Protein AF-0000000085050019 (afdb_homodimer)

Radius of gyration: 26.76 Å; Cα contacts (8 Å, |Δi|>4): 795; chains: 2; bounding box: 48×80×59 Å

pLDDT: mean 95.21, std 5.86, range [66.06, 98.94]

InterPro domains:
  IPR016898 Polyphosphate phosphotransferase [PIRSF028756] (2-228)
  IPR022486 Polyphosphate kinase 2, PA0141 [TIGR03707] (1-221)
  IPR022488 Polyphosphate kinase-2-related [PF03976] (3-220)
  IPR027417 P-loop containing nucleoside 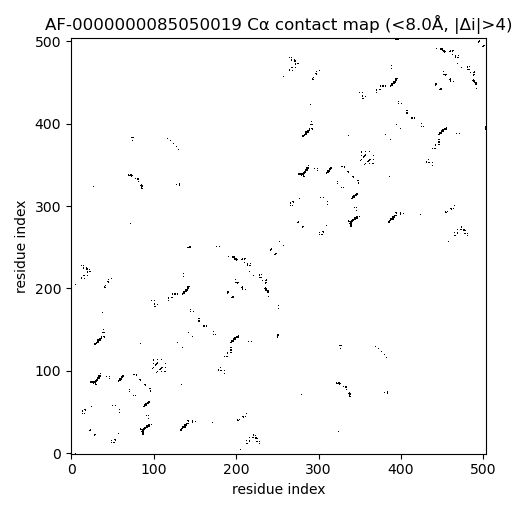triphosphate hydrolase [G3DSA:3.40.50.300] (1-246)
  IPR027417 P-loop containing nucleoside triphosphate hydrolase [SSF52540] (33-219)

Foldseek 3Di:
DDPVVLVVLLVLLQLLLQVLLVLQQVVQAFEEEEEAEAQPLQLVVLVCSSCVPPDPVQEEEDEDDDDDPVCVVDDLCVVVVVQGHTGSHYYYYPHHSCCLLAVCQLVVVDDPVSSVVCLVVLQVVLVVCVVVRYLYEYEYRFEALVLLVVSLVVLVVDPVNVVSDDPVSVCRSVSVVVRVVSVVVSQVSRADDSYWYKYFYPSPPSLRSSLVSLVSSVSSPDPCRVDDRDHHDCLGIHTCVCVVVVNDHGHD/DDPVVLVVLLVLLQLLLQVLLVLQQVVQAFEEEEEAEAQPLQLVVLVCSSCVPPDPVQEEEDEDDDDDPVCVVDDLCVVVVVQGHTGSHYYYYPHHSCCLLAVCQLVVVDDPVSSVVCLVVLQVVLVVCVVVRYLYEYEYRFEALVLLVVSLVVLVVDPVNVVSDDPVSVCCSVSVVVRVVSVVVSQVSRADDSYWYKYFYPSPPSLRSSLVSLVSSVSSPDPDRVDDRDHHDCLGIHTCVCVVVVNDHGHD

Organism: Asticcacaulis excentricus (strain ATCC 15261 / DSM 4724 / KCTC 12464 / NCIMB 9791 / VKM B-1370 / CB 48) (NCBI:txid573065)

Nearest PDB structures (foldseek):
  5llb-assembly1_A  TM=9.766E-01  e=8.938E-28  Francisella tularensis subsp. tularensis SCHU S4
  5llf-assembly2_C  TM=9.834E-01  e=5.094E-27  Francisella tularensis subsp. tularensis SCHU S4
  3czq-assembly1_A  TM=9.536E-01  e=9.100E-27  Sinorhizobium meliloti 1021
  4yeg-assembly1_A  TM=9.385E-01  e=4.619E-26  Francisella tularensis
  5lc9-assembly1_A  TM=9.153E-01  e=3.355E-18  Meiothermus ruber H328

Solvent-accessible surface area (backbone atoms only — not comparable to full-atom values): 27206 Å² total; per-residue (Å²): 131,52,71,67,56,49,52,51,52,46,50,55,51,46,51,34,48,41,40,43,49,53,48,25,44,76,70,43,37,18,32,37,38,37,40,41,57,55,82,83,25,48,60,68,63,37,51,47,63,65,47,68,78,45,56,69,90,39,41,45,79,41,64,77,70,82,72,51,78,60,53,66,45,26,48,81,59,35,81,53,48,65,60,58,40,30,51,26,21,37,24,35,26,60,44,55,86,54,41,51,45,37,62,23,55,64,72,58,76,52,52,72,66,57,36,51,51,46,56,64,42,49,51,58,54,39,38,49,41,36,74,52,57,38,49,54,45,37,36,38,29,43,46,41,66,69,54,36,51,52,53,54,54,46,34,75,70,34,80,90,32,52,84,71,63,51,82,60,61,73,42,47,70,76,40,41,65,51,48,47,53,28,45,52,51,42,51,65,63,50,48,42,91,54,39,42,42,30,36,29,45,25,75,51,57,69,62,29,40,53,32,50,52,27,44,53,54,67,70,66,62,61,85,68,46,85,52,89,72,65,78,48,50,68,89,39,42,41,49,48,67,38,38,76,70,65,77,43,82,76,72,123,132,52,71,67,56,48,52,51,53,47,52,54,51,46,52,35,48,41,39,42,47,54,49,25,42,76,69,44,37,19,32,36,38,37,41,40,58,56,83,83,23,47,61,68,63,38,52,48,63,67,47,68,78,46,55,70,88,39,41,46,77,42,66,78,70,81,72,50,77,62,54,66,45,27,48,80,59,36,82,54,46,66,61,59,37,30,52,26,21,38,24,35,26,58,44,54,87,56,42,50,44,37,61,23,54,64,72,58,74,53,52,72,66,58,38,51,50,46,57,64,42,49,52,59,53,38,37,49,40,37,75,53,57,38,48,53,46,37,36,38,28,43,46,39,64,68,52,36,52,52,53,54,55,46,34,74,70,34,80,90,33,54,85,71,62,50,82,61,61,73,43,47,70,76,40,41,64,52,49,49,53,28,45,52,51,42,51,66,63,49,49,42,92,53,39,42,44,31,36,30,45,25,75,51,56,70,63,29,40,53,32,49,51,28,44,53,56,67,69,68,63,62,88,66,47,88,51,89,72,63,78,49,51,69,89,39,42,42,49,46,67,39,40,76,71,65,77,41,80,76,73,123

Sequence (504 aa):
MTEDEYEAELAHLQVALVDAQIWALAEGKKICLVFEGRDSAGKDGAIKRITEHLSVRQTRVLALPKPSDREKSQWWFQRYAEHLPAAGEWVIFNRSWYNRAGVEKVMGFSTPQEQEIFLRDVTPFETMLDDAGIILIKLWLDISKKEQKERLDDRRSDPLKRLKVSPLDAVAQEKWDAYSAARDEMLRRSHHTAGPWTCVKTDRKKDARLNIIRHVLHNLGCPAYSHDVPTPDADIVFGYDKVIAGEKALFQMTEDEYEAELAHLQVALVDAQIWALAEGKKICLVFEGRDSAGKDGAIKRITEHLSVRQTRVLALPKPSDREKSQWWFQRYAEHLPAAGEWVIFNRSWYNRAGVEKVMGFSTPQEQEIFLRDVTPFETMLDDAGIILIKLWLDISKKEQKERLDDRRSDPLKRLKVSPLDAVAQEKWDAYSAARDEMLRRSHHTAGPWTCVKTDRKKDARLNIIRHVLHNLGCPAYSHDVPTPDADIVFGYDKVIAGEKALFQ

Structure (mmCIF, N/CA/C/O backbone):
data_AF-0000000085050019-model_v1
#
loop_
_entity.id
_entity.type
_entity.pdbx_description
1 polymer 'ADP/GDP-polyphosphate phosphotransferase'
#
loop_
_atom_site.group_PDB
_atom_site.id
_atom_site.type_symbol
_atom_site.label_atom_id
_atom_site.label_alt_id
_atom_site.label_comp_id
_atom_site.label_asym_id
_atom_site.label_entity_id
_atom_site.label_seq_id
_atom_site.pdbx_PDB_ins_code
_atom_site.Cartn_x
_atom_site.Cartn_y
_atom_site.Cartn_z
_atom_site.occupancy
_atom_site.B_iso_or_equiv
_atom_site.auth_seq_id
_atom_site.auth_comp_id
_atom_site.auth_asym_id
_atom_site.auth_atom_id
_atom_site.pdbx_PDB_model_num
ATOM 1 N N . MET A 1 1 ? -2.012 38.688 19.125 1 84.81 1 MET A N 1
ATOM 2 C CA . MET A 1 1 ? -2.988 37.969 19.938 1 84.81 1 MET A CA 1
ATOM 3 C C . MET A 1 1 ? -2.453 37.719 21.344 1 84.81 1 MET A C 1
ATOM 5 O O . MET A 1 1 ? -1.293 37.344 21.516 1 84.81 1 MET A O 1
ATOM 9 N N . THR A 1 2 ? -3.236 38 22.312 1 91.38 2 THR A N 1
ATOM 10 C CA . THR A 1 2 ? -2.836 37.75 23.688 1 91.38 2 THR A CA 1
ATOM 11 C C . THR A 1 2 ? -2.916 36.25 24.016 1 91.38 2 THR A C 1
ATOM 13 O O . THR A 1 2 ? -3.52 35.5 23.266 1 91.38 2 THR A O 1
ATOM 16 N N . GLU A 1 3 ? -2.254 35.875 25.078 1 93.69 3 GLU A N 1
ATOM 17 C CA . GLU A 1 3 ? -2.299 34.469 25.516 1 93.69 3 GLU A CA 1
ATOM 18 C C . GLU A 1 3 ? -3.73 34.031 25.797 1 93.69 3 GLU A C 1
ATOM 20 O O . GLU A 1 3 ? -4.129 32.938 25.422 1 93.69 3 GLU A O 1
ATOM 25 N N . ASP A 1 4 ? -4.426 34.906 26.438 1 94.31 4 ASP A N 1
ATOM 26 C CA . ASP A 1 4 ? -5.809 34.594 26.781 1 94.31 4 ASP A CA 1
ATOM 27 C C . ASP A 1 4 ? -6.66 34.406 25.516 1 94.31 4 ASP A C 1
ATOM 29 O O . ASP A 1 4 ? -7.492 33.5 25.438 1 94.31 4 ASP A O 1
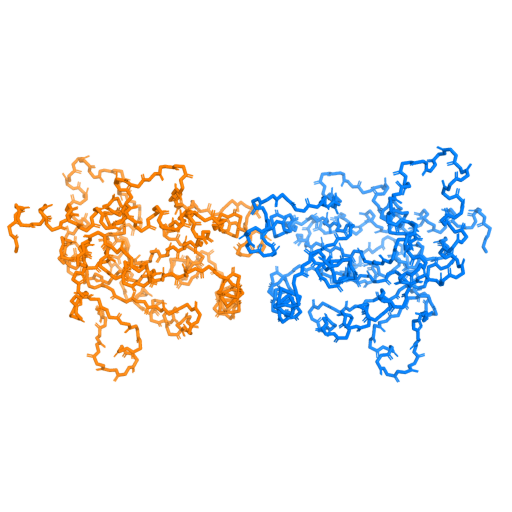ATOM 33 N N . GLU A 1 5 ? -6.469 35.281 24.578 1 94.94 5 GLU A N 1
ATOM 34 C CA . GLU A 1 5 ? -7.188 35.188 23.312 1 94.94 5 GLU A CA 1
ATOM 35 C C . GLU A 1 5 ? -6.844 33.906 22.578 1 94.94 5 GLU A C 1
ATOM 37 O O . GLU A 1 5 ? -7.727 33.219 22.047 1 94.94 5 GLU A O 1
ATOM 42 N N . TYR A 1 6 ? -5.578 33.562 22.562 1 97.06 6 TYR A N 1
ATOM 43 C CA . TYR A 1 6 ? -5.121 32.312 21.922 1 97.06 6 TYR A CA 1
ATOM 44 C C . TYR A 1 6 ? -5.777 31.109 22.562 1 97.06 6 TYR A C 1
ATOM 46 O O . TYR A 1 6 ? -6.336 30.266 21.875 1 97.06 6 TYR A O 1
ATOM 54 N N . GLU A 1 7 ? -5.734 31.094 23.891 1 97.25 7 GLU A N 1
ATOM 55 C CA . GLU A 1 7 ? -6.266 29.953 24.609 1 97.25 7 GLU A CA 1
ATOM 56 C C . GLU A 1 7 ? -7.77 29.812 24.391 1 97.25 7 GLU A C 1
ATOM 58 O O . GLU A 1 7 ? -8.281 28.688 24.281 1 97.25 7 GLU A O 1
ATOM 63 N N . ALA A 1 8 ? -8.383 30.875 24.359 1 96 8 ALA A N 1
ATOM 64 C CA . ALA A 1 8 ? -9.828 30.844 24.125 1 96 8 ALA A CA 1
ATOM 65 C C . ALA A 1 8 ? -10.156 30.328 22.734 1 96 8 ALA A C 1
ATOM 67 O O . ALA A 1 8 ? -11.039 29.469 22.578 1 96 8 ALA A O 1
ATOM 68 N N . GLU A 1 9 ? -9.461 30.844 21.734 1 96 9 GLU A N 1
ATOM 69 C CA . GLU A 1 9 ? -9.672 30.375 20.375 1 96 9 GLU A CA 1
ATOM 70 C C . GLU A 1 9 ? -9.305 28.906 20.219 1 96 9 GLU A C 1
ATOM 72 O O . GLU A 1 9 ? -10.008 28.141 19.547 1 96 9 GLU A O 1
ATOM 77 N N . LEU A 1 10 ? -8.234 28.531 20.844 1 97.5 10 LEU A N 1
ATOM 78 C CA . LEU A 1 10 ? -7.789 27.141 20.781 1 97.5 10 LEU A CA 1
ATOM 79 C C . LEU A 1 10 ? -8.836 26.219 21.391 1 97.5 10 LEU A C 1
ATOM 81 O O . LEU A 1 10 ? -9.172 25.188 20.797 1 97.5 10 LEU A O 1
ATOM 85 N N . ALA A 1 11 ? -9.328 26.641 22.5 1 96.25 11 ALA A N 1
ATOM 86 C CA . ALA A 1 11 ? -10.344 25.828 23.156 1 96.25 11 ALA A CA 1
ATOM 87 C C . ALA A 1 11 ? -11.578 25.656 22.281 1 96.25 11 ALA A C 1
ATOM 89 O O . ALA A 1 11 ? -12.141 24.562 22.188 1 96.25 11 ALA A O 1
ATOM 90 N N . HIS A 1 12 ? -11.914 26.734 21.719 1 95.38 12 HIS A N 1
ATOM 91 C CA . HIS A 1 12 ? -13.055 26.719 20.797 1 95.38 12 HIS A CA 1
ATOM 92 C C . HIS A 1 12 ? -12.828 25.734 19.656 1 95.38 12 HIS A C 1
ATOM 94 O O . HIS A 1 12 ? -13.703 24.938 19.328 1 95.38 12 HIS A O 1
ATOM 100 N N . LEU A 1 13 ? -11.727 25.766 19.031 1 96.44 13 LEU A N 1
ATOM 101 C CA . LEU A 1 13 ? -11.383 24.906 17.906 1 96.44 13 LEU A CA 1
ATOM 102 C C . LEU A 1 13 ? -11.242 23.453 18.359 1 96.44 13 LEU A C 1
ATOM 104 O O . LEU A 1 13 ? -11.594 22.531 17.625 1 96.44 13 LEU A O 1
ATOM 108 N N . GLN A 1 14 ? -10.773 23.219 19.531 1 96.44 14 GLN A N 1
ATOM 109 C CA . GLN A 1 14 ? -10.586 21.859 20.031 1 96.44 14 GLN A CA 1
ATOM 110 C C . GLN A 1 14 ? -11.93 21.188 20.328 1 96.44 14 GLN A C 1
ATOM 112 O O . GLN A 1 14 ? -12.07 19.984 20.156 1 96.44 14 GLN A O 1
ATOM 117 N N . VAL A 1 15 ? -12.914 21.984 20.688 1 95.12 15 VAL A N 1
ATOM 118 C CA . VAL A 1 15 ? -14.273 21.453 20.812 1 95.12 15 VAL A CA 1
ATOM 119 C C . VAL A 1 15 ? -14.758 20.969 19.438 1 95.12 15 VAL A C 1
ATOM 121 O O . VAL A 1 15 ? -15.312 19.875 19.328 1 95.12 15 VAL A O 1
ATOM 124 N N . ALA A 1 16 ? -14.492 21.797 18.469 1 95.25 16 ALA A N 1
ATOM 125 C CA . ALA A 1 16 ? -14.875 21.422 17.109 1 95.25 16 ALA A CA 1
ATOM 126 C C . ALA A 1 16 ? -14.148 20.172 16.656 1 95.25 16 ALA A C 1
ATOM 128 O O . ALA A 1 16 ? -14.711 19.344 15.93 1 95.25 16 ALA A O 1
ATOM 129 N N . LEU A 1 17 ? -12.906 20.016 17.031 1 96.69 17 LEU A N 1
ATOM 130 C CA . LEU A 1 17 ? -12.148 18.812 16.719 1 96.69 17 LEU A CA 1
ATOM 131 C C . LEU A 1 17 ? -12.797 17.578 17.344 1 96.69 17 LEU A C 1
ATOM 133 O O . LEU A 1 17 ? -12.883 16.516 16.719 1 96.69 17 LEU A O 1
ATOM 137 N N . VAL A 1 18 ? -13.219 17.703 18.547 1 95.38 18 VAL A N 1
ATOM 138 C CA . VAL A 1 18 ? -13.891 16.609 19.25 1 95.38 18 VAL A CA 1
ATOM 139 C C . VAL A 1 18 ? -15.18 16.234 18.531 1 95.38 18 VAL A C 1
ATOM 141 O O . VAL A 1 18 ? -15.445 15.062 18.266 1 95.38 18 VAL A O 1
ATOM 144 N N . ASP A 1 19 ? -15.922 17.281 18.188 1 95 19 ASP A N 1
ATOM 145 C CA . ASP A 1 19 ? -17.141 17.062 17.406 1 95 19 ASP A CA 1
ATOM 146 C C . ASP A 1 19 ? -16.828 16.312 16.109 1 95 19 ASP A C 1
ATOM 148 O O . ASP A 1 19 ? -17.562 15.391 15.734 1 95 19 ASP A O 1
ATOM 152 N N . ALA A 1 20 ? -15.852 16.734 15.469 1 95.94 20 ALA A N 1
ATOM 153 C CA . ALA A 1 20 ? -15.453 16.141 14.203 1 95.94 20 ALA A CA 1
ATOM 154 C C . ALA A 1 20 ? -15.094 14.664 14.375 1 95.94 20 ALA A C 1
ATOM 156 O O . ALA A 1 20 ? -15.414 13.836 13.523 1 95.94 20 ALA A O 1
ATOM 157 N N . GLN A 1 21 ? -14.391 14.336 15.43 1 96.38 21 GLN A N 1
ATOM 158 C CA . GLN A 1 21 ? -14.008 12.938 15.656 1 96.38 21 GLN A CA 1
ATOM 159 C C . GLN A 1 21 ? -15.234 12.078 15.953 1 96.38 21 GLN A C 1
ATOM 161 O O . GLN A 1 21 ? -15.32 10.938 15.492 1 96.38 21 GLN A O 1
ATOM 166 N N . ILE A 1 22 ? -16.156 12.617 16.734 1 95.5 22 ILE A N 1
ATOM 167 C CA . ILE A 1 22 ? -17.406 11.898 17.016 1 95.5 22 ILE A CA 1
ATOM 168 C C . ILE A 1 22 ? -18.125 11.625 15.695 1 95.5 22 ILE A C 1
ATOM 170 O O . ILE A 1 22 ? -18.578 10.5 15.453 1 95.5 22 ILE A O 1
ATOM 174 N N . TRP A 1 23 ? -18.219 12.625 14.891 1 95.44 23 TRP A N 1
ATOM 175 C CA . TRP A 1 23 ? -18.844 12.5 13.586 1 95.44 23 TRP A CA 1
ATOM 176 C C . TRP A 1 23 ? -18.125 11.461 12.734 1 95.44 23 TRP A C 1
ATOM 178 O O . TRP A 1 23 ? -18.766 10.602 12.117 1 95.44 23 TRP A O 1
ATOM 188 N N . ALA A 1 24 ? -16.828 11.539 12.688 1 96.56 24 ALA A N 1
ATOM 189 C CA . ALA A 1 24 ? -16.016 10.617 11.891 1 96.56 24 ALA A CA 1
ATOM 190 C C . ALA A 1 24 ? -16.234 9.172 12.344 1 96.56 24 ALA A C 1
ATOM 192 O O . ALA A 1 24 ? -16.297 8.258 11.516 1 96.56 24 ALA A O 1
ATOM 193 N N . LEU A 1 25 ? -16.281 9.016 13.609 1 96.38 25 LEU A N 1
ATOM 194 C CA . LEU A 1 25 ? -16.531 7.691 14.164 1 96.38 25 LEU A CA 1
ATOM 195 C C . LEU A 1 25 ? -17.906 7.176 13.74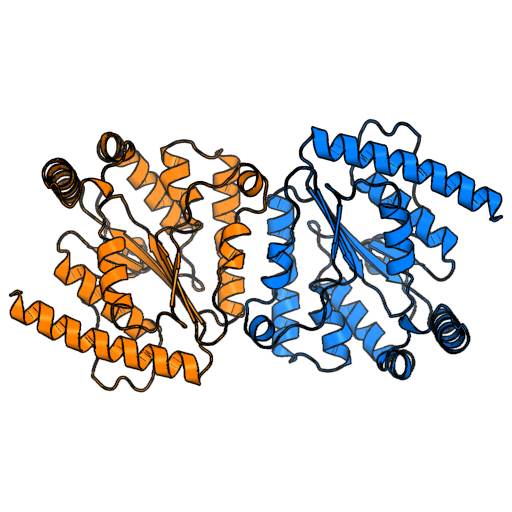2 1 96.38 25 LEU A C 1
ATOM 197 O O . LEU A 1 25 ? -18.031 6.043 13.281 1 96.38 25 LEU A O 1
ATOM 201 N N . ALA A 1 26 ? -18.906 8 13.836 1 95.94 26 ALA A N 1
ATOM 202 C CA . ALA A 1 26 ? -20.281 7.629 13.531 1 95.94 26 ALA A CA 1
ATOM 203 C C . ALA A 1 26 ? -20.438 7.328 12.039 1 95.94 26 ALA A C 1
ATOM 205 O O . ALA A 1 26 ? -21.156 6.391 11.664 1 95.94 26 ALA A O 1
ATOM 206 N N . GLU A 1 27 ? -19.75 8.07 11.219 1 96.56 27 GLU A N 1
ATOM 207 C CA . GLU A 1 27 ? -19.953 7.988 9.773 1 96.56 27 GLU A CA 1
ATOM 208 C C . GLU A 1 27 ? -18.906 7.098 9.117 1 96.56 27 GLU A C 1
ATOM 210 O O . GLU A 1 27 ? -18.938 6.879 7.906 1 96.56 27 GLU A O 1
ATOM 215 N N . GLY A 1 28 ? -17.953 6.633 9.867 1 97.81 28 GLY A N 1
ATOM 216 C CA . GLY A 1 28 ? -16.922 5.758 9.359 1 97.81 28 GLY A CA 1
ATOM 217 C C . GLY A 1 28 ? -15.922 6.469 8.461 1 97.81 28 GLY A C 1
ATOM 218 O O . GLY A 1 28 ? -15.484 5.918 7.445 1 97.81 28 GLY A O 1
ATOM 219 N N . LYS A 1 29 ? -15.68 7.781 8.812 1 97.81 29 LYS A N 1
ATOM 220 C CA . LYS A 1 29 ? -14.703 8.531 8.023 1 97.81 29 LYS A CA 1
ATOM 221 C C . LYS A 1 29 ? -13.273 8.094 8.352 1 97.81 29 LYS A C 1
ATOM 223 O O . LYS A 1 29 ? -12.969 7.75 9.492 1 97.81 29 LYS A O 1
ATOM 228 N N . LYS A 1 30 ? -12.453 8.031 7.34 1 98.62 30 LYS A N 1
ATOM 229 C CA . LYS A 1 30 ? -11.031 7.734 7.488 1 98.62 30 LYS A CA 1
ATOM 230 C C . LYS A 1 30 ? -10.18 8.984 7.266 1 98.62 30 LYS A C 1
ATOM 232 O O . LYS A 1 30 ? -10.109 9.492 6.145 1 98.62 30 LYS A O 1
ATOM 237 N N . ILE A 1 31 ? -9.508 9.422 8.266 1 98.69 31 ILE A N 1
ATOM 238 C CA . ILE A 1 31 ? -8.805 10.695 8.18 1 98.69 31 ILE A CA 1
ATOM 239 C C . ILE A 1 31 ? -7.297 10.461 8.273 1 98.69 31 ILE A C 1
ATOM 241 O O . ILE A 1 31 ? -6.828 9.75 9.172 1 98.69 31 ILE A O 1
ATOM 245 N N . CYS A 1 32 ? -6.57 10.938 7.336 1 98.88 32 CYS A N 1
ATOM 246 C CA . CYS A 1 32 ? -5.113 10.844 7.301 1 98.88 32 CYS A CA 1
ATOM 247 C C . CYS A 1 32 ? -4.484 12.227 7.129 1 98.88 32 CYS A C 1
ATOM 249 O O . CYS A 1 32 ? -4.672 12.867 6.098 1 98.88 32 CYS A O 1
ATOM 251 N N . LEU A 1 33 ? -3.773 12.719 8.133 1 98.88 33 LEU A N 1
ATOM 252 C CA . LEU A 1 33 ? -3.047 13.984 8.07 1 98.88 33 LEU A CA 1
ATOM 253 C C . LEU A 1 33 ? -1.552 13.742 7.891 1 98.88 33 LEU A C 1
ATOM 255 O O . LEU A 1 33 ? -0.959 12.93 8.602 1 98.88 33 LEU A O 1
ATOM 259 N N . VAL A 1 34 ? -0.958 14.422 6.973 1 98.88 34 VAL A N 1
ATOM 260 C CA . VAL A 1 34 ? 0.476 14.367 6.711 1 98.88 34 VAL A CA 1
ATOM 261 C C . VAL A 1 34 ? 1.112 15.727 6.992 1 98.88 34 VAL A C 1
ATOM 263 O O . VAL A 1 34 ? 0.769 16.719 6.352 1 98.88 34 VAL A O 1
ATOM 266 N N . PHE A 1 35 ? 1.973 15.758 7.973 1 98.88 35 PHE A N 1
ATOM 267 C CA . PHE A 1 35 ? 2.707 16.969 8.305 1 98.88 35 PHE A CA 1
ATOM 268 C C . PHE A 1 35 ? 4.137 16.906 7.777 1 98.88 35 PHE A C 1
ATOM 270 O O . PHE A 1 35 ? 4.898 16 8.148 1 98.88 35 PHE A O 1
ATOM 277 N N . GLU A 1 36 ? 4.449 17.797 6.938 1 98.56 36 GLU A N 1
ATOM 278 C CA . GLU A 1 36 ? 5.809 17.969 6.438 1 98.56 36 GLU A CA 1
ATOM 279 C C . GLU A 1 36 ? 6.316 19.391 6.695 1 98.56 36 GLU A C 1
ATOM 281 O O . GLU A 1 36 ? 5.523 20.328 6.836 1 98.56 36 GLU A O 1
ATOM 286 N N . GLY A 1 37 ? 7.578 19.531 6.711 1 97.25 37 GLY A N 1
ATOM 287 C CA . GLY A 1 37 ? 8.242 20.812 6.965 1 97.25 37 GLY A CA 1
ATOM 288 C C . GLY A 1 37 ? 9.672 20.641 7.445 1 97.25 37 GLY A C 1
ATOM 289 O O . GLY A 1 37 ? 10.078 19.562 7.844 1 97.25 37 GLY A O 1
ATOM 290 N N . ARG A 1 38 ? 10.352 21.75 7.398 1 92.88 38 ARG A N 1
ATOM 291 C CA . ARG A 1 38 ? 11.727 21.75 7.898 1 92.88 38 ARG A CA 1
ATOM 292 C C . ARG A 1 38 ? 11.758 21.531 9.406 1 92.88 38 ARG A C 1
ATOM 294 O O . ARG A 1 38 ? 10.727 21.625 10.078 1 92.88 38 ARG A O 1
ATOM 301 N N . ASP A 1 39 ? 12.984 21.219 9.797 1 90.88 39 ASP A N 1
ATOM 302 C CA . ASP A 1 39 ? 13.172 21.156 11.242 1 90.88 39 ASP A CA 1
ATOM 303 C C . ASP A 1 39 ? 12.773 22.469 11.906 1 90.88 39 ASP A C 1
ATOM 305 O O . ASP A 1 39 ? 13.07 23.547 11.391 1 90.88 39 ASP A O 1
ATOM 309 N N . SER A 1 40 ? 12.039 22.297 13.031 1 93.56 40 SER A N 1
ATOM 310 C CA . SER A 1 40 ? 11.617 23.422 13.852 1 93.56 40 SER A CA 1
ATOM 311 C C . SER A 1 40 ? 10.461 24.172 13.203 1 93.56 40 SER A C 1
ATOM 313 O O . SER A 1 40 ? 10.109 25.281 13.641 1 93.56 40 SER A O 1
ATOM 315 N N . ALA A 1 41 ? 9.852 23.5 12.203 1 96.56 41 ALA A N 1
ATOM 316 C CA . ALA A 1 41 ? 8.781 24.203 11.492 1 96.56 41 ALA A CA 1
ATOM 317 C C . ALA A 1 41 ? 7.492 24.219 12.32 1 96.56 41 ALA A C 1
ATOM 319 O O . ALA A 1 41 ? 6.559 24.953 12.008 1 96.56 41 ALA A O 1
ATOM 320 N N . GLY A 1 42 ? 7.445 23.438 13.375 1 96.75 42 GLY A N 1
ATOM 321 C CA . GLY A 1 42 ? 6.301 23.531 14.273 1 96.75 42 GLY A CA 1
ATOM 322 C C . GLY A 1 42 ? 5.352 22.359 14.141 1 96.75 42 GLY A C 1
ATOM 323 O O . GLY A 1 42 ? 4.211 22.422 14.602 1 96.75 42 GLY A O 1
ATOM 324 N N . LYS A 1 43 ? 5.766 21.234 13.555 1 97.69 43 LYS A N 1
ATOM 325 C CA . LYS A 1 43 ? 4.922 20.062 13.336 1 97.69 43 LYS A CA 1
ATOM 326 C C . LYS A 1 43 ? 4.453 19.469 14.656 1 97.69 43 LYS A C 1
ATOM 328 O O . LYS A 1 43 ? 3.252 19.312 14.883 1 97.69 43 LYS A O 1
ATOM 333 N N . ASP A 1 44 ? 5.352 19.219 15.547 1 95.81 44 ASP A N 1
ATOM 334 C CA . ASP A 1 44 ? 5.039 18.594 16.828 1 95.81 44 ASP A CA 1
ATOM 335 C C . ASP A 1 44 ? 4.043 19.422 17.625 1 95.81 44 ASP A C 1
ATOM 337 O O . ASP A 1 44 ? 3.078 18.906 18.172 1 95.81 44 ASP A O 1
ATOM 341 N N . GLY A 1 45 ? 4.324 20.734 17.656 1 96.56 45 GLY A N 1
ATOM 342 C CA . GLY A 1 45 ? 3.441 21.641 18.375 1 96.56 45 GLY A CA 1
ATOM 343 C C . GLY A 1 45 ? 2.029 21.656 17.828 1 96.56 45 GLY A C 1
ATOM 344 O O . GLY A 1 45 ? 1.058 21.641 18.578 1 96.56 45 GLY A O 1
ATOM 345 N N . ALA A 1 46 ? 1.939 21.688 16.516 1 98.5 46 ALA A N 1
ATOM 346 C CA . ALA A 1 46 ? 0.629 21.672 15.875 1 98.5 46 ALA A CA 1
ATOM 347 C C . ALA A 1 46 ? -0.119 20.375 16.156 1 98.5 46 ALA A C 1
ATOM 349 O O . ALA A 1 46 ? -1.298 20.391 16.516 1 98.5 46 ALA A O 1
ATOM 350 N N . ILE A 1 47 ? 0.55 19.234 16.016 1 98.69 47 ILE A N 1
ATOM 351 C CA . ILE A 1 47 ? -0.051 17.906 16.203 1 98.69 47 ILE A CA 1
ATOM 352 C C . ILE A 1 47 ? -0.531 17.766 17.656 1 98.69 47 ILE A C 1
ATOM 354 O O . ILE A 1 47 ? -1.627 17.25 17.906 1 98.69 47 ILE A O 1
ATOM 358 N N . LYS A 1 48 ? 0.218 18.25 18.578 1 98.06 48 LYS A N 1
ATOM 359 C CA . LYS A 1 48 ? -0.15 18.188 20 1 98.06 48 LYS A CA 1
ATOM 360 C C . LYS A 1 48 ? -1.455 18.938 20.25 1 98.06 48 LYS A C 1
ATOM 362 O O . LYS A 1 48 ? -2.309 18.469 21 1 98.06 48 LYS A O 1
ATOM 367 N N . ARG A 1 49 ? -1.582 20.125 19.688 1 98.5 49 ARG A N 1
ATOM 368 C CA . ARG A 1 49 ? -2.795 20.906 19.891 1 98.5 49 ARG A CA 1
ATOM 369 C C . ARG A 1 49 ? -4 20.234 19.25 1 98.5 49 ARG A C 1
ATOM 371 O O . ARG A 1 49 ? -5.117 20.328 19.766 1 98.5 49 ARG A O 1
ATOM 378 N N . ILE A 1 50 ? -3.797 19.578 18.125 1 98.5 50 ILE A N 1
ATOM 379 C CA . ILE A 1 50 ? -4.875 18.891 17.422 1 98.5 50 ILE A CA 1
ATOM 380 C C . ILE A 1 50 ? -5.352 17.703 18.266 1 98.5 50 ILE A C 1
ATOM 382 O O . ILE A 1 50 ? -6.555 17.484 18.422 1 98.5 50 ILE A O 1
ATOM 386 N N . THR A 1 51 ? -4.438 16.953 18.875 1 98.62 51 THR A N 1
ATOM 387 C CA . THR A 1 51 ? -4.773 15.656 19.453 1 98.62 51 THR A CA 1
ATOM 388 C C . THR A 1 51 ? -5.086 15.789 20.953 1 98.62 51 THR A C 1
ATOM 390 O O . THR A 1 51 ? -5.602 14.859 21.562 1 98.62 51 THR A O 1
ATOM 393 N N . GLU A 1 52 ? -4.855 16.938 21.484 1 98 52 GLU A N 1
ATOM 394 C CA . GLU A 1 52 ? -4.875 17.172 22.922 1 98 52 GLU A CA 1
ATOM 395 C C . GLU A 1 52 ? -6.145 16.625 23.562 1 98 52 GLU A C 1
ATOM 397 O O . GLU A 1 52 ? -6.102 16.078 24.672 1 98 52 GLU A O 1
ATOM 402 N N . HIS A 1 53 ? -7.27 16.703 22.938 1 96.94 53 HIS A N 1
ATOM 403 C CA . HIS A 1 53 ? -8.531 16.281 23.531 1 96.94 53 HIS A CA 1
ATOM 404 C C . HIS A 1 53 ? -9.188 15.172 22.719 1 96.94 53 HIS A C 1
ATOM 406 O O . HIS A 1 53 ? -10.352 14.836 22.953 1 96.94 53 HIS A O 1
ATOM 412 N N . LEU A 1 54 ? -8.5 14.688 21.734 1 97.88 54 LEU A N 1
ATOM 413 C CA . LEU A 1 54 ? -9.039 13.609 20.906 1 97.88 54 LEU A CA 1
ATOM 414 C C . LEU A 1 54 ? -8.836 12.258 21.578 1 97.88 54 LEU A C 1
ATOM 416 O O . LEU A 1 54 ? -7.941 12.109 22.422 1 97.88 54 LEU A O 1
ATOM 420 N N . SER A 1 55 ? -9.68 11.352 21.234 1 97.38 55 SER A N 1
ATOM 421 C CA . SER A 1 55 ? -9.617 10.008 21.797 1 97.38 55 SER A CA 1
ATOM 422 C C . SER A 1 55 ? -8.359 9.273 21.344 1 97.38 55 SER A C 1
ATOM 424 O O . SER A 1 55 ? -8.062 9.227 20.141 1 97.38 55 SER A O 1
ATOM 426 N N . VAL A 1 56 ? -7.703 8.656 22.297 1 94.81 56 VAL A N 1
ATOM 427 C CA . VAL A 1 56 ? -6.492 7.898 21.984 1 94.81 56 VAL A CA 1
ATOM 428 C C . VAL A 1 56 ? -6.852 6.625 21.234 1 94.81 56 VAL A C 1
ATOM 430 O O . VAL A 1 56 ? -6.035 6.098 20.469 1 94.81 56 VAL A O 1
ATOM 433 N N . ARG A 1 57 ? -8.086 6.195 21.406 1 94.88 57 ARG A N 1
ATOM 434 C CA . ARG A 1 57 ? -8.539 4.977 20.75 1 94.88 57 ARG A CA 1
ATOM 435 C C . ARG A 1 57 ? -8.695 5.191 19.25 1 94.88 57 ARG A C 1
ATOM 437 O O . ARG A 1 57 ? -8.422 4.289 18.453 1 94.88 57 ARG A O 1
ATOM 444 N N . GLN A 1 58 ? -9.086 6.41 18.875 1 97.62 58 GLN A N 1
ATOM 445 C CA . GLN A 1 58 ? -9.406 6.672 17.469 1 97.62 58 GLN A CA 1
ATOM 446 C C . GLN A 1 58 ? -8.305 7.496 16.797 1 97.62 58 GLN A C 1
ATOM 448 O O . GLN A 1 58 ? -8.43 7.867 15.633 1 97.62 58 GLN A O 1
ATOM 453 N N . THR A 1 59 ? -7.273 7.797 17.594 1 98.62 59 THR A N 1
ATOM 454 C CA . THR A 1 59 ? -6.242 8.672 17.047 1 98.62 59 THR A CA 1
ATOM 455 C C . THR A 1 59 ? -4.863 8.031 17.188 1 98.62 59 THR A C 1
ATOM 457 O O . THR A 1 59 ? -4.484 7.578 18.266 1 98.62 59 THR A O 1
ATOM 460 N N . ARG A 1 60 ? -4.141 7.945 16.094 1 98.44 60 ARG A N 1
ATOM 461 C CA . ARG A 1 60 ? -2.75 7.508 16.125 1 98.44 60 ARG A CA 1
ATOM 462 C C . ARG A 1 60 ? -1.835 8.555 15.492 1 98.44 60 ARG A C 1
ATOM 464 O O . ARG A 1 60 ? -2.113 9.062 14.406 1 98.44 60 ARG A O 1
ATOM 471 N N . VAL A 1 61 ? -0.847 8.914 16.188 1 98.62 61 VAL A N 1
ATOM 472 C CA . VAL A 1 61 ? 0.216 9.766 15.664 1 98.62 61 VAL A CA 1
ATOM 473 C C . VAL A 1 61 ? 1.459 8.93 15.375 1 98.62 61 VAL A C 1
ATOM 475 O O . VAL A 1 61 ? 1.983 8.25 16.266 1 98.62 61 VAL A O 1
ATOM 478 N N . LEU A 1 62 ? 1.893 9.023 14.148 1 98.06 62 LEU A N 1
ATOM 479 C CA . LEU A 1 62 ? 3.037 8.227 13.727 1 98.06 62 LEU A CA 1
ATOM 480 C C . LEU A 1 62 ? 4.234 9.117 13.414 1 98.06 62 LEU A C 1
ATOM 482 O O . LEU A 1 62 ? 4.133 10.039 12.602 1 98.06 62 LEU A O 1
ATOM 486 N N . ALA A 1 63 ? 5.281 8.883 14.023 1 96.25 63 ALA A N 1
ATOM 487 C CA . ALA A 1 63 ? 6.613 9.406 13.734 1 96.25 63 ALA A CA 1
ATOM 488 C C . ALA A 1 63 ? 7.621 8.273 13.539 1 96.25 63 ALA A C 1
ATOM 490 O O . ALA A 1 63 ? 8.391 7.961 14.453 1 96.25 63 ALA A O 1
ATOM 491 N N . LEU A 1 64 ? 7.672 7.746 12.328 1 95.56 64 LEU A N 1
ATOM 492 C CA . LEU A 1 64 ? 8.461 6.543 12.102 1 95.56 64 LEU A CA 1
ATOM 493 C C . LEU A 1 64 ? 9.953 6.871 12.078 1 95.56 64 LEU A C 1
ATOM 495 O O . LEU A 1 64 ? 10.367 7.871 11.492 1 95.56 64 LEU A O 1
ATOM 499 N N . PRO A 1 65 ? 10.719 6.129 12.758 1 93.81 65 PRO A N 1
ATOM 500 C CA . PRO A 1 65 ? 12.172 6.328 12.711 1 93.81 65 PRO A CA 1
ATOM 501 C C . PRO A 1 65 ? 12.766 5.973 11.344 1 93.81 65 PRO A C 1
ATOM 503 O O . PRO A 1 65 ? 12.039 5.566 10.438 1 93.81 65 PRO A O 1
ATOM 506 N N . LYS A 1 66 ? 14.055 6.156 11.266 1 92.25 66 LYS A N 1
ATOM 507 C CA . LYS A 1 66 ? 14.742 5.68 10.07 1 92.25 66 LYS A CA 1
ATOM 508 C C . LYS A 1 66 ? 14.391 4.223 9.773 1 92.25 66 LYS A C 1
ATOM 510 O O . LYS A 1 66 ? 14.273 3.41 10.688 1 92.25 66 LYS A O 1
ATOM 515 N N . PRO A 1 67 ? 14.234 3.9 8.555 1 95.62 67 PRO A N 1
ATOM 516 C CA . PRO A 1 67 ? 13.875 2.52 8.227 1 95.62 67 PRO A CA 1
ATOM 517 C C . PRO A 1 67 ? 14.93 1.514 8.68 1 95.62 67 PRO A C 1
ATOM 519 O O . PRO A 1 67 ? 16.125 1.812 8.648 1 95.62 67 PRO A O 1
ATOM 522 N N . SER A 1 68 ? 14.477 0.362 9.109 1 96.56 68 SER A N 1
ATOM 523 C CA . SER A 1 68 ? 15.367 -0.766 9.359 1 96.56 68 SER A CA 1
ATOM 524 C C . SER A 1 68 ? 15.961 -1.303 8.062 1 96.56 68 SER A C 1
ATOM 526 O O . SER A 1 68 ? 15.531 -0.916 6.969 1 96.56 68 SER A O 1
ATOM 528 N N . ASP A 1 69 ? 16.922 -2.182 8.203 1 95.44 69 ASP A N 1
ATOM 529 C CA . ASP A 1 69 ? 17.516 -2.803 7.02 1 95.44 69 ASP A CA 1
ATOM 530 C C . ASP A 1 69 ? 16.469 -3.576 6.227 1 95.44 69 ASP A C 1
ATOM 532 O O . ASP A 1 69 ? 16.453 -3.541 4.996 1 95.44 69 ASP A O 1
ATOM 536 N N . ARG A 1 70 ? 15.609 -4.223 6.91 1 96.69 70 ARG A N 1
ATOM 537 C CA . ARG A 1 70 ? 14.523 -4.938 6.246 1 96.69 70 ARG A CA 1
ATOM 538 C C . ARG A 1 70 ? 13.609 -3.969 5.504 1 96.69 70 ARG A C 1
ATOM 540 O O . ARG A 1 70 ? 13.305 -4.168 4.324 1 96.69 70 ARG A O 1
ATOM 547 N N . GLU A 1 71 ? 13.203 -2.918 6.156 1 96.88 71 GLU A N 1
ATOM 548 C CA . GLU A 1 71 ? 12.281 -1.941 5.578 1 96.88 71 GLU A CA 1
ATOM 549 C C . GLU A 1 71 ? 12.898 -1.26 4.359 1 96.88 71 GLU A C 1
ATOM 551 O O . GLU A 1 71 ? 12.195 -0.931 3.402 1 96.88 71 GLU A O 1
ATOM 556 N N . LYS A 1 72 ? 14.195 -1.079 4.371 1 96.69 72 LYS A N 1
ATOM 557 C CA . LYS A 1 72 ? 14.891 -0.447 3.256 1 96.69 72 LYS A CA 1
ATOM 558 C C . LYS A 1 72 ? 14.781 -1.291 1.988 1 96.69 72 LYS A C 1
ATOM 560 O O . LYS A 1 72 ? 14.883 -0.768 0.877 1 96.69 72 LYS A O 1
ATOM 565 N N . SER A 1 73 ? 14.609 -2.568 2.201 1 97.44 73 SER A N 1
ATOM 566 C CA . SER A 1 73 ? 14.586 -3.461 1.048 1 97.44 73 SER A CA 1
ATOM 567 C C . SER A 1 73 ? 13.156 -3.678 0.552 1 97.44 73 SER A C 1
ATOM 569 O O . SER A 1 73 ? 12.945 -4.316 -0.482 1 97.44 73 SER A O 1
ATOM 571 N N . GLN A 1 74 ? 12.156 -3.16 1.26 1 98.25 74 GLN A N 1
ATOM 572 C CA . GLN A 1 74 ? 10.742 -3.363 0.958 1 98.25 74 GLN A CA 1
ATOM 573 C C . GLN A 1 74 ? 10.219 -2.291 0.006 1 98.25 74 GLN A C 1
ATOM 575 O O . GLN A 1 74 ? 10.938 -1.344 -0.323 1 98.25 74 GLN A O 1
ATOM 580 N N . TRP A 1 75 ? 8.945 -2.58 -0.503 1 98.62 75 TRP A N 1
ATOM 581 C CA . TRP A 1 75 ? 8.203 -1.51 -1.161 1 98.62 75 TRP A CA 1
ATOM 582 C C . TRP A 1 75 ? 8.109 -0.279 -0.265 1 98.62 75 TRP A C 1
ATOM 584 O O . TRP A 1 75 ? 7.773 -0.385 0.916 1 98.62 75 TRP A O 1
ATOM 594 N N . TRP A 1 76 ? 8.484 0.891 -0.792 1 98.38 76 TRP A N 1
ATOM 595 C CA . TRP A 1 76 ? 8.703 2.098 -0.001 1 98.38 76 TRP A CA 1
ATOM 596 C C . TRP A 1 76 ? 7.48 2.408 0.863 1 98.38 76 TRP A C 1
ATOM 598 O O . TRP A 1 76 ? 7.621 2.748 2.041 1 98.38 76 TRP A O 1
ATOM 608 N N . PHE A 1 77 ? 6.273 2.271 0.287 1 98.69 77 PHE A N 1
ATOM 609 C CA . PHE A 1 77 ? 5.055 2.682 0.974 1 98.69 77 PHE A CA 1
ATOM 610 C C . PHE A 1 77 ? 4.621 1.627 1.984 1 98.69 77 PHE A C 1
ATOM 612 O O . PHE A 1 77 ? 3.693 1.851 2.764 1 98.69 77 PHE A O 1
ATOM 619 N N . GLN A 1 78 ? 5.281 0.456 1.982 1 98.56 78 GLN A N 1
ATOM 620 C CA . GLN A 1 78 ? 4.832 -0.704 2.744 1 98.56 78 GLN A CA 1
ATOM 621 C C . GLN A 1 78 ? 4.789 -0.397 4.238 1 98.56 78 GLN A C 1
ATOM 623 O O . GLN A 1 78 ? 3.787 -0.669 4.906 1 98.56 78 GLN A O 1
ATOM 628 N N . ARG A 1 79 ? 5.816 0.257 4.812 1 97.81 79 ARG A N 1
ATOM 629 C CA . ARG A 1 79 ? 5.879 0.527 6.246 1 97.81 79 ARG A CA 1
ATOM 630 C C . ARG A 1 79 ? 4.891 1.62 6.641 1 97.81 79 ARG A C 1
ATOM 632 O O . ARG A 1 79 ? 4.566 1.774 7.82 1 97.81 79 ARG A O 1
ATOM 639 N N . TYR A 1 80 ? 4.461 2.402 5.715 1 98.38 80 TYR A N 1
ATOM 640 C CA . TYR A 1 80 ? 3.473 3.439 5.984 1 98.38 80 TYR A CA 1
ATOM 641 C C . TYR A 1 80 ? 2.057 2.896 5.828 1 98.38 80 TYR A C 1
ATOM 643 O O . TYR A 1 80 ? 1.177 3.199 6.641 1 98.38 80 TYR A O 1
ATOM 651 N N . ALA A 1 81 ? 1.863 2.057 4.797 1 98.38 81 ALA A N 1
ATOM 652 C CA . ALA A 1 81 ? 0.544 1.528 4.453 1 98.38 81 ALA A CA 1
ATOM 653 C C . ALA A 1 81 ? -0.062 0.767 5.629 1 98.38 81 ALA A C 1
ATOM 655 O O . ALA A 1 81 ? -1.277 0.801 5.84 1 98.38 81 ALA A O 1
ATOM 656 N N . GLU A 1 82 ? 0.768 0.149 6.367 1 96.69 82 GLU A N 1
ATOM 657 C CA . GLU A 1 82 ? 0.285 -0.651 7.488 1 96.69 82 GLU A CA 1
ATOM 658 C C . GLU A 1 82 ? -0.403 0.222 8.531 1 96.69 82 GLU A C 1
ATOM 660 O O . GLU A 1 82 ? -1.203 -0.27 9.328 1 96.69 82 GLU A O 1
ATOM 665 N N . HIS A 1 83 ? -0.194 1.502 8.477 1 98.19 83 HIS A N 1
ATOM 666 C CA . HIS A 1 83 ? -0.678 2.387 9.531 1 98.19 83 HIS A CA 1
ATOM 667 C C . HIS A 1 83 ? -1.854 3.229 9.047 1 98.19 83 HIS A C 1
ATOM 669 O O . HIS A 1 83 ? -2.404 4.031 9.805 1 98.19 83 HIS A O 1
ATOM 675 N N . LEU A 1 84 ? -2.268 3.023 7.816 1 98.81 84 LEU A N 1
ATOM 676 C CA . LEU A 1 84 ? -3.361 3.822 7.273 1 98.81 84 LEU A CA 1
ATOM 677 C C . LEU A 1 84 ? -4.641 3.609 8.078 1 98.81 84 LEU A C 1
ATOM 679 O O . LEU A 1 84 ? -4.816 2.561 8.703 1 98.81 84 LEU A O 1
ATOM 683 N N . PRO A 1 85 ? -5.535 4.602 8.086 1 98.75 85 PRO A N 1
ATOM 684 C CA . PRO A 1 85 ? -6.703 4.555 8.969 1 98.75 85 PRO A CA 1
ATOM 685 C C . PRO A 1 85 ? -7.773 3.582 8.477 1 98.75 85 PRO A C 1
ATOM 687 O O . PRO A 1 85 ? -7.961 3.426 7.266 1 98.75 85 PRO A O 1
ATOM 690 N N . ALA A 1 86 ? -8.43 2.941 9.375 1 98.56 86 ALA A N 1
ATOM 691 C CA . ALA A 1 86 ? -9.719 2.287 9.172 1 98.56 86 ALA A CA 1
ATOM 692 C C . ALA A 1 86 ? -10.875 3.24 9.477 1 98.56 86 ALA A C 1
ATOM 694 O O . ALA A 1 86 ? -10.656 4.383 9.883 1 98.56 86 ALA A O 1
ATOM 695 N N . ALA A 1 87 ? -12.086 2.803 9.305 1 98.44 87 ALA A N 1
ATOM 696 C CA . ALA A 1 87 ? -13.273 3.623 9.539 1 98.44 87 ALA A CA 1
ATOM 697 C C . ALA A 1 87 ? -13.273 4.195 10.953 1 98.44 87 ALA A C 1
ATOM 699 O O . ALA A 1 87 ? -13.062 3.467 11.93 1 98.44 87 ALA A O 1
ATOM 700 N N . GLY A 1 88 ? -13.406 5.539 11.023 1 98.12 88 GLY A N 1
ATOM 701 C CA . GLY A 1 88 ? -13.547 6.215 12.305 1 98.12 88 GLY A CA 1
ATOM 702 C C . GLY A 1 88 ? -12.219 6.621 12.906 1 98.12 88 GLY A C 1
ATOM 703 O O . GLY A 1 88 ? -12.172 7.246 13.969 1 98.12 88 GLY A O 1
ATOM 704 N N . GLU A 1 89 ? -11.133 6.332 12.172 1 98.56 89 GLU A N 1
ATOM 705 C CA . GLU A 1 89 ? -9.812 6.574 12.75 1 98.56 89 GLU A CA 1
ATOM 706 C C . GLU A 1 89 ? -9.172 7.832 12.164 1 98.56 89 GLU A C 1
ATOM 708 O O . GLU A 1 89 ? -9.461 8.203 11.023 1 98.56 89 GLU A O 1
ATOM 713 N N . TRP A 1 90 ? -8.391 8.477 13.016 1 98.69 90 TRP A N 1
ATOM 714 C CA . TRP A 1 90 ? -7.496 9.562 12.641 1 98.69 90 TRP A CA 1
ATOM 715 C C . TRP A 1 90 ? -6.039 9.125 12.727 1 98.69 90 TRP A C 1
ATOM 717 O O . TRP A 1 90 ? -5.562 8.734 13.789 1 98.69 90 TRP A O 1
ATOM 727 N N . VAL A 1 91 ? -5.41 9.148 11.594 1 98.88 91 VAL A N 1
ATOM 728 C CA . VAL A 1 91 ? -3.979 8.859 11.578 1 98.88 91 VAL A CA 1
ATOM 729 C C . VAL A 1 91 ? -3.205 10.109 11.156 1 98.88 91 VAL A C 1
ATOM 731 O O . VAL A 1 91 ? -3.539 10.742 10.156 1 98.88 91 VAL A O 1
ATOM 734 N N . ILE A 1 92 ? -2.232 10.492 11.961 1 98.88 92 ILE A N 1
ATOM 735 C CA . ILE A 1 92 ? -1.418 11.672 11.711 1 98.88 92 ILE A CA 1
ATOM 736 C C . ILE A 1 92 ? 0.045 11.266 11.547 1 98.88 92 ILE A C 1
ATOM 738 O O . ILE A 1 92 ? 0.638 10.68 12.453 1 98.88 92 ILE A O 1
ATOM 742 N N . PHE A 1 93 ? 0.577 11.578 10.391 1 98.81 93 PHE A N 1
ATOM 743 C CA . PHE A 1 93 ? 1.989 11.312 10.141 1 98.81 93 PHE A CA 1
ATOM 744 C C . PHE A 1 93 ? 2.828 12.555 10.414 1 98.81 93 PHE A C 1
ATOM 746 O O . PHE A 1 93 ? 2.67 13.578 9.742 1 98.81 93 PHE A O 1
ATOM 753 N N . ASN A 1 94 ? 3.627 12.508 11.5 1 98.25 94 ASN A N 1
ATOM 754 C CA . ASN A 1 94 ? 4.699 13.477 11.695 1 98.25 94 ASN A CA 1
ATOM 755 C C . ASN A 1 94 ? 5.926 13.125 10.859 1 98.25 94 ASN A C 1
ATOM 757 O O . ASN A 1 94 ? 6.848 12.469 11.344 1 98.25 94 ASN A O 1
ATOM 761 N N . ARG A 1 95 ? 6.008 13.609 9.734 1 96.38 95 ARG A N 1
ATOM 762 C CA . ARG A 1 95 ? 6.789 13.109 8.609 1 96.38 95 ARG A CA 1
ATOM 763 C C . ARG A 1 95 ? 6.188 11.828 8.055 1 96.38 95 ARG A C 1
ATOM 765 O O . ARG A 1 95 ? 5.508 11.094 8.773 1 96.38 95 ARG A O 1
ATOM 772 N N . SER A 1 96 ? 6.336 11.656 6.844 1 98 96 SER A N 1
ATOM 773 C CA . SER A 1 96 ? 5.621 10.594 6.145 1 98 96 SER A CA 1
ATOM 774 C C . SER A 1 96 ? 6.48 9.977 5.047 1 98 96 SER A C 1
ATOM 776 O O . SER A 1 96 ? 7.711 9.977 5.145 1 98 96 SER A O 1
ATOM 778 N N . TRP A 1 97 ? 5.746 9.352 4.086 1 98.56 97 TRP A N 1
ATOM 779 C CA . TRP A 1 97 ? 6.43 8.766 2.938 1 98.56 97 TRP A CA 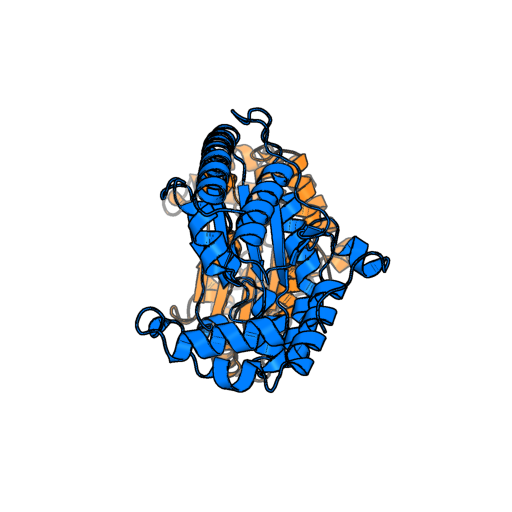1
ATOM 780 C C . TRP A 1 97 ? 7.145 9.836 2.121 1 98.56 97 TRP A C 1
ATOM 782 O O . TRP A 1 97 ? 7.977 9.523 1.266 1 98.56 97 TRP A O 1
ATOM 792 N N . TYR A 1 98 ? 7.039 11.062 2.496 1 98.56 98 TYR A N 1
ATOM 793 C CA . TYR A 1 98 ? 7.68 12.148 1.76 1 98.56 98 TYR A CA 1
ATOM 794 C C . TYR A 1 98 ? 9.109 12.359 2.236 1 98.56 98 TYR A C 1
ATOM 796 O O . TYR A 1 98 ? 9.852 13.156 1.657 1 98.56 98 TYR A O 1
ATOM 804 N N . ASN A 1 99 ? 9.523 11.594 3.262 1 97.19 99 ASN A N 1
ATOM 805 C CA . ASN A 1 99 ? 10.938 11.609 3.641 1 97.19 99 ASN A CA 1
ATOM 806 C C . ASN A 1 99 ? 11.844 11.375 2.436 1 97.19 99 ASN A C 1
ATOM 808 O O . ASN A 1 99 ? 12.914 11.984 2.332 1 97.19 99 ASN A O 1
ATOM 812 N N . ARG A 1 100 ? 11.383 10.609 1.544 1 97.19 100 ARG A N 1
ATOM 813 C CA . ARG A 1 100 ? 12.148 10.234 0.362 1 97.19 100 ARG A CA 1
ATOM 814 C C . ARG A 1 100 ? 12.398 11.438 -0.537 1 97.19 100 ARG A C 1
ATOM 816 O O . ARG A 1 100 ? 13.43 11.508 -1.212 1 97.19 100 ARG A O 1
ATOM 823 N N . ALA A 1 101 ? 11.547 12.414 -0.482 1 97.75 101 ALA A N 1
ATOM 824 C CA . ALA A 1 101 ? 11.656 13.578 -1.356 1 97.75 101 ALA A CA 1
ATOM 825 C C . ALA A 1 101 ? 12.273 14.766 -0.617 1 97.75 101 ALA A C 1
ATOM 827 O O . ALA A 1 101 ? 12.586 15.789 -1.227 1 97.75 101 ALA A O 1
ATOM 828 N N . GLY A 1 102 ? 12.438 14.664 0.7 1 95.5 102 GLY A N 1
ATOM 829 C CA . GLY A 1 102 ? 12.961 15.742 1.521 1 95.5 102 GLY A CA 1
ATOM 830 C C . GLY A 1 102 ? 14.336 15.445 2.09 1 95.5 102 GLY A C 1
ATOM 831 O O . GLY A 1 102 ? 15.352 15.602 1.403 1 95.5 102 GLY A O 1
ATOM 832 N N . VAL A 1 103 ? 14.305 14.938 3.264 1 93.69 103 VAL A N 1
ATOM 833 C CA . VAL A 1 103 ? 15.531 14.773 4.035 1 93.69 103 VAL A CA 1
ATOM 834 C C . VAL A 1 103 ? 16.453 13.766 3.344 1 93.69 103 VAL A C 1
ATOM 836 O O . VAL A 1 103 ? 17.672 13.938 3.328 1 93.69 103 VAL A O 1
ATOM 839 N N . GLU A 1 104 ? 15.883 12.734 2.756 1 95.69 104 GLU A N 1
ATOM 840 C CA . GLU A 1 104 ? 16.734 11.719 2.139 1 95.69 104 GLU A CA 1
ATOM 841 C C . GLU A 1 104 ? 17.438 12.266 0.895 1 95.69 104 GLU A C 1
ATOM 843 O O . GLU A 1 104 ? 18.562 11.898 0.6 1 95.69 104 GLU A O 1
ATOM 848 N N . LYS A 1 105 ? 16.719 13.094 0.196 1 96.38 105 LYS A N 1
ATOM 849 C CA . LYS A 1 105 ? 17.328 13.727 -0.969 1 96.38 105 LYS A CA 1
ATOM 850 C C . LYS A 1 105 ? 18.469 14.656 -0.555 1 96.38 105 LYS A C 1
ATOM 852 O O . LYS A 1 105 ? 19.562 14.602 -1.121 1 96.38 105 LYS A O 1
ATOM 857 N N . VAL A 1 106 ? 18.281 15.445 0.433 1 95.62 106 VAL A N 1
ATOM 858 C CA . VAL A 1 106 ? 19.219 16.484 0.844 1 95.62 106 VAL A CA 1
ATOM 859 C C . VAL A 1 106 ? 20.453 15.844 1.497 1 95.62 106 VAL A C 1
ATOM 861 O O . VAL A 1 106 ? 21.578 16.266 1.266 1 95.62 106 VAL A O 1
ATOM 864 N N . MET A 1 107 ? 20.234 14.75 2.268 1 94.06 107 MET A N 1
ATOM 865 C CA . MET A 1 107 ? 21.312 14.148 3.047 1 94.06 107 MET A CA 1
ATOM 866 C C . MET A 1 107 ? 21.953 12.984 2.289 1 94.06 107 MET A C 1
ATOM 868 O O . MET A 1 107 ? 22.969 12.43 2.729 1 94.06 107 MET A O 1
ATOM 872 N N . GLY A 1 108 ? 21.281 12.586 1.205 1 94.88 108 GLY A N 1
ATOM 873 C CA . GLY A 1 108 ? 21.828 11.5 0.408 1 94.88 108 GLY A CA 1
ATOM 874 C C . GLY A 1 108 ? 21.578 10.133 1.006 1 94.88 108 GLY A C 1
ATOM 875 O O . GLY A 1 108 ? 22.422 9.234 0.892 1 94.88 108 GLY A O 1
ATOM 876 N N . PHE A 1 109 ? 20.438 10 1.683 1 94.62 109 PHE A N 1
ATOM 877 C CA . PHE A 1 109 ? 20.109 8.727 2.314 1 94.62 109 PHE A CA 1
ATOM 878 C C . PHE A 1 109 ? 19.438 7.789 1.323 1 94.62 109 PHE A C 1
ATOM 880 O O . PHE A 1 109 ? 19.172 6.625 1.641 1 94.62 109 PHE A O 1
ATOM 887 N N . SER A 1 110 ? 19.094 8.219 0.141 1 96.5 110 SER A N 1
ATOM 888 C CA . SER A 1 110 ? 18.531 7.434 -0.954 1 96.5 110 SER A CA 1
ATOM 889 C C . SER A 1 110 ? 19.172 7.816 -2.289 1 96.5 110 SER A C 1
ATOM 891 O O . SER A 1 110 ? 19.75 8.898 -2.42 1 96.5 110 SER A O 1
ATOM 893 N N . THR A 1 111 ? 19.094 6.945 -3.227 1 97.25 111 THR A N 1
ATOM 894 C CA . THR A 1 111 ? 19.672 7.203 -4.535 1 97.25 111 THR A CA 1
ATOM 895 C C . THR A 1 111 ? 18.766 8.086 -5.379 1 97.25 111 THR A C 1
ATOM 897 O O . THR A 1 111 ? 17.562 8.148 -5.125 1 97.25 111 THR A O 1
ATOM 900 N N . PRO A 1 112 ? 19.344 8.781 -6.367 1 97.5 112 PRO A N 1
ATOM 901 C CA . PRO A 1 112 ? 18.5 9.555 -7.281 1 97.5 112 PRO A CA 1
ATOM 902 C C . PRO A 1 112 ? 17.406 8.719 -7.945 1 97.5 112 PRO A C 1
ATOM 904 O O . PRO A 1 112 ? 16.297 9.203 -8.172 1 97.5 112 PRO A O 1
ATOM 907 N N . GLN A 1 113 ? 17.734 7.477 -8.227 1 97.81 113 GLN A N 1
ATOM 908 C CA . GLN A 1 113 ? 16.75 6.586 -8.836 1 97.81 113 GLN A CA 1
ATOM 909 C C . GLN A 1 113 ? 15.594 6.312 -7.883 1 97.81 113 GLN A C 1
ATOM 911 O O . GLN A 1 113 ? 14.43 6.344 -8.289 1 97.81 113 GLN A O 1
ATOM 916 N N . GLU A 1 114 ? 15.914 6.051 -6.641 1 97.69 114 GLU A N 1
ATOM 917 C CA . GLU A 1 114 ? 14.875 5.84 -5.633 1 97.69 114 GLU A CA 1
ATOM 918 C C . GLU A 1 114 ? 13.984 7.074 -5.492 1 97.69 114 GLU A C 1
ATOM 920 O O . GLU A 1 114 ? 12.766 6.953 -5.348 1 97.69 114 GLU A O 1
ATOM 925 N N . GLN A 1 115 ? 14.578 8.234 -5.52 1 98.12 115 GLN A N 1
ATOM 926 C CA . GLN A 1 115 ? 13.852 9.492 -5.398 1 98.12 115 GLN A CA 1
ATOM 927 C C . GLN A 1 115 ? 12.906 9.703 -6.578 1 98.12 115 GLN A C 1
ATOM 929 O O . GLN A 1 115 ? 11.758 10.102 -6.398 1 98.12 115 GLN A O 1
ATOM 934 N N . GLU A 1 116 ? 13.422 9.391 -7.758 1 98.44 116 GLU A N 1
ATOM 935 C CA . GLU A 1 116 ? 12.602 9.531 -8.961 1 98.44 116 GLU A CA 1
ATOM 936 C C . GLU A 1 116 ? 11.43 8.555 -8.945 1 98.44 116 GLU A C 1
ATOM 938 O O . GLU A 1 116 ? 10.305 8.93 -9.281 1 98.44 116 GLU A O 1
ATOM 943 N N . ILE A 1 117 ? 11.688 7.328 -8.562 1 98.44 117 ILE A N 1
ATOM 944 C CA . ILE A 1 117 ? 10.633 6.324 -8.469 1 98.44 117 ILE A CA 1
ATOM 945 C C . ILE A 1 117 ? 9.562 6.789 -7.488 1 98.44 117 ILE A C 1
ATOM 947 O O . ILE A 1 117 ? 8.367 6.684 -7.77 1 98.44 117 ILE A O 1
ATOM 951 N N . PHE A 1 118 ? 9.969 7.332 -6.324 1 98.69 118 PHE A N 1
ATOM 952 C CA . PHE A 1 118 ? 9.023 7.816 -5.328 1 98.69 118 PHE A CA 1
ATOM 953 C C . PHE A 1 118 ? 8.133 8.906 -5.914 1 98.69 118 PHE A C 1
ATOM 955 O O . PHE A 1 118 ? 6.91 8.852 -5.777 1 98.69 118 PHE A O 1
ATOM 962 N N . LEU A 1 119 ? 8.758 9.883 -6.566 1 98.5 119 LEU A N 1
ATOM 963 C CA . LEU A 1 119 ? 8.008 11.023 -7.07 1 98.5 119 LEU A CA 1
ATOM 964 C C . LEU A 1 119 ? 7.039 10.602 -8.172 1 98.5 119 LEU A C 1
ATOM 966 O O . LEU A 1 119 ? 5.984 11.211 -8.344 1 98.5 119 LEU A O 1
ATOM 970 N N . ARG A 1 120 ? 7.344 9.516 -8.883 1 98 120 ARG A N 1
ATOM 971 C CA . ARG A 1 120 ? 6.438 8.969 -9.891 1 98 120 ARG A CA 1
ATOM 972 C C . ARG A 1 120 ? 5.297 8.195 -9.234 1 98 120 ARG A C 1
ATOM 974 O O . ARG A 1 120 ? 4.148 8.281 -9.68 1 98 120 ARG A O 1
ATOM 981 N N . ASP A 1 121 ? 5.562 7.539 -8.141 1 98.56 121 ASP A N 1
ATOM 982 C CA . ASP A 1 121 ? 4.648 6.559 -7.562 1 98.56 121 ASP A CA 1
ATOM 983 C C . ASP A 1 121 ? 3.719 7.211 -6.539 1 98.56 121 ASP A C 1
ATOM 985 O O . ASP A 1 121 ? 2.658 6.664 -6.227 1 98.56 121 ASP A O 1
ATOM 989 N N . VAL A 1 122 ? 4.066 8.375 -5.988 1 98.75 122 VAL A N 1
ATOM 990 C CA . VAL A 1 122 ? 3.318 8.914 -4.855 1 98.75 122 VAL A CA 1
ATOM 991 C C . VAL A 1 122 ? 1.929 9.352 -5.316 1 98.75 122 VAL A C 1
ATOM 993 O O . VAL A 1 122 ? 0.951 9.211 -4.578 1 98.75 122 VAL A O 1
ATOM 996 N N . THR A 1 123 ? 1.764 9.867 -6.523 1 98.56 123 THR A N 1
ATOM 997 C CA . THR A 1 123 ? 0.466 10.328 -7.004 1 98.56 123 THR A CA 1
ATOM 998 C C . THR A 1 123 ? -0.495 9.156 -7.168 1 98.56 123 THR A C 1
ATOM 1000 O O . THR A 1 123 ? -1.598 9.164 -6.617 1 98.56 123 THR A O 1
ATOM 1003 N N . PRO A 1 124 ? -0.094 8.023 -7.898 1 98.5 124 PRO A N 1
ATOM 1004 C CA . PRO A 1 124 ? -1.01 6.879 -7.957 1 98.5 124 PRO A CA 1
ATOM 1005 C C . PRO A 1 124 ? -1.306 6.293 -6.578 1 98.5 124 PRO A C 1
ATOM 1007 O O . PRO A 1 124 ? -2.43 5.855 -6.316 1 98.5 124 PRO A O 1
ATOM 1010 N N . PHE A 1 125 ? -0.321 6.234 -5.688 1 98.81 125 PHE A N 1
ATOM 1011 C CA . PHE A 1 125 ? -0.538 5.723 -4.34 1 98.81 125 PHE A CA 1
ATOM 1012 C C . PHE A 1 125 ? -1.621 6.52 -3.625 1 98.81 125 PHE A C 1
ATOM 1014 O O . PHE A 1 125 ? -2.598 5.953 -3.131 1 98.81 125 PHE A O 1
ATOM 1021 N N . GLU A 1 126 ? -1.481 7.863 -3.678 1 98.88 126 GLU A N 1
ATOM 1022 C CA . GLU A 1 126 ? -2.422 8.727 -2.969 1 98.88 126 GLU A CA 1
ATOM 1023 C C . GLU A 1 126 ? -3.779 8.75 -3.662 1 98.88 126 GLU A C 1
ATOM 1025 O O . GLU A 1 126 ? -4.812 8.906 -3.01 1 98.88 126 GLU A O 1
ATOM 1030 N N . THR A 1 127 ? -3.826 8.555 -4.945 1 98.75 127 THR A N 1
ATOM 1031 C CA . THR A 1 127 ? -5.094 8.438 -5.664 1 98.75 127 THR A CA 1
ATOM 1032 C C . THR A 1 127 ? -5.863 7.207 -5.199 1 98.75 127 THR A C 1
ATOM 1034 O O . THR A 1 127 ? -7.082 7.262 -5.027 1 98.75 127 THR A O 1
ATOM 1037 N N . MET A 1 128 ? -5.148 6.098 -4.984 1 98.75 128 MET A N 1
ATOM 1038 C CA . MET A 1 128 ? -5.809 4.898 -4.48 1 98.75 128 MET A CA 1
ATOM 1039 C C . MET A 1 128 ? -6.359 5.129 -3.076 1 98.75 128 MET A C 1
ATOM 1041 O O . MET A 1 128 ? -7.402 4.582 -2.713 1 98.75 128 MET A O 1
ATOM 1045 N N . LEU A 1 129 ? -5.641 5.922 -2.262 1 98.75 129 LEU A N 1
ATOM 1046 C CA . LEU A 1 129 ? -6.145 6.25 -0.932 1 98.75 129 LEU A CA 1
ATOM 1047 C C . LEU A 1 129 ? -7.434 7.059 -1.023 1 98.75 129 LEU A C 1
ATOM 1049 O O . LEU A 1 129 ? -8.383 6.812 -0.272 1 98.75 129 LEU A O 1
ATOM 1053 N N . ASP A 1 130 ? -7.43 8.031 -1.923 1 98.5 130 ASP A N 1
ATOM 1054 C CA . ASP A 1 130 ? -8.625 8.828 -2.16 1 98.5 130 ASP A CA 1
ATOM 1055 C C . ASP A 1 130 ? -9.789 7.957 -2.633 1 98.5 130 ASP A C 1
ATOM 1057 O O . ASP A 1 130 ? -10.914 8.109 -2.166 1 98.5 130 ASP A O 1
ATOM 1061 N N . ASP A 1 131 ? -9.523 7.02 -3.518 1 98.06 131 ASP A N 1
ATOM 1062 C CA . ASP A 1 131 ? -10.531 6.094 -4.027 1 98.06 131 ASP A CA 1
ATOM 1063 C C . ASP A 1 131 ? -11.117 5.25 -2.896 1 98.06 131 ASP A C 1
ATOM 1065 O O . ASP A 1 131 ? -12.281 4.848 -2.959 1 98.06 131 ASP A O 1
ATOM 1069 N N . ALA A 1 132 ? -10.32 5.02 -1.897 1 98.06 132 ALA A N 1
ATOM 1070 C CA . ALA A 1 132 ? -10.734 4.203 -0.758 1 98.06 132 ALA A CA 1
ATOM 1071 C C . ALA A 1 132 ? -11.531 5.035 0.247 1 98.06 132 ALA A C 1
ATOM 1073 O O . ALA A 1 132 ? -11.938 4.531 1.295 1 98.06 132 ALA A O 1
ATOM 1074 N N . GLY A 1 133 ? -11.68 6.332 -0.013 1 97.56 133 GLY A N 1
ATOM 1075 C CA . GLY A 1 133 ? -12.469 7.203 0.841 1 97.56 133 GLY A CA 1
ATOM 1076 C C . GLY A 1 133 ? -11.672 7.812 1.977 1 97.56 133 GLY A C 1
ATOM 1077 O O . GLY A 1 133 ? -12.242 8.328 2.939 1 97.56 133 GLY A O 1
ATOM 1078 N N . ILE A 1 134 ? -10.375 7.699 1.928 1 98.56 134 ILE A N 1
ATOM 1079 C CA . ILE A 1 134 ? -9.531 8.328 2.941 1 98.56 134 ILE A CA 1
ATOM 1080 C C . ILE A 1 134 ? -9.43 9.828 2.67 1 98.56 134 ILE A C 1
ATOM 1082 O O . ILE A 1 134 ? -9.094 10.242 1.559 1 98.56 134 ILE A O 1
ATOM 1086 N N . ILE A 1 135 ? -9.75 10.648 3.633 1 98.31 135 ILE A N 1
ATOM 1087 C CA . ILE A 1 135 ? -9.539 12.086 3.562 1 98.31 135 ILE A CA 1
ATOM 1088 C C . ILE A 1 135 ? -8.078 12.406 3.875 1 98.31 135 ILE A C 1
ATOM 1090 O O . ILE A 1 135 ? -7.672 12.414 5.039 1 98.31 135 ILE A O 1
ATOM 1094 N N . LEU A 1 136 ? -7.324 12.602 2.805 1 98.75 136 LEU A N 1
ATOM 1095 C CA . LEU A 1 136 ? -5.898 12.883 2.928 1 98.75 136 LEU A CA 1
ATOM 1096 C C . LEU A 1 136 ? -5.645 14.391 2.938 1 98.75 136 LEU A C 1
ATOM 1098 O O . LEU A 1 136 ? -5.984 15.086 1.98 1 98.75 136 LEU A O 1
ATOM 1102 N N . ILE A 1 137 ? -5.117 14.93 4.039 1 98.75 137 ILE A N 1
ATOM 1103 C CA . ILE A 1 137 ? -4.746 16.328 4.164 1 98.75 137 ILE A CA 1
ATOM 1104 C C . ILE A 1 137 ? -3.232 16.453 4.309 1 98.75 137 ILE A C 1
ATOM 1106 O O . ILE A 1 137 ? -2.656 15.992 5.293 1 98.75 137 ILE A O 1
ATOM 1110 N N . LYS A 1 138 ? -2.592 17.047 3.33 1 98.88 138 LYS A N 1
ATOM 1111 C CA . LYS A 1 138 ? -1.142 17.203 3.322 1 98.88 138 LYS A CA 1
ATOM 1112 C C . LYS A 1 138 ? -0.753 18.656 3.637 1 98.88 138 LYS A C 1
ATOM 1114 O O . LYS A 1 138 ? -1.173 19.578 2.941 1 98.88 138 LYS A O 1
ATOM 1119 N N . LEU A 1 139 ? 0.054 18.797 4.641 1 98.94 139 LEU A N 1
ATOM 1120 C CA . LEU A 1 139 ? 0.461 20.125 5.078 1 98.94 139 LEU A CA 1
ATOM 1121 C C . LEU A 1 139 ? 1.974 20.297 4.977 1 98.94 139 LEU A C 1
ATOM 1123 O O . LEU A 1 139 ? 2.73 19.453 5.473 1 98.94 139 LEU A O 1
ATOM 1127 N N . TRP A 1 140 ? 2.383 21.328 4.316 1 98.81 140 TRP A N 1
ATOM 1128 C CA . TRP A 1 140 ? 3.77 21.781 4.359 1 98.81 140 TRP A CA 1
ATOM 1129 C C . TRP A 1 140 ? 3.916 23 5.277 1 98.81 140 TRP A C 1
ATOM 1131 O O . TRP A 1 140 ? 3.379 24.062 4.992 1 98.81 140 TRP A O 1
ATOM 1141 N N . LEU A 1 141 ? 4.582 22.844 6.344 1 98.81 141 LEU A N 1
ATOM 1142 C CA . LEU A 1 141 ? 4.828 23.938 7.27 1 98.81 141 LEU A CA 1
ATOM 1143 C C . LEU A 1 141 ? 6.059 24.734 6.855 1 98.81 141 LEU A C 1
ATOM 1145 O O . LEU A 1 141 ? 7.184 24.25 6.973 1 98.81 141 LEU A O 1
ATOM 1149 N N . ASP A 1 142 ? 5.832 25.969 6.457 1 98.38 142 ASP A N 1
ATOM 1150 C CA . ASP A 1 142 ? 6.832 26.844 5.844 1 98.38 142 ASP A CA 1
ATOM 1151 C C . ASP A 1 142 ? 7.379 27.844 6.855 1 98.38 142 ASP A C 1
ATOM 1153 O O . ASP A 1 142 ? 6.691 28.797 7.227 1 98.38 142 ASP A O 1
ATOM 1157 N N . ILE A 1 143 ? 8.625 27.672 7.25 1 98.12 143 ILE A N 1
ATOM 1158 C CA . ILE A 1 143 ? 9.281 28.531 8.227 1 98.12 143 ILE A CA 1
ATOM 1159 C C . ILE A 1 143 ? 10.398 29.328 7.555 1 98.12 143 ILE A C 1
ATOM 1161 O O . ILE A 1 143 ? 11.094 28.812 6.68 1 98.12 143 ILE A O 1
ATOM 1165 N N . SER A 1 144 ? 10.57 30.578 7.93 1 97.75 144 SER A N 1
ATOM 1166 C CA . SER A 1 144 ? 11.648 31.375 7.363 1 97.75 144 SER A CA 1
ATOM 1167 C C . SER A 1 144 ? 13.008 30.953 7.914 1 97.75 144 SER A C 1
ATOM 1169 O O . SER A 1 144 ? 13.086 30.391 9.008 1 97.75 144 SER A O 1
ATOM 1171 N N . LYS A 1 145 ? 14.055 31.266 7.125 1 96.5 145 LYS A N 1
ATOM 1172 C CA . LYS A 1 145 ? 15.406 30.922 7.547 1 96.5 145 LYS A CA 1
ATOM 1173 C C . LYS A 1 145 ? 15.75 31.578 8.875 1 96.5 145 LYS A C 1
ATOM 1175 O O . LYS A 1 145 ? 16.328 30.938 9.766 1 96.5 145 LYS A O 1
ATOM 1180 N N . LYS A 1 146 ? 15.422 32.812 9 1 96.5 146 LYS A N 1
ATOM 1181 C CA . LYS A 1 146 ? 15.703 33.594 10.211 1 96.5 146 LYS A CA 1
ATOM 1182 C C . LYS A 1 146 ? 15.008 32.969 11.43 1 96.5 146 LYS A C 1
ATOM 1184 O O . LYS A 1 146 ? 15.633 32.781 12.469 1 96.5 146 LYS A O 1
ATOM 1189 N N . GLU A 1 147 ? 13.75 32.688 11.266 1 96.94 147 GLU A N 1
ATOM 1190 C CA . GLU A 1 147 ? 12.992 32.125 12.375 1 96.94 147 GLU A CA 1
ATOM 1191 C C . GLU A 1 147 ? 13.516 30.734 12.734 1 96.94 147 GLU A C 1
ATOM 1193 O O . GLU A 1 147 ? 13.578 30.375 13.914 1 96.94 147 GLU A O 1
ATOM 1198 N N . GLN A 1 148 ? 13.82 29.938 11.695 1 95.62 148 GLN A N 1
ATOM 1199 C CA . GLN A 1 148 ? 14.383 28.625 11.984 1 95.62 148 GLN A CA 1
ATOM 1200 C C . GLN A 1 148 ? 15.641 28.734 12.828 1 95.62 148 GLN A C 1
ATOM 1202 O O . GLN A 1 148 ? 15.812 28 13.805 1 95.62 148 GLN A O 1
ATOM 1207 N N . LYS A 1 149 ? 16.547 29.625 12.453 1 94.06 149 LYS A N 1
ATOM 1208 C CA . LYS A 1 149 ? 17.781 29.828 13.195 1 94.06 149 LYS A CA 1
ATOM 1209 C C . LYS A 1 149 ? 17.5 30.188 14.656 1 94.06 149 LYS A C 1
ATOM 1211 O O . LYS A 1 149 ? 18.125 29.656 15.57 1 94.06 149 LYS A O 1
ATOM 1216 N N . GLU A 1 150 ? 16.594 31.047 14.82 1 94.75 150 GLU A N 1
ATOM 1217 C CA . GLU A 1 150 ? 16.234 31.484 16.172 1 94.75 150 GLU A CA 1
ATOM 1218 C C . GLU A 1 150 ? 15.727 30.312 17.016 1 94.75 150 GLU A C 1
ATOM 1220 O O . GLU A 1 150 ? 16.109 30.156 18.172 1 94.75 150 GLU A O 1
ATOM 1225 N N . ARG A 1 151 ? 14.875 29.5 16.406 1 93.88 151 ARG A N 1
ATOM 1226 C CA . ARG A 1 151 ? 14.312 28.359 17.125 1 93.88 151 ARG A CA 1
ATOM 1227 C C . ARG A 1 151 ? 15.383 27.312 17.422 1 93.88 151 ARG A C 1
ATOM 1229 O O . ARG A 1 151 ? 15.359 26.672 18.469 1 93.88 151 ARG A O 1
ATOM 1236 N N . LEU A 1 152 ? 16.266 27.125 16.484 1 91.38 152 LEU A N 1
ATOM 1237 C CA . LEU A 1 152 ? 17.359 26.188 16.703 1 91.38 152 LEU A CA 1
ATOM 1238 C C . LEU A 1 152 ? 18.266 26.672 17.828 1 91.38 152 LEU A C 1
ATOM 1240 O O . LEU A 1 152 ? 18.719 25.859 18.656 1 91.38 152 LEU A O 1
ATOM 1244 N N . ASP A 1 153 ? 18.531 27.953 17.859 1 89.88 153 ASP A N 1
ATOM 1245 C CA . ASP A 1 153 ? 19.344 28.531 18.922 1 89.88 153 ASP A CA 1
ATOM 1246 C C . ASP A 1 153 ? 18.672 28.375 20.281 1 89.88 153 ASP A C 1
ATOM 1248 O O . ASP A 1 153 ? 19.344 28.078 21.281 1 89.88 153 ASP A O 1
ATOM 1252 N N . ASP A 1 154 ? 17.438 28.547 20.25 1 89.62 154 ASP A N 1
ATOM 1253 C CA . ASP A 1 154 ? 16.672 28.391 21.484 1 89.62 154 ASP A CA 1
ATOM 1254 C C . ASP A 1 154 ? 16.719 26.953 21.984 1 89.62 154 ASP A C 1
ATOM 1256 O O . ASP A 1 154 ? 16.75 26.703 23.188 1 89.62 154 ASP A O 1
ATOM 1260 N N . ARG A 1 155 ? 16.656 25.984 21 1 84.75 155 ARG A N 1
ATOM 1261 C CA . ARG A 1 155 ? 16.766 24.562 21.344 1 84.75 155 ARG A CA 1
ATOM 1262 C C . ARG A 1 155 ? 18.047 24.266 22.109 1 84.75 155 ARG A C 1
ATOM 1264 O O . ARG A 1 155 ? 18.047 23.469 23.031 1 84.75 155 ARG A O 1
ATOM 1271 N N . ARG A 1 156 ? 19.047 24.891 21.797 1 81.56 156 ARG A N 1
ATOM 1272 C CA . ARG A 1 156 ? 20.359 24.641 22.375 1 81.56 156 ARG A CA 1
ATOM 1273 C C . ARG A 1 156 ? 20.469 25.219 23.781 1 81.56 156 ARG A C 1
ATOM 1275 O O . ARG A 1 156 ? 21.188 24.688 24.625 1 81.56 156 ARG A O 1
ATOM 1282 N N . SER A 1 157 ? 19.688 26.156 24.062 1 84.81 157 SER A N 1
ATOM 1283 C CA . SER A 1 157 ? 19.859 26.875 25.328 1 84.81 157 SER A CA 1
ATOM 1284 C C . SER A 1 157 ? 18.797 26.469 26.328 1 84.81 157 SER A C 1
ATOM 1286 O O . SER A 1 157 ? 18.969 26.672 27.547 1 84.81 157 SER A O 1
ATOM 1288 N N . ASP A 1 158 ? 17.781 25.984 25.844 1 84.75 158 ASP A N 1
ATOM 1289 C CA . ASP A 1 158 ? 16.656 25.641 26.719 1 84.75 158 ASP A CA 1
ATOM 1290 C C . ASP A 1 158 ? 16.766 24.203 27.203 1 84.75 158 ASP A C 1
ATOM 1292 O O . ASP A 1 158 ? 16.656 23.266 26.422 1 84.75 158 ASP A O 1
ATOM 1296 N N . PRO A 1 159 ? 16.828 23.969 28.438 1 81.31 159 PRO A N 1
ATOM 1297 C CA . PRO A 1 159 ? 16.969 22.625 28.969 1 81.31 159 PRO A CA 1
ATOM 1298 C C . PRO A 1 159 ? 15.758 21.734 28.688 1 81.31 159 PRO A C 1
ATOM 1300 O O . PRO A 1 159 ? 15.883 20.516 28.641 1 81.31 159 PRO A O 1
ATOM 1303 N N . LEU A 1 160 ? 14.633 22.266 28.469 1 78.31 160 LEU A N 1
ATOM 1304 C CA . LEU A 1 160 ? 13.414 21.5 28.234 1 78.31 160 LEU A CA 1
ATOM 1305 C C . LEU A 1 160 ? 13.336 21.031 26.781 1 78.31 160 LEU A C 1
ATOM 1307 O O . LEU A 1 160 ? 12.5 20.188 26.453 1 78.31 160 LEU A O 1
ATOM 1311 N N . LYS A 1 161 ? 14.227 21.578 26.031 1 81.19 161 LYS A N 1
ATOM 1312 C CA . LYS A 1 161 ? 14.203 21.25 24.609 1 81.19 161 LYS A CA 1
ATOM 1313 C C . LYS A 1 161 ? 15.383 20.359 24.234 1 81.19 161 LYS A C 1
ATOM 1315 O O . LYS A 1 161 ? 15.641 20.125 23.047 1 81.19 161 LYS A O 1
ATOM 1320 N N . ARG A 1 162 ? 16.094 19.844 25.094 1 79.56 162 ARG A N 1
ATOM 1321 C CA . ARG A 1 162 ? 17.328 19.078 24.875 1 79.56 162 ARG A CA 1
ATOM 1322 C C . ARG A 1 162 ? 17.062 17.844 24.016 1 79.56 162 ARG A C 1
ATOM 1324 O O . ARG A 1 162 ? 17.922 17.422 23.25 1 79.56 162 ARG A O 1
ATOM 1331 N N . LEU A 1 163 ? 15.773 17.312 24.156 1 75 163 LEU A N 1
ATOM 1332 C CA . LEU A 1 163 ? 15.43 16.094 23.422 1 75 163 LEU A CA 1
ATOM 1333 C C . LEU A 1 163 ? 15.25 16.375 21.938 1 75 163 LEU A C 1
ATOM 1335 O O . LEU A 1 163 ? 15.242 15.453 21.125 1 75 163 LEU A O 1
ATOM 1339 N N . LYS A 1 164 ? 15.133 17.578 21.656 1 82.94 164 LYS A N 1
ATOM 1340 C CA . LYS A 1 164 ? 14.844 17.953 20.281 1 82.94 164 LYS A CA 1
ATOM 1341 C C . LYS A 1 164 ? 16.125 18.203 19.5 1 82.94 164 LYS A C 1
ATOM 1343 O O . LYS A 1 164 ? 16.094 18.359 18.266 1 82.94 164 LYS A O 1
ATOM 1348 N N . VAL A 1 165 ? 17.188 18.25 20.188 1 79.94 165 VAL A N 1
ATOM 1349 C CA . VAL A 1 165 ? 18.469 18.547 19.531 1 79.94 165 VAL A CA 1
ATOM 1350 C C . VAL A 1 165 ? 18.938 17.328 18.734 1 79.94 165 VAL A C 1
ATOM 1352 O O . VAL A 1 165 ? 18.859 16.203 19.203 1 79.94 165 VAL A O 1
ATOM 1355 N N . SER A 1 166 ? 19.297 17.578 17.5 1 80.25 166 SER A N 1
ATOM 1356 C CA . SER A 1 166 ? 19.797 16.516 16.641 1 80.25 166 SER A CA 1
ATOM 1357 C C . SER A 1 166 ? 21.016 16.969 15.844 1 80.25 166 SER A C 1
ATOM 1359 O O . SER A 1 166 ? 21.219 18.172 15.656 1 80.25 166 SER A O 1
ATOM 1361 N N . PRO A 1 167 ? 21.812 16.016 15.422 1 79 167 PRO A N 1
ATOM 1362 C CA . PRO A 1 167 ? 22.938 16.375 14.57 1 79 167 PRO A CA 1
ATOM 1363 C C . PRO A 1 167 ? 22.516 17.094 13.289 1 79 167 PRO A C 1
ATOM 1365 O O . PRO A 1 167 ? 23.312 17.828 12.703 1 79 167 PRO A O 1
ATOM 1368 N N . LEU A 1 168 ? 21.344 16.891 12.953 1 77.38 168 LEU A N 1
ATOM 1369 C CA . LEU A 1 168 ? 20.828 17.484 11.719 1 77.38 168 LEU A CA 1
ATOM 1370 C C . LEU A 1 168 ? 20.609 18.984 11.898 1 77.38 168 LEU A C 1
ATOM 1372 O O . LEU A 1 168 ? 20.562 19.734 10.922 1 77.38 168 LEU A O 1
ATOM 1376 N N . ASP A 1 169 ? 20.484 19.422 13.094 1 80.75 169 ASP A N 1
ATOM 1377 C CA . ASP A 1 169 ? 20.25 20.828 13.375 1 80.75 169 ASP A CA 1
ATOM 1378 C C . ASP A 1 169 ? 21.422 21.688 12.906 1 80.75 169 ASP A C 1
ATOM 1380 O O . ASP A 1 169 ? 21.234 22.797 12.422 1 80.75 169 ASP A O 1
ATOM 1384 N N . ALA A 1 170 ? 22.531 21.016 13.039 1 76 170 ALA A N 1
ATOM 1385 C CA . ALA A 1 170 ? 23.75 21.75 12.734 1 76 170 ALA A CA 1
ATOM 1386 C C . ALA A 1 170 ? 23.844 22.047 11.242 1 76 170 ALA A C 1
ATOM 1388 O O . ALA A 1 170 ? 24.469 23.047 10.844 1 76 170 ALA A O 1
ATOM 1389 N N . VAL A 1 171 ? 23.203 21.234 10.516 1 85.12 171 VAL A N 1
ATOM 1390 C CA . VAL A 1 171 ? 23.391 21.391 9.07 1 85.12 171 VAL A CA 1
ATOM 1391 C C . VAL A 1 171 ? 22.125 22 8.461 1 85.12 171 VAL A C 1
ATOM 1393 O O . VAL A 1 171 ? 22.094 22.297 7.262 1 85.12 171 VAL A O 1
ATOM 1396 N N . ALA A 1 172 ? 21.203 22.234 9.266 1 85.38 172 ALA A N 1
ATOM 1397 C CA . ALA A 1 172 ? 19.922 22.703 8.766 1 85.38 172 ALA A CA 1
ATOM 1398 C C . ALA A 1 172 ? 20.078 24.047 8.047 1 85.38 172 ALA A C 1
ATOM 1400 O O . ALA A 1 172 ? 19.547 24.234 6.949 1 85.38 172 ALA A O 1
ATOM 1401 N N . GLN A 1 173 ? 20.859 24.875 8.672 1 89.06 173 GLN A N 1
ATOM 1402 C CA . GLN A 1 173 ? 21.062 26.188 8.094 1 89.06 173 GLN A CA 1
ATOM 1403 C C . GLN A 1 173 ? 22.016 26.125 6.902 1 89.06 173 GLN A C 1
ATOM 1405 O O . GLN A 1 173 ? 21.812 26.812 5.898 1 89.06 173 GLN A O 1
ATOM 1410 N N . GLU A 1 174 ? 22.938 25.266 7.043 1 91.75 174 GLU A N 1
ATOM 1411 C CA . GLU A 1 174 ? 23.938 25.109 5.984 1 91.75 174 GLU A CA 1
ATOM 1412 C C . GLU A 1 174 ? 23.297 24.547 4.711 1 91.75 174 GLU A C 1
ATOM 1414 O O . GLU A 1 174 ? 23.656 24.953 3.604 1 91.75 174 GLU A O 1
ATOM 1419 N N . LYS A 1 175 ? 22.359 23.75 4.859 1 94.5 175 LYS A N 1
ATOM 1420 C CA . LYS A 1 175 ? 21.75 23.078 3.717 1 94.5 175 LYS A CA 1
ATOM 1421 C C . LYS A 1 175 ? 20.406 23.719 3.357 1 94.5 175 LYS A C 1
ATOM 1423 O O . LYS A 1 175 ? 19.531 23.062 2.773 1 94.5 175 LYS A O 1
ATOM 1428 N N . TRP A 1 176 ? 20.234 24.938 3.736 1 95.31 176 TRP A N 1
ATOM 1429 C CA . TRP A 1 176 ? 18.969 25.641 3.543 1 95.31 176 TRP A CA 1
ATOM 1430 C C . TRP A 1 176 ? 18.547 25.594 2.082 1 95.31 176 TRP A C 1
ATOM 1432 O O . TRP A 1 176 ? 17.406 25.234 1.775 1 95.31 176 TRP A O 1
ATOM 1442 N N . ASP A 1 177 ? 19.484 25.891 1.204 1 96.25 177 ASP A N 1
ATOM 1443 C CA . ASP A 1 177 ? 19.156 25.953 -0.218 1 96.25 177 ASP A CA 1
ATOM 1444 C C . ASP A 1 177 ? 18.828 24.562 -0.764 1 96.25 177 ASP A C 1
ATOM 1446 O O . ASP A 1 177 ? 17.922 24.422 -1.591 1 96.25 177 ASP A O 1
ATOM 1450 N N . ALA A 1 178 ? 19.562 23.609 -0.316 1 96.25 178 ALA A N 1
ATOM 1451 C CA . ALA A 1 178 ? 19.312 22.25 -0.753 1 96.25 178 ALA A CA 1
ATOM 1452 C C . ALA A 1 178 ? 17.922 21.781 -0.322 1 96.25 178 ALA A C 1
ATOM 1454 O O . ALA A 1 178 ? 17.203 21.156 -1.104 1 96.25 178 ALA A O 1
ATOM 1455 N N . TYR A 1 179 ? 17.562 22.109 0.854 1 95.81 179 TYR A N 1
ATOM 1456 C CA . TYR A 1 179 ? 16.25 21.75 1.355 1 95.81 179 TYR A CA 1
ATOM 1457 C C . TYR A 1 179 ? 15.156 22.5 0.605 1 95.81 179 TYR A C 1
ATOM 1459 O O . TYR A 1 179 ? 14.078 21.953 0.345 1 95.81 179 TYR A O 1
ATOM 1467 N N . SER A 1 180 ? 15.422 23.734 0.315 1 97.12 180 SER A N 1
ATOM 1468 C CA . SER A 1 180 ? 14.445 24.531 -0.439 1 97.12 180 SER A CA 1
ATOM 1469 C C . SER A 1 180 ? 14.211 23.938 -1.824 1 97.12 180 SER A C 1
ATOM 1471 O O . SER A 1 180 ? 13.07 23.844 -2.279 1 97.12 180 SER A O 1
ATOM 1473 N N . ALA A 1 181 ? 15.297 23.547 -2.459 1 97.5 181 ALA A N 1
ATOM 1474 C CA . ALA A 1 181 ? 15.18 22.953 -3.783 1 97.5 181 ALA A CA 1
ATOM 1475 C C . ALA A 1 181 ? 14.414 21.625 -3.721 1 97.5 181 ALA A C 1
ATOM 1477 O O . ALA A 1 181 ? 13.562 21.359 -4.574 1 97.5 181 ALA A O 1
ATOM 1478 N N . ALA A 1 182 ? 14.711 20.812 -2.715 1 97.75 182 ALA A N 1
ATOM 1479 C CA . ALA A 1 182 ? 14.016 19.547 -2.531 1 97.75 182 ALA A CA 1
ATOM 1480 C C . ALA A 1 182 ? 12.523 19.766 -2.293 1 97.75 182 ALA A C 1
ATOM 1482 O O . ALA A 1 182 ? 11.688 19.078 -2.887 1 97.75 182 ALA A O 1
ATOM 1483 N N . ARG A 1 183 ? 12.211 20.719 -1.493 1 97.69 183 ARG A N 1
ATOM 1484 C CA . ARG A 1 183 ? 10.828 21.078 -1.212 1 97.69 183 ARG A CA 1
ATOM 1485 C C . ARG A 1 183 ? 10.094 21.484 -2.486 1 97.69 183 ARG A C 1
ATOM 1487 O O . ARG A 1 183 ? 8.992 21.016 -2.754 1 97.69 183 ARG A O 1
ATOM 1494 N N . ASP A 1 184 ? 10.719 22.344 -3.193 1 98 184 ASP A N 1
ATOM 1495 C CA . ASP A 1 184 ? 10.078 22.859 -4.402 1 98 184 ASP A CA 1
ATOM 1496 C C . ASP A 1 184 ? 9.758 21.734 -5.375 1 98 184 ASP A C 1
ATOM 1498 O O . ASP A 1 184 ? 8.664 21.688 -5.938 1 98 184 ASP A O 1
ATOM 1502 N N . GLU A 1 185 ? 10.695 20.875 -5.559 1 98.19 185 GLU A N 1
ATOM 1503 C CA . GLU A 1 185 ? 10.469 19.734 -6.445 1 98.19 185 GLU A CA 1
ATOM 1504 C C . GLU A 1 185 ? 9.375 18.812 -5.895 1 98.19 185 GLU A C 1
ATOM 1506 O O . GLU A 1 185 ? 8.484 18.391 -6.633 1 98.19 185 GLU A O 1
ATOM 1511 N N . MET A 1 186 ? 9.445 18.516 -4.609 1 98.56 186 MET A N 1
ATOM 1512 C CA . MET A 1 186 ? 8.484 17.656 -3.932 1 98.56 186 MET A CA 1
ATOM 1513 C C . MET A 1 186 ? 7.062 18.188 -4.117 1 98.56 186 MET A C 1
ATOM 1515 O O . MET A 1 186 ? 6.184 17.453 -4.59 1 98.56 186 MET A O 1
ATOM 1519 N N . LEU A 1 187 ? 6.867 19.453 -3.787 1 98.69 187 LEU A N 1
ATOM 1520 C CA . LEU A 1 187 ? 5.539 20.047 -3.869 1 98.69 187 LEU A CA 1
ATOM 1521 C C . LEU A 1 187 ? 5.047 20.078 -5.312 1 98.69 187 LEU A C 1
ATOM 1523 O O . LEU A 1 187 ? 3.906 19.719 -5.594 1 98.69 187 LEU A O 1
ATOM 1527 N N . ARG A 1 188 ? 5.914 20.484 -6.176 1 98.31 188 ARG A N 1
ATOM 1528 C CA . ARG A 1 188 ? 5.539 20.609 -7.578 1 98.31 188 ARG A CA 1
ATOM 1529 C C . ARG A 1 188 ? 5.102 19.266 -8.156 1 98.31 188 ARG A C 1
ATOM 1531 O O . ARG A 1 188 ? 4.109 19.188 -8.883 1 98.31 188 ARG A O 1
ATOM 1538 N N . ARG A 1 189 ? 5.766 18.234 -7.836 1 98.5 189 ARG A N 1
ATOM 1539 C CA . ARG A 1 189 ? 5.57 16.953 -8.508 1 98.5 189 ARG A CA 1
ATOM 1540 C C . ARG A 1 189 ? 4.531 16.109 -7.785 1 98.5 189 ARG A C 1
ATOM 1542 O O . ARG A 1 189 ? 4.043 15.117 -8.328 1 98.5 189 ARG A O 1
ATOM 1549 N N . SER A 1 190 ? 4.156 16.484 -6.582 1 98.75 190 SER A N 1
ATOM 1550 C CA . SER A 1 190 ? 3.264 15.609 -5.832 1 98.75 190 SER A CA 1
ATOM 1551 C C . SER A 1 190 ? 1.979 16.328 -5.441 1 98.75 190 SER A C 1
ATOM 1553 O O . SER A 1 190 ? 1.158 15.789 -4.699 1 98.75 190 SER A O 1
ATOM 1555 N N . HIS A 1 191 ? 1.85 17.625 -5.883 1 98.69 191 HIS A N 1
ATOM 1556 C CA . HIS A 1 191 ? 0.571 18.312 -5.766 1 98.69 191 HIS A CA 1
ATOM 1557 C C . HIS A 1 191 ? -0.411 17.844 -6.832 1 98.69 191 HIS A C 1
ATOM 1559 O O . HIS A 1 191 ? -0.123 17.922 -8.031 1 98.69 191 HIS A O 1
ATOM 1565 N N . HIS A 1 192 ? -1.535 17.297 -6.422 1 98.12 192 HIS A N 1
ATOM 1566 C CA . HIS A 1 192 ? -2.547 16.766 -7.328 1 98.12 192 HIS A CA 1
ATOM 1567 C C . HIS A 1 192 ? -3.918 16.734 -6.66 1 98.12 192 HIS A C 1
ATOM 1569 O O . HIS A 1 192 ? -4.031 16.938 -5.453 1 98.12 192 HIS A O 1
ATOM 1575 N N . THR A 1 193 ? -4.953 16.438 -7.305 1 97.19 193 THR A N 1
ATOM 1576 C CA . THR A 1 193 ? -6.336 16.594 -6.871 1 97.19 193 THR A CA 1
ATOM 1577 C C . THR A 1 193 ? -6.648 15.656 -5.711 1 97.19 193 THR A C 1
ATOM 1579 O O . THR A 1 193 ? -7.344 16.031 -4.766 1 97.19 193 THR A O 1
ATOM 1582 N N . ALA A 1 194 ? -6.082 14.445 -5.723 1 97.31 194 ALA A N 1
ATOM 1583 C CA . ALA A 1 194 ? -6.371 13.445 -4.695 1 97.31 194 ALA A CA 1
ATOM 1584 C C . ALA A 1 194 ? -5.555 13.703 -3.432 1 97.31 194 ALA A C 1
ATOM 1586 O O . ALA A 1 194 ? -5.844 13.141 -2.373 1 97.31 194 ALA A O 1
ATOM 1587 N N . GLY A 1 195 ? -4.57 14.508 -3.561 1 97.81 195 GLY A N 1
ATOM 1588 C CA . GLY A 1 195 ? -3.688 14.844 -2.455 1 97.81 195 GLY A CA 1
ATOM 1589 C C . GLY A 1 195 ? -3.027 16.203 -2.613 1 97.81 195 GLY A C 1
ATOM 1590 O O . GLY A 1 195 ? -1.807 16.297 -2.76 1 97.81 195 GLY A O 1
ATOM 1591 N N . PRO A 1 196 ? -3.854 17.219 -2.541 1 98.56 196 PRO A N 1
ATOM 1592 C CA . PRO A 1 196 ? -3.289 18.562 -2.727 1 98.56 196 PRO A CA 1
ATOM 1593 C C . PRO A 1 196 ? -2.449 19.016 -1.536 1 98.56 196 PRO A C 1
ATOM 1595 O O . PRO A 1 196 ? -2.77 18.703 -0.389 1 98.56 196 PRO A O 1
ATOM 1598 N N . TRP A 1 197 ? -1.425 19.75 -1.854 1 98.81 197 TRP A N 1
ATOM 1599 C CA . TRP A 1 197 ? -0.607 20.328 -0.798 1 98.81 197 TRP A CA 1
ATOM 1600 C C . TRP A 1 197 ? -1.219 21.641 -0.296 1 98.81 197 TRP A C 1
ATOM 1602 O O . TRP A 1 197 ? -1.679 22.453 -1.091 1 98.81 197 TRP A O 1
ATOM 1612 N N . THR A 1 198 ? -1.231 21.766 0.962 1 98.81 198 THR A N 1
ATOM 1613 C CA . THR A 1 198 ? -1.526 23.016 1.646 1 98.81 198 THR A CA 1
ATOM 1614 C C . THR A 1 198 ? -0.285 23.562 2.354 1 98.81 198 THR A C 1
ATOM 1616 O O . THR A 1 198 ? 0.391 22.812 3.076 1 98.81 198 THR A O 1
ATOM 1619 N N . CYS A 1 199 ? -0.01 24.828 2.148 1 98.81 199 CYS A N 1
ATOM 1620 C CA . CYS A 1 199 ? 1.151 25.469 2.756 1 98.81 199 CYS A CA 1
ATOM 1621 C C . CYS A 1 199 ? 0.74 26.328 3.945 1 98.81 199 CYS A C 1
ATOM 1623 O O . CYS A 1 199 ? -0.291 27 3.9 1 98.81 199 CYS A O 1
ATOM 1625 N N . VAL A 1 200 ? 1.567 26.297 4.98 1 98.88 200 VAL A N 1
ATOM 1626 C CA . VAL A 1 200 ? 1.267 27.062 6.188 1 98.88 200 VAL A CA 1
ATOM 1627 C C . VAL A 1 200 ? 2.492 27.875 6.609 1 98.88 200 VAL A C 1
ATOM 1629 O O . VAL A 1 200 ? 3.562 27.312 6.848 1 98.88 200 VAL A O 1
ATOM 1632 N N . LYS A 1 201 ? 2.332 29.172 6.695 1 98.56 201 LYS A N 1
ATOM 1633 C CA . LYS A 1 201 ? 3.383 30.016 7.277 1 98.56 201 LYS A CA 1
ATOM 1634 C C . LYS A 1 201 ? 3.449 29.828 8.789 1 98.56 201 LYS A C 1
ATOM 1636 O O . LYS A 1 201 ? 2.463 30.062 9.492 1 98.56 201 LYS A O 1
ATOM 1641 N N . THR A 1 202 ? 4.672 29.531 9.281 1 98.5 202 THR A N 1
ATOM 1642 C CA . THR A 1 202 ? 4.676 29.078 10.664 1 98.5 202 THR A CA 1
ATOM 1643 C C . THR A 1 202 ? 5.594 29.953 11.516 1 98.5 202 THR A C 1
ATOM 1645 O O . THR A 1 202 ? 5.918 29.594 12.656 1 98.5 202 THR A O 1
ATOM 1648 N N . ASP A 1 203 ? 6.055 31.078 11.023 1 97.88 203 ASP A N 1
ATOM 1649 C CA . ASP A 1 203 ? 6.906 31.953 11.82 1 97.88 203 ASP A CA 1
ATOM 1650 C C . ASP A 1 203 ? 6.215 32.375 13.117 1 97.88 203 ASP A C 1
ATOM 1652 O O . ASP A 1 203 ? 6.867 32.562 14.141 1 97.88 203 ASP A O 1
ATOM 1656 N N . ARG A 1 204 ? 4.945 32.594 13.047 1 97.44 204 ARG A N 1
ATOM 1657 C CA . ARG A 1 204 ? 4.137 32.844 14.234 1 97.44 204 ARG A CA 1
ATOM 1658 C C . ARG A 1 204 ? 3.412 31.578 14.68 1 97.44 204 ARG A C 1
ATOM 1660 O O . ARG A 1 204 ? 2.334 31.266 14.172 1 97.44 204 ARG A O 1
ATOM 1667 N N . LYS A 1 205 ? 3.861 30.906 15.711 1 96.44 205 LYS A N 1
ATOM 1668 C CA . LYS A 1 205 ? 3.477 29.547 16.109 1 96.44 205 LYS A CA 1
ATOM 1669 C C . LYS A 1 205 ? 1.989 29.484 16.438 1 96.44 205 LYS A C 1
ATOM 1671 O O . LYS A 1 205 ? 1.271 28.625 15.898 1 96.44 205 LYS A O 1
ATOM 1676 N N . LYS A 1 206 ? 1.583 30.391 17.25 1 97.56 206 LYS A N 1
ATOM 1677 C CA . LYS A 1 206 ? 0.206 30.344 17.734 1 97.56 206 LYS A CA 1
ATOM 1678 C C . LYS A 1 206 ? -0.786 30.562 16.594 1 97.56 206 LYS A C 1
ATOM 1680 O O . LYS A 1 206 ? -1.777 29.828 16.5 1 97.56 206 LYS A O 1
ATOM 1685 N N . ASP A 1 207 ? -0.479 31.5 15.758 1 97.88 207 ASP A N 1
ATOM 1686 C CA . ASP A 1 207 ? -1.324 31.734 14.594 1 97.88 207 ASP A CA 1
ATOM 1687 C C . ASP A 1 207 ? -1.365 30.516 13.672 1 97.88 207 ASP A C 1
ATOM 1689 O O . ASP A 1 207 ? -2.43 30.141 13.18 1 97.88 207 ASP A O 1
ATOM 1693 N N . ALA A 1 208 ? -0.222 29.953 13.453 1 98.5 208 ALA A N 1
ATOM 1694 C CA . ALA A 1 208 ? -0.13 28.781 12.594 1 98.5 208 ALA A CA 1
ATOM 1695 C C . ALA A 1 208 ? -0.966 27.625 13.141 1 98.5 208 ALA A C 1
ATOM 1697 O O . ALA A 1 208 ? -1.727 27 12.398 1 98.5 208 ALA A O 1
ATOM 1698 N N . ARG A 1 209 ? -0.871 27.375 14.43 1 98.69 209 ARG A N 1
ATOM 1699 C CA . ARG A 1 209 ? -1.597 26.281 15.078 1 98.69 209 ARG A CA 1
ATOM 1700 C C . ARG A 1 209 ? -3.102 26.438 14.891 1 98.69 209 ARG A C 1
ATOM 1702 O O . ARG A 1 209 ? -3.789 25.5 14.484 1 98.69 209 ARG A O 1
ATOM 1709 N N . LEU A 1 210 ? -3.566 27.641 15.164 1 98.56 210 LEU A N 1
ATOM 1710 C CA . LEU A 1 210 ? -4.996 27.906 15.039 1 98.56 210 LEU A CA 1
ATOM 1711 C C . LEU A 1 210 ? -5.453 27.719 13.594 1 98.56 210 LEU A C 1
ATOM 1713 O O . LEU A 1 210 ? -6.484 27.094 13.336 1 98.56 210 LEU A O 1
ATOM 1717 N N . ASN A 1 211 ? -4.703 28.188 12.688 1 98.62 211 ASN A N 1
ATOM 1718 C CA . ASN A 1 211 ? -5.105 28.141 11.281 1 98.62 211 ASN A CA 1
ATOM 1719 C C . ASN A 1 211 ? -4.996 26.734 10.711 1 98.62 211 ASN A C 1
ATOM 1721 O O . ASN A 1 211 ? -5.785 26.344 9.852 1 98.62 211 ASN A O 1
ATOM 1725 N N . ILE A 1 212 ? -4.023 25.969 11.156 1 98.81 212 ILE A N 1
ATOM 1726 C CA . ILE A 1 212 ? -3.936 24.562 10.766 1 98.81 212 ILE A CA 1
ATOM 1727 C C . ILE A 1 212 ? -5.207 23.828 11.188 1 98.81 212 ILE A C 1
ATOM 1729 O O . ILE A 1 212 ? -5.809 23.109 10.391 1 98.81 212 ILE A O 1
ATOM 1733 N N . ILE A 1 213 ? -5.633 24.031 12.438 1 98.12 213 ILE A N 1
ATOM 1734 C CA . ILE A 1 213 ? -6.832 23.359 12.945 1 98.12 213 ILE A CA 1
ATOM 1735 C C . ILE A 1 213 ? -8.047 23.797 12.125 1 98.12 213 ILE A C 1
ATOM 1737 O O . ILE A 1 213 ? -8.867 22.969 11.727 1 98.12 213 ILE A O 1
ATOM 1741 N N . ARG A 1 214 ? -8.156 25.125 11.891 1 97.25 214 ARG A N 1
ATOM 1742 C CA . ARG A 1 214 ? -9.25 25.609 11.062 1 97.25 214 ARG A CA 1
ATOM 1743 C C . ARG A 1 214 ? -9.258 24.922 9.703 1 97.25 214 ARG A C 1
ATOM 1745 O O . ARG A 1 214 ? -10.305 24.484 9.234 1 97.25 214 ARG A O 1
ATOM 1752 N N . HIS A 1 215 ? -8.102 24.812 9.078 1 97.88 215 HIS A N 1
ATOM 1753 C CA . HIS A 1 215 ? -7.992 24.188 7.762 1 97.88 215 HIS A CA 1
ATOM 1754 C C . HIS A 1 215 ? -8.43 22.734 7.805 1 97.88 215 HIS A C 1
ATOM 1756 O O . HIS A 1 215 ? -9.203 22.281 6.953 1 97.88 215 HIS A O 1
ATOM 1762 N N . VAL A 1 216 ? -7.93 22 8.781 1 97.81 216 VAL A N 1
ATOM 1763 C CA . VAL A 1 216 ? -8.289 20.594 8.938 1 97.81 216 VAL A CA 1
ATOM 1764 C C . VAL A 1 216 ? -9.805 20.469 9.062 1 97.81 216 VAL A C 1
ATOM 1766 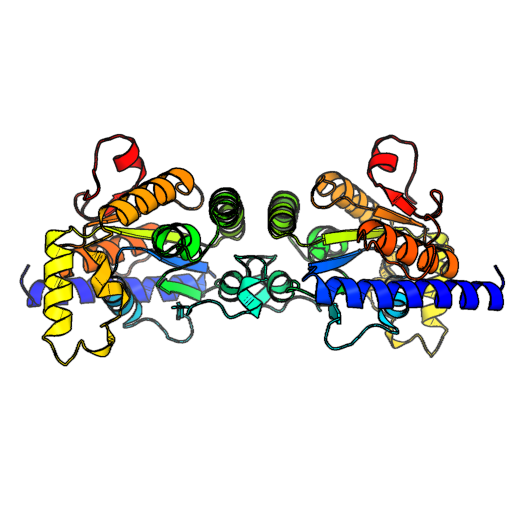O O . VAL A 1 216 ? -10.43 19.688 8.344 1 97.81 216 VAL A O 1
ATOM 1769 N N . LEU A 1 217 ? -10.406 21.266 9.914 1 96.69 217 LEU A N 1
ATOM 1770 C CA . LEU A 1 217 ? -11.836 21.188 10.18 1 96.69 217 LEU A CA 1
ATOM 1771 C C . LEU A 1 217 ? -12.648 21.531 8.93 1 96.69 217 LEU A C 1
ATOM 1773 O O . LEU A 1 217 ? -13.641 20.859 8.625 1 96.69 217 LEU A O 1
ATOM 1777 N N . HIS A 1 218 ? -12.172 22.516 8.219 1 95.25 218 HIS A N 1
ATOM 1778 C CA . HIS A 1 218 ? -12.883 22.922 7.012 1 95.25 218 HIS A CA 1
ATOM 1779 C C . HIS A 1 218 ? -12.781 21.844 5.934 1 95.25 218 HIS A C 1
ATOM 1781 O O . HIS A 1 218 ? -13.68 21.703 5.102 1 95.25 218 HIS A O 1
ATOM 1787 N N . ASN A 1 219 ? -11.75 21.047 5.945 1 94.75 219 ASN A N 1
ATOM 1788 C CA . ASN A 1 219 ? -11.539 20.031 4.926 1 94.75 219 ASN A CA 1
ATOM 1789 C C . ASN A 1 219 ? -12.219 18.719 5.301 1 94.75 219 ASN A C 1
ATOM 1791 O O . ASN A 1 219 ? -12.406 17.844 4.449 1 94.75 219 ASN A O 1
ATOM 1795 N N . LEU A 1 220 ? -12.562 18.484 6.477 1 94.19 220 LEU A N 1
ATOM 1796 C CA . LEU A 1 220 ? -13.273 17.281 6.898 1 94.19 220 LEU A CA 1
ATOM 1797 C C . LEU A 1 220 ? -14.734 17.328 6.465 1 94.19 220 LEU A C 1
ATOM 1799 O O . LEU A 1 220 ? -15.328 16.297 6.152 1 94.19 220 LEU A O 1
ATOM 1803 N N . GLY A 1 221 ? -15.344 18.484 6.453 1 83.81 221 GLY A N 1
ATOM 1804 C CA . GLY A 1 221 ? -16.719 18.641 6.023 1 83.81 221 GLY A CA 1
ATOM 1805 C C . GLY A 1 221 ? -17.734 18.141 7.043 1 83.81 221 GLY A C 1
ATOM 1806 O O . GLY A 1 221 ? -18.812 17.703 6.676 1 83.81 221 GLY A O 1
ATOM 1807 N N . CYS A 1 222 ? -17.344 18.047 8.195 1 86.75 222 CYS A N 1
ATOM 1808 C CA . CYS A 1 222 ? -18.281 17.703 9.258 1 86.75 222 CYS A CA 1
ATOM 1809 C C . CYS A 1 222 ? -19.438 18.688 9.312 1 86.75 222 CYS A C 1
ATOM 1811 O O . CYS A 1 222 ? -19.219 19.891 9.461 1 86.75 222 CYS A O 1
ATOM 1813 N N . PRO A 1 223 ? -20.688 18.281 9.125 1 82.75 223 PRO A N 1
ATOM 1814 C CA . PRO A 1 223 ? -21.828 19.188 9.07 1 82.75 223 PRO A CA 1
ATOM 1815 C C . PRO A 1 223 ? -22.156 19.812 10.43 1 82.75 223 PRO A C 1
ATOM 1817 O O . PRO A 1 223 ? -22.797 20.859 10.5 1 82.75 223 PRO A O 1
ATOM 1820 N N . ALA A 1 224 ? -21.859 19.25 11.492 1 69.38 224 ALA A N 1
ATOM 1821 C CA . ALA A 1 224 ? -22.406 19.609 12.805 1 69.38 224 ALA A CA 1
ATOM 1822 C C . ALA A 1 224 ? -21.312 20.141 13.727 1 69.38 224 ALA A C 1
ATOM 1824 O O . ALA A 1 224 ? -21.188 19.688 14.867 1 69.38 224 ALA A O 1
ATOM 1825 N N . TYR A 1 225 ? -20.578 21 13.125 1 70.56 225 TYR A N 1
ATOM 1826 C CA . TYR A 1 225 ? -19.688 21.516 14.164 1 70.56 225 TYR A CA 1
ATOM 1827 C C . TYR A 1 225 ? -20.484 22.25 15.242 1 70.56 225 TYR A C 1
ATOM 1829 O O . TYR A 1 225 ? -21.453 22.953 14.938 1 70.56 225 TYR A O 1
ATOM 1837 N N . SER A 1 226 ? -20.344 21.844 16.406 1 66.06 226 SER A N 1
ATOM 1838 C CA . SER A 1 226 ? -21.078 22.531 17.469 1 66.06 226 SER A CA 1
ATOM 1839 C C . SER A 1 226 ? -20.906 24.031 17.391 1 66.06 226 SER A C 1
ATOM 1841 O O . SER A 1 226 ? -21.75 24.797 17.875 1 66.06 226 SER A O 1
ATOM 1843 N N . HIS A 1 227 ? -19.781 24.359 16.781 1 66.62 227 HIS A N 1
ATOM 1844 C CA . HIS A 1 227 ? -19.484 25.797 16.734 1 66.62 227 HIS A CA 1
ATOM 1845 C C . HIS A 1 227 ? -19.031 26.219 15.336 1 66.62 227 HIS A C 1
ATOM 1847 O O . HIS A 1 227 ? -18.656 25.375 14.523 1 66.62 227 HIS A O 1
ATOM 1853 N N . ASP A 1 228 ? -19.219 27.516 15.086 1 85.31 228 ASP A N 1
ATOM 1854 C CA . ASP A 1 228 ? -18.766 28.109 13.836 1 85.31 228 ASP A CA 1
ATOM 1855 C C . ASP A 1 228 ? -17.234 28.094 13.742 1 85.31 228 ASP A C 1
ATOM 1857 O O . ASP A 1 228 ? -16.547 28.609 14.617 1 85.31 228 ASP A O 1
ATOM 1861 N N . VAL A 1 229 ? -16.625 27.359 12.953 1 92.69 229 VAL A N 1
ATOM 1862 C CA . VAL A 1 229 ? -15.18 27.328 12.711 1 92.69 229 VAL A CA 1
ATOM 1863 C C . VAL A 1 229 ? -14.797 28.453 11.742 1 92.69 229 VAL A C 1
ATOM 1865 O O . VAL A 1 229 ? -15.227 28.453 10.586 1 92.69 229 VAL A O 1
ATOM 1868 N N . PRO A 1 230 ? -14.086 29.391 12.281 1 93.94 230 PRO A N 1
ATOM 1869 C CA . PRO A 1 230 ? -13.664 30.469 11.375 1 93.94 230 PRO A CA 1
ATOM 1870 C C . PRO A 1 230 ? -12.844 29.938 10.188 1 93.94 230 PRO A C 1
ATOM 1872 O O . PRO A 1 230 ? -12.18 28.906 10.297 1 93.94 230 PRO A O 1
ATOM 1875 N N . THR A 1 231 ? -12.961 30.609 9.055 1 94.88 231 THR A N 1
ATOM 1876 C CA . THR A 1 231 ? -12.148 30.297 7.891 1 94.88 231 THR A CA 1
ATOM 1877 C C . THR A 1 231 ? -10.672 30.562 8.172 1 94.88 231 THR A C 1
ATOM 1879 O O . THR A 1 231 ? -10.328 31.531 8.836 1 94.88 231 THR A O 1
ATOM 1882 N N . PRO A 1 232 ? -9.828 29.688 7.668 1 97.38 232 PRO A N 1
ATOM 1883 C CA . PRO A 1 232 ? -8.398 29.953 7.828 1 97.38 232 PRO A CA 1
ATOM 1884 C C . PRO A 1 232 ? -7.969 31.266 7.18 1 97.38 232 PRO A C 1
ATOM 1886 O O . PRO A 1 232 ? -8.547 31.688 6.176 1 97.38 232 PRO A O 1
ATOM 1889 N N . ASP A 1 233 ? -7.035 31.906 7.867 1 98.19 233 ASP A N 1
ATOM 1890 C CA . ASP A 1 233 ? -6.438 33.094 7.293 1 98.19 233 ASP A CA 1
ATOM 1891 C C . ASP A 1 233 ? -5.66 32.781 6.023 1 98.19 233 ASP A C 1
ATOM 1893 O O . ASP A 1 233 ? -4.664 32.031 6.066 1 98.19 233 ASP A O 1
ATOM 1897 N N . ALA A 1 234 ? -6.016 33.375 4.898 1 97.75 234 ALA A N 1
ATOM 1898 C CA . ALA A 1 234 ? -5.438 33.062 3.594 1 97.75 234 ALA A CA 1
ATOM 1899 C C . ALA A 1 234 ? -3.979 33.531 3.52 1 97.75 234 ALA A C 1
ATOM 1901 O O . ALA A 1 234 ? -3.24 33.094 2.625 1 97.75 234 ALA A O 1
ATOM 1902 N N . ASP A 1 235 ? -3.59 34.406 4.414 1 97.62 235 ASP A N 1
ATOM 1903 C CA . ASP A 1 235 ? -2.195 34.844 4.422 1 97.62 235 ASP A CA 1
ATOM 1904 C C . ASP A 1 235 ? -1.314 33.844 5.18 1 97.62 235 ASP A C 1
ATOM 1906 O O . ASP A 1 235 ? -0.088 33.875 5.066 1 97.62 235 ASP A O 1
ATOM 1910 N N . ILE A 1 236 ? -1.94 32.969 5.941 1 98.31 236 ILE A N 1
ATOM 1911 C CA . ILE A 1 236 ? -1.205 31.984 6.746 1 98.31 236 ILE A CA 1
ATOM 1912 C C . ILE A 1 236 ? -1.309 30.594 6.105 1 98.31 236 ILE A C 1
ATOM 1914 O O . ILE A 1 236 ? -0.321 29.859 6.039 1 98.31 236 ILE A O 1
ATOM 1918 N N . VAL A 1 237 ? -2.484 30.234 5.668 1 98.69 237 VAL A N 1
ATOM 1919 C CA . VAL A 1 237 ? -2.75 28.938 5.062 1 98.69 237 VAL A CA 1
ATOM 1920 C C . VAL A 1 237 ? -3.264 29.125 3.639 1 98.69 237 VAL A C 1
ATOM 1922 O O . VAL A 1 237 ? -4.242 29.844 3.412 1 98.69 237 VAL A O 1
ATOM 1925 N N . PHE A 1 238 ? -2.615 28.484 2.697 1 98.62 238 PHE A N 1
ATOM 1926 C CA . PHE A 1 238 ? -3.059 28.578 1.312 1 98.62 238 PHE A CA 1
ATOM 1927 C C . PHE A 1 238 ? -2.664 27.328 0.524 1 98.62 238 PHE A C 1
ATOM 1929 O O . PHE A 1 238 ? -1.709 26.641 0.885 1 98.62 238 PHE A O 1
ATOM 1936 N N . GLY A 1 239 ? -3.416 27.047 -0.504 1 98.44 239 GLY A N 1
ATOM 1937 C CA . GLY A 1 239 ? -3.096 25.922 -1.37 1 98.44 239 GLY A CA 1
ATOM 1938 C C . GLY A 1 239 ? -1.855 26.156 -2.213 1 98.44 239 GLY A C 1
ATOM 1939 O O . GLY A 1 239 ? -1.589 27.281 -2.639 1 98.44 239 GLY A O 1
ATOM 1940 N N . TYR A 1 240 ? -1.214 25.078 -2.475 1 98.62 240 TYR A N 1
ATOM 1941 C CA . TYR A 1 240 ? -0.027 25.188 -3.314 1 98.62 240 TYR A CA 1
ATOM 1942 C C . TYR A 1 240 ? -0.394 25.672 -4.711 1 98.62 240 TYR A C 1
ATOM 1944 O O . TYR A 1 240 ? 0.45 26.219 -5.43 1 98.62 240 TYR A O 1
ATOM 1952 N N . ASP A 1 241 ? -1.627 25.516 -5.141 1 97.94 241 ASP A N 1
ATOM 1953 C CA . ASP A 1 241 ? -2.09 26.047 -6.418 1 97.94 241 ASP A CA 1
ATOM 1954 C C . ASP A 1 241 ? -1.882 27.547 -6.492 1 97.94 241 ASP A C 1
ATOM 1956 O O . ASP A 1 241 ? -1.625 28.094 -7.57 1 97.94 241 ASP A O 1
ATOM 1960 N N . LYS A 1 242 ? -2 28.219 -5.352 1 98.06 242 LYS A N 1
ATOM 1961 C CA . LYS A 1 242 ? -1.784 29.672 -5.316 1 98.06 242 LYS A CA 1
ATOM 1962 C C . LYS A 1 242 ? -0.308 30.016 -5.508 1 98.06 242 LYS A C 1
ATOM 1964 O O . LYS A 1 242 ? 0.027 31.094 -6 1 98.06 242 LYS A O 1
ATOM 1969 N N . VAL A 1 243 ? 0.509 29.125 -5.031 1 97.81 243 VAL A N 1
ATOM 1970 C CA . VAL A 1 243 ? 1.942 29.297 -5.242 1 97.81 243 VAL A CA 1
ATOM 1971 C C . VAL A 1 243 ? 2.273 29.125 -6.723 1 97.81 243 VAL A C 1
ATOM 1973 O O . VAL A 1 243 ? 3 29.922 -7.305 1 97.81 243 VAL A O 1
ATOM 1976 N N . ILE A 1 244 ? 1.702 28.078 -7.316 1 96.81 244 ILE A N 1
ATOM 1977 C CA . ILE A 1 244 ? 1.89 27.812 -8.742 1 96.81 244 ILE A CA 1
ATOM 1978 C C . ILE A 1 244 ? 1.423 29.016 -9.555 1 96.81 244 ILE A C 1
ATOM 1980 O O . ILE A 1 244 ? 2.076 29.391 -10.523 1 96.81 244 ILE A O 1
ATOM 1984 N N . ALA A 1 245 ? 0.375 29.625 -9.133 1 97.31 245 ALA A N 1
ATOM 1985 C CA . ALA A 1 245 ? -0.238 30.75 -9.844 1 97.31 245 ALA A CA 1
ATOM 1986 C C . ALA A 1 245 ? 0.531 32.031 -9.602 1 97.31 245 ALA A C 1
ATOM 1988 O O . ALA A 1 245 ? 0.244 33.062 -10.219 1 97.31 245 ALA A O 1
ATOM 1989 N N . GLY A 1 246 ? 1.428 32.062 -8.711 1 96.75 246 GLY A N 1
ATOM 1990 C CA . GLY A 1 246 ? 2.215 33.25 -8.398 1 96.75 246 GLY A CA 1
ATOM 1991 C C . GLY A 1 246 ? 1.521 34.188 -7.441 1 96.75 246 GLY A C 1
ATOM 1992 O O . GLY A 1 246 ? 1.972 35.312 -7.238 1 96.75 246 GLY A O 1
ATOM 1993 N N . GLU A 1 247 ? 0.43 33.719 -6.801 1 97.38 247 GLU A N 1
ATOM 1994 C CA . GLU A 1 247 ? -0.336 34.562 -5.875 1 97.38 247 GLU A CA 1
ATOM 1995 C C . GLU A 1 247 ? 0.283 34.531 -4.48 1 97.38 247 GLU A C 1
ATOM 1997 O O . GLU A 1 247 ? 0.104 35.469 -3.703 1 97.38 247 GLU A O 1
ATOM 2002 N N . LYS A 1 248 ? 0.86 33.438 -4.156 1 97.31 248 LYS A N 1
ATOM 2003 C CA . LYS A 1 248 ? 1.542 33.219 -2.881 1 97.31 248 LYS A CA 1
ATOM 2004 C C . LYS A 1 248 ? 2.969 32.719 -3.094 1 97.31 248 LYS A C 1
ATOM 2006 O O . LYS A 1 248 ? 3.311 32.25 -4.176 1 97.31 248 LYS A O 1
ATOM 2011 N N . ALA A 1 249 ? 3.789 32.938 -2.107 1 96.56 249 ALA A N 1
ATOM 2012 C CA . ALA A 1 249 ? 5.176 32.5 -2.195 1 96.56 249 ALA A CA 1
ATOM 2013 C C . ALA A 1 249 ? 5.613 31.812 -0.902 1 96.56 249 ALA A C 1
ATOM 2015 O O . ALA A 1 249 ? 5.145 32.156 0.183 1 96.56 249 ALA A O 1
ATOM 2016 N N . LEU A 1 250 ? 6.508 30.859 -1.059 1 96.94 250 LEU A N 1
ATOM 2017 C CA . LEU A 1 250 ? 7.141 30.203 0.081 1 96.94 250 LEU A CA 1
ATOM 2018 C C . LEU A 1 250 ? 8.469 30.875 0.42 1 96.94 250 LEU A C 1
ATOM 2020 O O . LEU A 1 250 ? 9.047 31.578 -0.409 1 96.94 250 LEU A O 1
ATOM 2024 N N . PHE A 1 251 ? 8.93 30.703 1.607 1 93.88 251 PHE A N 1
ATOM 2025 C CA . PHE A 1 251 ? 10.211 31.266 1.998 1 93.88 251 PHE A CA 1
ATOM 2026 C C . PHE A 1 251 ? 11.344 30.641 1.188 1 93.88 251 PHE A C 1
ATOM 2028 O O . PHE A 1 251 ? 11.32 29.438 0.901 1 93.88 251 PHE A O 1
ATOM 2035 N N . GLN A 1 252 ? 12.289 31.438 0.795 1 88.06 252 GLN A N 1
ATOM 2036 C CA . GLN A 1 252 ? 13.414 30.953 0.001 1 88.06 252 GLN A CA 1
ATOM 2037 C C . GLN A 1 252 ? 14.672 30.797 0.859 1 88.06 252 GLN A C 1
ATOM 2039 O O . GLN A 1 252 ? 14.844 31.516 1.847 1 88.06 252 GLN A O 1
ATOM 2044 N N . MET B 1 1 ? 2.568 -39.719 -18.156 1 85.12 1 MET B N 1
ATOM 2045 C CA . MET B 1 1 ? 3.768 -39.781 -17.312 1 85.12 1 MET B CA 1
ATOM 2046 C C . MET B 1 1 ? 3.58 -40.719 -16.156 1 85.12 1 MET B C 1
ATOM 2048 O O . MET B 1 1 ? 2.531 -40.719 -15.508 1 85.12 1 MET B O 1
ATOM 2052 N N . THR B 1 2 ? 4.527 -41.594 -15.938 1 91.62 2 THR B N 1
ATOM 2053 C CA . THR B 1 2 ? 4.461 -42.5 -14.812 1 91.62 2 THR B CA 1
ATOM 2054 C C . THR B 1 2 ? 4.762 -41.781 -13.5 1 91.62 2 THR B C 1
ATOM 2056 O O . THR B 1 2 ? 5.266 -40.656 -13.508 1 91.62 2 THR B O 1
ATOM 2059 N N . GLU B 1 3 ? 4.363 -42.406 -12.406 1 93.81 3 GLU B N 1
ATOM 2060 C CA . GLU B 1 3 ? 4.641 -41.812 -11.094 1 93.81 3 GLU B CA 1
ATOM 2061 C C . GLU B 1 3 ? 6.137 -41.594 -10.891 1 93.81 3 GLU B C 1
ATOM 2063 O O . GLU B 1 3 ? 6.559 -40.562 -10.375 1 93.81 3 GLU B O 1
ATOM 2068 N N . ASP B 1 4 ? 6.871 -42.562 -11.289 1 94.38 4 ASP B N 1
ATOM 2069 C CA . ASP B 1 4 ? 8.32 -42.5 -11.133 1 94.38 4 ASP B CA 1
ATOM 2070 C C . ASP B 1 4 ? 8.898 -41.344 -11.961 1 94.38 4 ASP B C 1
ATOM 2072 O O . ASP B 1 4 ? 9.781 -40.625 -11.5 1 94.38 4 ASP B O 1
ATOM 2076 N N . GLU B 1 5 ? 8.422 -41.219 -13.18 1 95 5 GLU B N 1
ATOM 2077 C CA . GLU B 1 5 ? 8.859 -40.125 -14.039 1 95 5 GLU B CA 1
ATOM 2078 C C . GLU B 1 5 ? 8.5 -38.781 -13.445 1 95 5 GLU B C 1
ATOM 2080 O O . GLU B 1 5 ? 9.312 -37.844 -13.453 1 95 5 GLU B O 1
ATOM 2085 N N . TYR B 1 6 ? 7.297 -38.656 -12.93 1 97.12 6 TYR B N 1
ATOM 2086 C CA . TYR B 1 6 ? 6.844 -37.438 -12.289 1 97.12 6 TYR B CA 1
ATOM 2087 C C . TYR B 1 6 ? 7.738 -37.062 -11.109 1 97.12 6 TYR B C 1
ATOM 2089 O O . TYR B 1 6 ? 8.219 -35.938 -11.016 1 97.12 6 TYR B O 1
ATOM 2097 N N . GLU B 1 7 ? 7.973 -38.062 -10.281 1 97.25 7 GLU B N 1
ATOM 2098 C CA . GLU B 1 7 ? 8.758 -37.812 -9.07 1 97.25 7 GLU B CA 1
ATOM 2099 C C . GLU B 1 7 ? 10.188 -37.406 -9.422 1 97.25 7 GLU B C 1
ATOM 2101 O O . GLU B 1 7 ? 10.773 -36.562 -8.742 1 97.25 7 GLU B O 1
ATOM 2106 N N . ALA B 1 8 ? 10.68 -38.031 -10.375 1 95.94 8 ALA B N 1
ATOM 2107 C CA . ALA B 1 8 ? 12.039 -37.688 -10.797 1 95.94 8 ALA B CA 1
ATOM 2108 C C . ALA B 1 8 ? 12.117 -36.25 -11.336 1 95.94 8 ALA B C 1
ATOM 2110 O O . ALA B 1 8 ? 13.023 -35.5 -10.977 1 95.94 8 ALA B O 1
ATOM 2111 N N . GLU B 1 9 ? 11.172 -35.906 -12.195 1 95.94 9 GLU B N 1
ATOM 2112 C CA . GLU B 1 9 ? 11.133 -34.562 -12.734 1 95.94 9 GLU B CA 1
ATOM 2113 C C . GLU B 1 9 ? 10.891 -33.531 -11.641 1 95.94 9 GLU B C 1
ATOM 2115 O O . GLU B 1 9 ? 11.516 -32.469 -11.625 1 95.94 9 GLU B O 1
ATOM 2120 N N . LEU B 1 10 ? 10.023 -33.844 -10.75 1 97.5 10 LEU B N 1
ATOM 2121 C CA . LEU B 1 10 ? 9.719 -32.969 -9.641 1 97.5 10 LEU B CA 1
ATOM 2122 C C . LEU B 1 10 ? 10.953 -32.719 -8.781 1 97.5 10 LEU B C 1
ATOM 2124 O O . LEU B 1 10 ? 11.266 -31.562 -8.445 1 97.5 10 LEU B O 1
ATOM 2128 N N . ALA B 1 11 ? 11.633 -33.781 -8.523 1 96.12 11 ALA B N 1
ATOM 2129 C CA . ALA B 1 11 ? 12.844 -33.656 -7.711 1 96.12 11 ALA B CA 1
ATOM 2130 C C . ALA B 1 11 ? 13.875 -32.75 -8.391 1 96.12 11 ALA B C 1
ATOM 2132 O O . ALA B 1 11 ? 14.508 -31.922 -7.738 1 96.12 11 ALA B O 1
ATOM 2133 N N . HIS B 1 12 ? 13.969 -33 -9.633 1 95.25 12 HIS B N 1
ATOM 2134 C CA . HIS B 1 12 ? 14.891 -32.188 -10.422 1 95.25 12 HIS B CA 1
ATOM 2135 C C . HIS B 1 12 ? 14.523 -30.703 -10.344 1 95.25 12 HIS B C 1
ATOM 2137 O O . HIS B 1 12 ? 15.383 -29.859 -10.109 1 95.25 12 HIS B O 1
ATOM 2143 N N . LEU B 1 13 ? 13.312 -30.344 -10.516 1 96.31 13 LEU B N 1
ATOM 2144 C CA . LEU B 1 13 ? 12.836 -28.969 -10.484 1 96.31 13 LEU B CA 1
ATOM 2145 C C . LEU B 1 13 ? 12.93 -28.391 -9.078 1 96.31 13 LEU B C 1
ATOM 2147 O O . LEU B 1 13 ? 13.203 -27.203 -8.906 1 96.31 13 LEU B O 1
ATOM 2151 N N . GLN B 1 14 ? 12.75 -29.172 -8.07 1 96.31 14 GLN B N 1
ATOM 2152 C CA . GLN B 1 14 ? 12.805 -28.703 -6.691 1 96.31 14 GLN B CA 1
ATOM 2153 C C . GLN B 1 14 ? 14.234 -28.344 -6.293 1 96.31 14 GLN B C 1
ATOM 2155 O O . GLN B 1 14 ? 14.461 -27.422 -5.504 1 96.31 14 GLN B O 1
ATOM 2160 N N . VAL B 1 15 ? 15.211 -29.047 -6.871 1 95.06 15 VAL B N 1
ATOM 2161 C CA . VAL B 1 15 ? 16.594 -28.641 -6.676 1 95.06 15 VAL B CA 1
ATOM 2162 C C . VAL B 1 15 ? 16.828 -27.25 -7.266 1 95.06 15 VAL B C 1
ATOM 2164 O O . VAL B 1 15 ? 17.453 -26.406 -6.629 1 95.06 15 VAL B O 1
ATOM 2167 N N . ALA B 1 16 ? 16.281 -27.078 -8.43 1 95.06 16 ALA B N 1
ATOM 2168 C CA . ALA B 1 16 ? 16.406 -25.766 -9.07 1 95.06 16 ALA B CA 1
ATOM 2169 C C . ALA B 1 16 ? 15.727 -24.688 -8.242 1 95.06 16 ALA B C 1
ATOM 2171 O O . ALA B 1 16 ? 16.203 -23.547 -8.188 1 95.06 16 ALA B O 1
ATOM 2172 N N . LEU B 1 17 ? 14.609 -24.984 -7.645 1 96.62 17 LEU B N 1
ATOM 2173 C CA . LEU B 1 17 ? 13.93 -24.047 -6.762 1 96.62 17 LEU B CA 1
ATOM 2174 C C . LEU B 1 17 ? 14.812 -23.672 -5.578 1 96.62 17 LEU B C 1
ATOM 2176 O O . LEU B 1 17 ? 14.867 -22.5 -5.188 1 96.62 17 LEU B O 1
ATOM 2180 N N . VAL B 1 18 ? 15.477 -24.609 -5.012 1 95.25 18 VAL B N 1
ATOM 2181 C CA . VAL B 1 18 ? 16.375 -24.359 -3.896 1 95.25 18 VAL B CA 1
ATOM 2182 C C . VAL B 1 18 ? 17.516 -23.453 -4.344 1 95.25 18 VAL B C 1
ATOM 2184 O O . VAL B 1 18 ? 17.844 -22.469 -3.666 1 95.25 18 VAL B O 1
ATOM 2187 N N . ASP B 1 19 ? 18.062 -23.812 -5.512 1 94.81 19 ASP B N 1
ATOM 2188 C CA . ASP B 1 19 ? 19.109 -22.953 -6.07 1 94.81 19 ASP B CA 1
ATOM 2189 C C . ASP B 1 19 ? 18.609 -21.516 -6.254 1 94.81 19 ASP B C 1
ATOM 2191 O O . ASP B 1 19 ? 19.328 -20.562 -5.934 1 94.81 19 ASP B O 1
ATOM 2195 N N . ALA B 1 20 ? 17.469 -21.406 -6.746 1 95.75 20 ALA B N 1
ATOM 2196 C CA . ALA B 1 20 ? 16.875 -20.094 -6.996 1 95.75 20 ALA B CA 1
ATOM 2197 C C . ALA B 1 20 ? 16.703 -19.312 -5.699 1 95.75 20 ALA B C 1
ATOM 2199 O O . ALA B 1 20 ? 16.922 -18.109 -5.66 1 95.75 20 ALA B O 1
ATOM 2200 N N . GLN B 1 21 ? 16.281 -19.969 -4.652 1 96.31 21 GLN B N 1
ATOM 2201 C CA . GLN B 1 21 ? 16.094 -19.266 -3.381 1 96.31 21 GLN B CA 1
ATOM 2202 C C . GLN B 1 21 ? 17.438 -18.812 -2.801 1 96.31 21 GLN B C 1
ATOM 2204 O O . GLN B 1 21 ? 17.531 -17.719 -2.242 1 96.31 21 GLN B O 1
ATOM 2209 N N . ILE B 1 22 ? 18.453 -19.672 -2.92 1 95.44 22 ILE B N 1
ATOM 2210 C CA . ILE B 1 22 ? 19.797 -19.281 -2.479 1 95.44 22 ILE B CA 1
ATOM 2211 C C . ILE B 1 22 ? 20.25 -18.047 -3.232 1 95.44 22 ILE B C 1
ATOM 2213 O O . ILE B 1 22 ? 20.75 -17.094 -2.627 1 95.44 22 ILE B O 1
ATOM 2217 N N . TRP B 1 23 ? 20.062 -18.062 -4.504 1 95.31 23 TRP B N 1
ATOM 2218 C CA . TRP B 1 23 ? 20.406 -16.922 -5.352 1 95.31 23 TRP B CA 1
ATOM 2219 C C . TRP B 1 23 ? 19.625 -15.688 -4.93 1 95.31 23 TRP B C 1
ATOM 2221 O O . TRP B 1 23 ? 20.203 -14.602 -4.793 1 95.31 23 TRP B O 1
ATOM 2231 N N . ALA B 1 24 ? 18.328 -15.836 -4.746 1 96.44 24 ALA B N 1
ATOM 2232 C CA . ALA B 1 24 ? 17.484 -14.719 -4.363 1 96.44 24 ALA B CA 1
ATOM 2233 C C . ALA B 1 24 ? 17.922 -14.109 -3.039 1 96.44 24 ALA B C 1
ATOM 2235 O O . ALA B 1 24 ? 17.906 -12.891 -2.869 1 96.44 24 ALA B O 1
ATOM 2236 N N . LEU B 1 25 ? 18.266 -14.969 -2.15 1 96.31 25 LEU B N 1
ATOM 2237 C CA . LEU B 1 25 ? 18.75 -14.508 -0.856 1 96.31 25 LEU B CA 1
ATOM 2238 C C . LEU B 1 25 ? 20.047 -13.719 -1.02 1 96.31 25 LEU B C 1
ATOM 2240 O O . LEU B 1 25 ? 20.188 -12.625 -0.472 1 96.31 25 LEU B O 1
ATOM 2244 N N . ALA B 1 26 ? 20.969 -14.219 -1.797 1 95.75 26 ALA B N 1
ATOM 2245 C CA . ALA B 1 26 ? 22.281 -13.602 -1.998 1 95.75 26 ALA B CA 1
ATOM 2246 C C . ALA B 1 26 ? 22.141 -12.266 -2.721 1 95.75 26 ALA B C 1
ATOM 2248 O O . ALA B 1 26 ? 22.844 -11.305 -2.395 1 95.75 26 ALA B O 1
ATOM 2249 N N . GLU B 1 27 ? 21.203 -12.188 -3.641 1 96.38 27 GLU B N 1
ATOM 2250 C CA . GLU B 1 27 ? 21.109 -11.016 -4.512 1 96.38 27 GLU B CA 1
ATOM 2251 C C . GLU B 1 27 ? 20.031 -10.055 -4.016 1 96.38 27 GLU B C 1
ATOM 2253 O O . GLU B 1 27 ? 19.828 -8.992 -4.605 1 96.38 27 GLU B O 1
ATOM 2258 N N . GLY B 1 28 ? 19.312 -10.422 -3.01 1 97.81 28 GLY B N 1
ATOM 2259 C CA . GLY B 1 28 ? 18.281 -9.57 -2.439 1 97.81 28 GLY B CA 1
ATOM 2260 C C . GLY B 1 28 ? 17.047 -9.453 -3.322 1 97.81 28 GLY B C 1
ATOM 2261 O O . GLY B 1 28 ? 16.469 -8.375 -3.439 1 97.81 28 GLY B O 1
ATOM 2262 N N . LYS B 1 29 ? 16.766 -10.586 -4.039 1 97.75 29 LYS B N 1
ATOM 2263 C CA . LYS B 1 29 ? 15.578 -10.57 -4.887 1 97.75 29 LYS B CA 1
ATOM 2264 C C . LYS B 1 29 ? 14.305 -10.672 -4.047 1 97.75 29 LYS B C 1
ATOM 2266 O O . LYS B 1 29 ? 14.281 -11.359 -3.025 1 97.75 29 LYS B O 1
ATOM 2271 N N . LYS B 1 30 ? 13.289 -9.945 -4.449 1 98.56 30 LYS B N 1
ATOM 2272 C CA . LYS B 1 30 ? 11.969 -10.016 -3.832 1 98.56 30 LYS B CA 1
ATOM 2273 C C . LYS B 1 30 ? 10.977 -10.734 -4.734 1 98.56 30 LYS B C 1
ATOM 2275 O O . LYS B 1 30 ? 10.617 -10.227 -5.801 1 98.56 30 LYS B O 1
ATOM 2280 N N . ILE B 1 31 ? 10.5 -11.852 -4.309 1 98.69 31 ILE B N 1
ATOM 2281 C CA . ILE B 1 31 ? 9.664 -12.68 -5.176 1 98.69 31 ILE B CA 1
ATOM 2282 C C . ILE B 1 31 ? 8.242 -12.742 -4.613 1 98.69 31 ILE B C 1
ATOM 2284 O O . ILE B 1 31 ? 8.047 -13.008 -3.426 1 98.69 31 ILE B O 1
ATOM 2288 N N . CYS B 1 32 ? 7.289 -12.422 -5.402 1 98.88 32 CYS B N 1
ATOM 2289 C CA . CYS B 1 32 ? 5.875 -12.477 -5.047 1 98.88 32 CYS B CA 1
ATOM 2290 C C . CYS B 1 32 ? 5.09 -13.297 -6.062 1 98.88 32 CYS B C 1
ATOM 2292 O O . CYS B 1 32 ? 4.984 -12.914 -7.23 1 98.88 32 CYS B O 1
ATOM 2294 N N . LEU B 1 33 ? 4.562 -14.445 -5.668 1 98.88 33 LEU B N 1
ATOM 2295 C CA . LEU B 1 33 ? 3.719 -15.281 -6.508 1 98.88 33 LEU B CA 1
ATOM 2296 C C . LEU B 1 33 ? 2.252 -15.141 -6.121 1 98.88 33 LEU B C 1
ATOM 2298 O O . LEU B 1 33 ? 1.908 -15.211 -4.938 1 98.88 33 LEU B O 1
ATOM 2302 N N . VAL B 1 34 ? 1.407 -14.961 -7.078 1 98.88 34 VAL B N 1
ATOM 2303 C CA . VAL B 1 34 ? -0.036 -14.867 -6.891 1 98.88 34 VAL B CA 1
ATOM 2304 C C . VAL B 1 34 ? -0.727 -16.016 -7.609 1 98.88 34 VAL B C 1
ATOM 2306 O O . VAL B 1 34 ? -0.627 -16.141 -8.836 1 98.88 34 VAL B O 1
ATOM 2309 N N . PHE B 1 35 ? -1.355 -16.875 -6.852 1 98.88 35 PHE B N 1
ATOM 2310 C CA . PHE B 1 35 ? -2.119 -17.984 -7.41 1 98.88 35 PHE B CA 1
ATOM 2311 C C . PHE B 1 35 ? -3.613 -17.688 -7.379 1 98.88 35 PHE B C 1
ATOM 2313 O O . PHE B 1 35 ? -4.188 -17.469 -6.309 1 98.88 35 PHE B O 1
ATOM 2320 N N . GLU B 1 36 ? -4.188 -17.656 -8.516 1 98.62 36 GLU B N 1
ATOM 2321 C CA . GLU B 1 36 ? -5.633 -17.531 -8.664 1 98.62 36 GLU B CA 1
ATOM 2322 C C . GLU B 1 36 ? -6.211 -18.688 -9.469 1 98.62 36 GLU B C 1
ATOM 2324 O O . GLU B 1 36 ? -5.504 -19.312 -10.258 1 98.62 36 GLU B O 1
ATOM 2329 N N . GLY B 1 37 ? -7.453 -18.922 -9.312 1 97.31 37 GLY B N 1
ATOM 2330 C CA . GLY B 1 37 ? -8.172 -20.016 -9.969 1 97.31 37 GLY B CA 1
ATOM 2331 C C . GLY B 1 37 ? -9.438 -20.406 -9.242 1 97.31 37 GLY B C 1
ATOM 2332 O O . GLY B 1 37 ? -9.641 -20.047 -8.086 1 97.31 37 GLY B O 1
ATOM 2333 N N . ARG B 1 38 ? -10.234 -21.156 -9.961 1 93.06 38 ARG B N 1
ATOM 2334 C CA . ARG B 1 38 ? -11.461 -21.672 -9.352 1 93.06 38 ARG B CA 1
ATOM 2335 C C . ARG B 1 38 ? -11.148 -22.672 -8.25 1 93.06 38 ARG B C 1
ATOM 2337 O O . ARG B 1 38 ? -10.008 -23.141 -8.125 1 93.06 38 ARG B O 1
ATOM 2344 N N . ASP B 1 39 ? -12.234 -22.891 -7.508 1 91.12 39 ASP B N 1
ATOM 2345 C CA . ASP B 1 39 ? -12.094 -23.969 -6.527 1 91.12 39 ASP B CA 1
ATOM 2346 C C . ASP B 1 39 ? -11.695 -25.281 -7.199 1 91.12 39 ASP B C 1
ATOM 2348 O O . ASP B 1 39 ? -12.211 -25.609 -8.273 1 91.12 39 ASP B O 1
ATOM 2352 N N . SER B 1 40 ? -10.711 -25.938 -6.535 1 93.81 40 SER B N 1
ATOM 2353 C CA . SER B 1 40 ? -10.242 -27.25 -6.973 1 93.81 40 SER B CA 1
ATOM 2354 C C . SER B 1 40 ? -9.328 -27.125 -8.188 1 93.81 40 SER B C 1
ATOM 2356 O O . SER B 1 40 ? -8.984 -28.125 -8.82 1 93.81 40 SER B O 1
ATOM 2358 N N . ALA B 1 41 ? -8.883 -25.875 -8.43 1 96.69 41 ALA B N 1
ATOM 2359 C CA . ALA B 1 41 ? -8.062 -25.672 -9.625 1 96.69 41 ALA B CA 1
ATOM 2360 C C . ALA B 1 41 ? -6.641 -26.188 -9.406 1 96.69 41 ALA B C 1
ATOM 2362 O O . ALA B 1 41 ? -5.871 -26.328 -10.359 1 96.69 41 ALA B O 1
ATOM 2363 N N . GLY B 1 42 ? -6.285 -26.484 -8.172 1 96.81 42 GLY B N 1
ATOM 2364 C CA . GLY B 1 42 ? -4.988 -27.094 -7.934 1 96.81 42 GLY B CA 1
ATOM 2365 C C . GLY B 1 42 ? -3.98 -26.141 -7.32 1 96.81 42 GLY B C 1
ATOM 2366 O O . GLY B 1 42 ? -2.779 -26.406 -7.324 1 96.81 42 GLY B O 1
ATOM 2367 N N . LYS B 1 43 ? -4.402 -25.031 -6.754 1 97.75 43 LYS B N 1
ATOM 2368 C CA . LYS B 1 43 ? -3.52 -24.016 -6.176 1 97.75 43 LYS B CA 1
ATOM 2369 C C . LYS B 1 43 ? -2.723 -24.578 -5.008 1 97.75 43 LYS B C 1
ATOM 2371 O O . LYS B 1 43 ? -1.491 -24.531 -5 1 97.75 43 LYS B O 1
ATOM 2376 N N . ASP B 1 44 ? -3.373 -25.188 -4.078 1 95.88 44 ASP B N 1
ATOM 2377 C CA . ASP B 1 44 ? -2.732 -25.703 -2.877 1 95.88 44 ASP B CA 1
ATOM 2378 C C . ASP B 1 44 ? -1.679 -26.75 -3.232 1 95.88 44 ASP B C 1
ATOM 2380 O O . ASP B 1 44 ? -0.572 -26.734 -2.691 1 95.88 44 ASP B O 1
ATOM 2384 N N . GLY B 1 45 ? -2.078 -27.656 -4.137 1 96.62 45 GLY B N 1
ATOM 2385 C CA . GLY B 1 45 ? -1.152 -28.703 -4.555 1 96.62 45 GLY B CA 1
ATOM 2386 C C . GLY B 1 45 ? 0.102 -28.156 -5.211 1 96.62 45 GLY B C 1
ATOM 2387 O O . GLY B 1 45 ? 1.207 -28.625 -4.941 1 96.62 45 GLY B O 1
ATOM 2388 N N . ALA B 1 46 ? -0.098 -27.172 -6.066 1 98.5 46 ALA B N 1
ATOM 2389 C CA . ALA B 1 46 ? 1.04 -26.547 -6.742 1 98.5 46 ALA B CA 1
ATOM 2390 C C . ALA B 1 46 ? 1.954 -25.844 -5.742 1 98.5 46 ALA B C 1
ATOM 2392 O O . ALA B 1 46 ? 3.176 -26.016 -5.785 1 98.5 46 ALA B O 1
ATOM 2393 N N . ILE B 1 47 ? 1.393 -25.078 -4.812 1 98.69 47 ILE B N 1
ATOM 2394 C CA . ILE B 1 47 ? 2.146 -24.297 -3.826 1 98.69 47 ILE B CA 1
ATOM 2395 C C . ILE B 1 47 ? 2.934 -25.25 -2.928 1 98.69 47 ILE B C 1
ATOM 2397 O O . ILE B 1 47 ? 4.102 -25 -2.621 1 98.69 47 ILE B O 1
ATOM 2401 N N . LYS B 1 48 ? 2.354 -26.344 -2.557 1 98.06 48 LYS B N 1
ATOM 2402 C CA . LYS B 1 48 ? 3.016 -27.344 -1.723 1 98.06 48 LYS B CA 1
ATOM 2403 C C . LYS B 1 48 ? 4.266 -27.891 -2.408 1 98.06 48 LYS B C 1
ATOM 2405 O O . LYS B 1 48 ? 5.301 -28.062 -1.768 1 98.06 48 LYS B O 1
ATOM 2410 N N . ARG B 1 49 ? 4.156 -28.219 -3.674 1 98.44 49 ARG B N 1
ATOM 2411 C CA . ARG B 1 49 ? 5.301 -28.75 -4.402 1 98.44 49 ARG B CA 1
ATOM 2412 C C . ARG B 1 49 ? 6.402 -27.703 -4.551 1 98.44 49 ARG B C 1
ATOM 2414 O O . ARG B 1 49 ? 7.586 -28.047 -4.539 1 98.44 49 ARG B O 1
ATOM 2421 N N . ILE B 1 50 ? 6.023 -26.453 -4.715 1 98.5 50 ILE B N 1
ATOM 2422 C CA . ILE B 1 50 ? 6.992 -25.375 -4.848 1 98.5 50 ILE B CA 1
ATOM 2423 C C . ILE B 1 50 ? 7.754 -25.203 -3.533 1 98.5 50 ILE B C 1
ATOM 2425 O O . ILE B 1 50 ? 8.977 -25.047 -3.529 1 98.5 50 ILE B O 1
ATOM 2429 N N . THR B 1 51 ? 7.07 -25.266 -2.385 1 98.62 51 THR B N 1
ATOM 2430 C CA . THR B 1 51 ? 7.648 -24.828 -1.118 1 98.62 51 THR B CA 1
ATOM 2431 C C . THR B 1 51 ? 8.258 -26.016 -0.37 1 98.62 51 THR B C 1
ATOM 2433 O O . THR B 1 51 ? 8.984 -25.828 0.608 1 98.62 51 THR B O 1
ATOM 2436 N N . GLU B 1 52 ? 8.039 -27.188 -0.857 1 98 52 GLU B N 1
ATOM 2437 C CA . GLU B 1 52 ? 8.344 -28.422 -0.158 1 98 52 GLU B CA 1
ATOM 2438 C C . GLU B 1 52 ? 9.766 -28.422 0.389 1 98 52 GLU B C 1
ATOM 2440 O O . GLU B 1 52 ? 10.016 -28.906 1.493 1 98 52 GLU B O 1
ATOM 2445 N N . HIS B 1 53 ? 10.727 -27.891 -0.291 1 96.94 53 HIS B N 1
ATOM 2446 C CA . HIS B 1 53 ? 12.117 -27.953 0.126 1 96.94 53 HIS B CA 1
ATOM 2447 C C . HIS B 1 53 ? 12.695 -26.547 0.323 1 96.94 53 HIS B C 1
ATOM 2449 O O . HIS B 1 53 ? 13.914 -26.391 0.466 1 96.94 53 HIS B O 1
ATOM 2455 N N . LEU B 1 54 ? 11.859 -25.562 0.225 1 97.81 54 LEU B N 1
ATOM 2456 C CA . LEU B 1 54 ? 12.312 -24.188 0.42 1 97.81 54 LEU B CA 1
ATOM 2457 C C . LEU B 1 54 ? 12.391 -23.844 1.904 1 97.81 54 LEU B C 1
ATOM 2459 O O . LEU B 1 54 ? 11.727 -24.484 2.727 1 97.81 54 LEU B O 1
ATOM 2463 N N . SER B 1 55 ? 13.219 -22.906 2.182 1 97.31 55 SER B N 1
ATOM 2464 C CA . SER B 1 55 ? 13.414 -22.453 3.559 1 97.31 55 SER B CA 1
ATOM 2465 C C . SER B 1 55 ? 12.172 -21.781 4.105 1 97.31 55 SER B C 1
ATOM 2467 O O . SER B 1 55 ? 11.617 -20.875 3.465 1 97.31 55 SER B O 1
ATOM 2469 N N . VAL B 1 56 ? 11.797 -22.172 5.309 1 94.56 56 VAL B N 1
ATOM 2470 C CA . VAL B 1 56 ? 10.625 -21.594 5.957 1 94.56 56 VAL B CA 1
ATOM 2471 C C . VAL B 1 56 ? 10.938 -20.156 6.375 1 94.56 56 VAL B C 1
ATOM 2473 O O . VAL B 1 56 ? 10.031 -19.328 6.492 1 94.56 56 VAL B O 1
ATOM 2476 N N . ARG B 1 57 ? 12.227 -19.875 6.535 1 94.62 57 ARG B N 1
ATOM 2477 C CA . ARG B 1 57 ? 12.648 -18.547 6.961 1 94.62 57 ARG B CA 1
ATOM 2478 C C . ARG B 1 57 ? 12.461 -17.531 5.84 1 94.62 57 ARG B C 1
ATOM 2480 O O . ARG B 1 57 ? 12.109 -16.375 6.094 1 94.62 57 ARG B O 1
ATOM 2487 N N . GLN B 1 58 ? 12.625 -17.984 4.609 1 97.62 58 GLN B N 1
ATOM 2488 C CA . GLN B 1 58 ? 12.617 -17.062 3.48 1 97.62 58 GLN B CA 1
ATOM 2489 C C . GLN B 1 58 ? 11.328 -17.203 2.674 1 97.62 58 GLN B C 1
ATOM 2491 O O . GLN B 1 58 ? 11.164 -16.531 1.652 1 97.62 58 GLN B O 1
ATOM 2496 N N . THR B 1 59 ? 10.461 -18.094 3.152 1 98.62 59 THR B N 1
ATOM 2497 C CA . THR B 1 59 ? 9.258 -18.344 2.371 1 98.62 59 THR B CA 1
ATOM 2498 C C . THR B 1 59 ? 8.008 -18.172 3.23 1 98.62 59 THR B C 1
ATOM 2500 O O . THR B 1 59 ? 7.922 -18.734 4.324 1 98.62 59 THR B O 1
ATOM 2503 N N . ARG B 1 60 ? 7.098 -17.359 2.779 1 98.44 60 ARG B N 1
ATOM 2504 C CA . ARG B 1 60 ? 5.789 -17.234 3.422 1 98.44 60 ARG B CA 1
ATOM 2505 C C . ARG B 1 60 ? 4.664 -17.531 2.436 1 98.44 60 ARG B C 1
ATOM 2507 O O . ARG B 1 60 ? 4.652 -17.016 1.323 1 98.44 60 ARG B O 1
ATOM 2514 N N . VAL B 1 61 ? 3.816 -18.391 2.805 1 98.62 61 VAL B N 1
ATOM 2515 C CA . VAL B 1 61 ? 2.588 -18.656 2.064 1 98.62 61 VAL B CA 1
ATOM 2516 C C . VAL B 1 61 ? 1.4 -18.031 2.785 1 98.62 61 VAL B C 1
ATOM 2518 O O . VAL B 1 61 ? 1.148 -18.312 3.955 1 98.62 61 VAL B O 1
ATOM 2521 N N . LEU B 1 62 ? 0.699 -17.203 2.053 1 98 62 LEU B N 1
ATOM 2522 C CA . LEU B 1 62 ? -0.425 -16.484 2.645 1 98 62 LEU B CA 1
ATOM 2523 C C . LEU B 1 62 ? -1.744 -16.938 2.029 1 98 62 LEU B C 1
ATOM 2525 O O . LEU B 1 62 ? -1.907 -16.906 0.807 1 98 62 LEU B O 1
ATOM 2529 N N . ALA B 1 63 ? -2.615 -17.359 2.799 1 96.31 63 ALA B N 1
ATOM 2530 C CA . ALA B 1 63 ? -4.023 -17.609 2.504 1 96.31 63 ALA B CA 1
ATOM 2531 C C . ALA B 1 63 ? -4.93 -16.828 3.457 1 96.31 63 ALA B C 1
ATOM 2533 O O . ALA B 1 63 ? -5.457 -17.391 4.418 1 96.31 63 ALA B O 1
ATOM 2534 N N . LEU B 1 64 ? -5.172 -15.578 3.127 1 95.56 64 LEU B N 1
ATOM 2535 C CA . LEU B 1 64 ? -5.867 -14.703 4.066 1 95.56 64 LEU B CA 1
ATOM 2536 C C . LEU B 1 64 ? -7.348 -15.047 4.133 1 95.56 64 LEU B C 1
ATOM 2538 O O . LEU B 1 64 ? -7.98 -15.297 3.102 1 95.56 64 LEU B O 1
ATOM 2542 N N . PRO B 1 65 ? -7.867 -15.148 5.281 1 93.81 65 PRO B N 1
ATOM 2543 C CA . PRO B 1 65 ? -9.305 -15.383 5.414 1 93.81 65 PRO B CA 1
ATOM 2544 C C . PRO B 1 65 ? -10.141 -14.18 4.973 1 93.81 65 PRO B C 1
ATOM 2546 O O . PRO B 1 65 ? -9.586 -13.156 4.555 1 93.81 65 PRO B O 1
ATOM 2549 N N . LYS B 1 66 ? -11.43 -14.359 5.055 1 92.31 66 LYS B N 1
ATOM 2550 C CA . LYS B 1 66 ? -12.305 -13.219 4.816 1 92.31 66 LYS B CA 1
ATOM 2551 C C . LYS B 1 66 ? -11.883 -12.008 5.652 1 92.31 66 LYS B C 1
ATOM 2553 O O . LYS B 1 66 ? -11.477 -12.164 6.809 1 92.31 66 LYS B O 1
ATOM 2558 N N . PRO B 1 67 ? -11.961 -10.859 5.109 1 95.62 67 PRO B N 1
ATOM 2559 C CA . PRO B 1 67 ? -11.547 -9.68 5.871 1 95.62 67 PRO B CA 1
ATOM 2560 C C . PRO B 1 67 ? -12.375 -9.477 7.137 1 95.62 67 PRO B C 1
ATOM 2562 O O . PRO B 1 67 ? -13.578 -9.773 7.148 1 95.62 67 PRO B O 1
ATOM 2565 N N . SER B 1 68 ? -11.727 -9.023 8.18 1 96.56 68 SER B N 1
ATOM 2566 C CA . SER B 1 68 ? -12.422 -8.57 9.375 1 96.56 68 SER B CA 1
ATOM 2567 C C . SER B 1 68 ? -13.219 -7.297 9.094 1 96.56 68 SER B C 1
ATOM 2569 O O . SER B 1 68 ? -13.078 -6.684 8.039 1 96.56 68 SER B O 1
ATOM 2571 N N . ASP B 1 69 ? -14.047 -6.926 10.07 1 95.44 69 ASP B N 1
ATOM 2572 C CA . ASP B 1 69 ? -14.812 -5.688 9.93 1 95.44 69 ASP B CA 1
ATOM 2573 C C . ASP B 1 69 ? -13.883 -4.484 9.789 1 95.44 69 ASP B C 1
ATOM 2575 O O . ASP B 1 69 ? -14.141 -3.578 9 1 95.44 69 ASP B O 1
ATOM 2579 N N . ARG B 1 70 ? -12.844 -4.492 10.523 1 96.69 70 ARG B N 1
ATOM 2580 C CA . ARG B 1 70 ? -11.859 -3.42 10.414 1 96.69 70 ARG B CA 1
ATOM 2581 C C . ARG B 1 70 ? -11.219 -3.398 9.031 1 96.69 70 ARG B C 1
ATOM 2583 O O . ARG B 1 70 ? -11.164 -2.35 8.383 1 96.69 70 ARG B O 1
ATOM 2590 N N . GLU B 1 71 ? -10.789 -4.527 8.555 1 96.88 71 GLU B N 1
ATOM 2591 C CA . GLU B 1 71 ? -10.117 -4.637 7.262 1 96.88 71 GLU B CA 1
ATOM 2592 C C . GLU B 1 71 ? -11.047 -4.219 6.125 1 96.88 71 GLU B C 1
ATOM 2594 O O . GLU B 1 71 ? -10.602 -3.639 5.137 1 96.88 71 GLU B O 1
ATOM 2599 N N . LYS B 1 72 ? -12.32 -4.477 6.27 1 96.75 72 LYS B N 1
ATOM 2600 C CA . LYS B 1 72 ? -13.305 -4.113 5.25 1 96.75 72 LYS B CA 1
ATOM 2601 C C . LYS B 1 72 ? -13.383 -2.602 5.078 1 96.75 72 LYS B C 1
ATOM 2603 O O . LYS B 1 72 ? -13.773 -2.111 4.016 1 96.75 72 LYS B O 1
ATOM 2608 N N . SER B 1 73 ? -13.055 -1.914 6.137 1 97.44 73 SER B N 1
ATOM 2609 C CA . SER B 1 73 ? -13.188 -0.462 6.09 1 97.44 73 SER B CA 1
ATOM 2610 C C . SER B 1 73 ? -11.883 0.198 5.641 1 97.44 73 SER B C 1
ATOM 2612 O O . SER B 1 73 ? -11.844 1.411 5.43 1 97.44 73 SER B O 1
ATOM 2614 N N . GLN B 1 74 ? -10.805 -0.582 5.484 1 98.25 74 GLN B N 1
ATOM 2615 C CA . GLN B 1 74 ? -9.477 -0.078 5.148 1 98.25 74 GLN B CA 1
ATOM 2616 C C . GLN B 1 74 ? -9.281 0.002 3.637 1 98.25 74 GLN B C 1
ATOM 2618 O O . GLN B 1 74 ? -10.148 -0.433 2.871 1 98.25 74 GLN B O 1
ATOM 2623 N N . TRP B 1 75 ? -8.133 0.706 3.273 1 98.62 75 TRP B N 1
ATOM 2624 C CA . TRP B 1 75 ? -7.656 0.586 1.898 1 98.62 75 TRP B CA 1
ATOM 2625 C C . TRP B 1 75 ? -7.5 -0.878 1.502 1 98.62 75 TRP B C 1
ATOM 2627 O O . TRP B 1 75 ? -6.91 -1.67 2.242 1 98.62 75 TRP B O 1
ATOM 2637 N N . TRP B 1 76 ? -8.086 -1.273 0.368 1 98.38 76 TRP B N 1
ATOM 2638 C CA . TRP B 1 76 ? -8.242 -2.674 -0.009 1 98.38 76 TRP B CA 1
ATOM 2639 C C . TRP B 1 76 ? -6.906 -3.406 0.033 1 98.38 76 TRP B C 1
ATOM 2641 O O . TRP B 1 76 ? -6.824 -4.531 0.535 1 98.38 76 TRP B O 1
ATOM 2651 N N . PHE B 1 77 ? -5.848 -2.768 -0.473 1 98.69 77 PHE B N 1
ATOM 2652 C CA . PHE B 1 77 ? -4.559 -3.432 -0.619 1 98.69 77 PHE B CA 1
ATOM 2653 C C . PHE B 1 77 ? -3.816 -3.471 0.712 1 98.69 77 PHE B C 1
ATOM 2655 O O . PHE B 1 77 ? -2.768 -4.109 0.826 1 98.69 77 PHE B O 1
ATOM 2662 N N . GLN B 1 78 ? -4.34 -2.777 1.743 1 98.56 78 GLN B N 1
ATOM 2663 C CA . GLN B 1 78 ? -3.625 -2.562 2.996 1 98.56 78 GLN B CA 1
ATOM 2664 C C . GLN B 1 78 ? -3.297 -3.889 3.676 1 98.56 78 GLN B C 1
ATOM 2666 O O . GLN B 1 78 ? -2.154 -4.117 4.082 1 98.56 78 GLN B O 1
ATOM 2671 N N . ARG B 1 79 ? -4.238 -4.84 3.758 1 97.81 79 ARG B N 1
ATOM 2672 C CA . ARG B 1 79 ? -4.02 -6.105 4.449 1 97.81 79 ARG B CA 1
ATOM 2673 C C . ARG B 1 79 ? -3.082 -7.012 3.658 1 97.81 79 ARG B C 1
ATOM 2675 O O . ARG B 1 79 ? -2.529 -7.969 4.203 1 97.81 79 ARG B O 1
ATOM 2682 N N . TYR B 1 80 ? -2.936 -6.773 2.398 1 98.44 80 TYR B N 1
ATOM 2683 C CA . TYR B 1 80 ? -2.02 -7.551 1.569 1 98.44 80 TYR B CA 1
ATOM 2684 C C . TYR B 1 80 ? -0.623 -6.941 1.583 1 98.44 80 TYR B C 1
ATOM 2686 O O . TYR B 1 80 ? 0.374 -7.664 1.668 1 98.44 80 TYR B O 1
ATOM 2694 N N . ALA B 1 81 ? -0.571 -5.598 1.533 1 98.38 81 ALA B N 1
ATOM 2695 C CA . ALA B 1 81 ? 0.691 -4.871 1.441 1 98.38 81 ALA B CA 1
ATOM 2696 C C . ALA B 1 81 ? 1.605 -5.203 2.617 1 98.38 81 ALA B C 1
ATOM 2698 O O . ALA B 1 81 ? 2.828 -5.266 2.463 1 98.38 81 ALA B O 1
ATOM 2699 N N . GLU B 1 82 ? 1.019 -5.445 3.715 1 96.69 82 GLU B N 1
ATOM 2700 C CA . GLU B 1 82 ? 1.808 -5.727 4.91 1 96.69 82 GLU B CA 1
ATOM 2701 C C . GLU B 1 82 ? 2.609 -7.016 4.75 1 96.69 82 GLU B C 1
ATOM 2703 O O . GLU B 1 82 ? 3.605 -7.227 5.445 1 96.69 82 GLU B O 1
ATOM 2708 N N . HIS B 1 83 ? 2.268 -7.828 3.791 1 98.19 83 HIS B N 1
ATOM 2709 C CA . HIS B 1 83 ? 2.873 -9.148 3.666 1 98.19 83 HIS B CA 1
ATOM 2710 C C . HIS B 1 83 ? 3.83 -9.203 2.48 1 98.19 83 HIS B C 1
ATOM 2712 O O . HIS B 1 83 ? 4.445 -10.242 2.225 1 98.19 83 HIS B O 1
ATOM 2718 N N . LEU B 1 84 ? 3.99 -8.109 1.785 1 98.81 84 LEU B N 1
ATOM 2719 C CA . LEU B 1 84 ? 4.859 -8.102 0.614 1 98.81 84 LEU B CA 1
ATOM 2720 C C . LEU B 1 84 ? 6.293 -8.445 1.003 1 98.81 84 LEU B C 1
ATOM 2722 O O . LEU B 1 84 ? 6.703 -8.219 2.145 1 98.81 84 LEU B O 1
ATOM 2726 N N . PRO B 1 85 ? 7.074 -8.992 0.071 1 98.75 85 PRO B N 1
ATOM 2727 C CA . PRO B 1 85 ? 8.406 -9.508 0.406 1 98.75 85 PRO B CA 1
ATOM 2728 C C . PRO B 1 85 ? 9.438 -8.406 0.61 1 98.75 85 PRO B C 1
ATOM 2730 O O . PRO B 1 85 ? 9.375 -7.371 -0.058 1 98.75 85 PRO B O 1
ATOM 2733 N N . ALA B 1 86 ? 10.32 -8.609 1.517 1 98.56 86 ALA B N 1
ATOM 2734 C CA . ALA B 1 86 ? 11.594 -7.906 1.607 1 98.56 86 ALA B CA 1
ATOM 2735 C C . ALA B 1 86 ? 12.688 -8.641 0.83 1 98.56 86 ALA B C 1
ATOM 2737 O O . ALA B 1 86 ? 12.445 -9.711 0.266 1 98.56 86 ALA B O 1
ATOM 2738 N N . ALA B 1 87 ? 13.883 -8.109 0.806 1 98.38 87 ALA B N 1
ATOM 2739 C CA . ALA B 1 87 ? 15 -8.703 0.075 1 98.38 87 ALA B CA 1
ATOM 2740 C C . ALA B 1 87 ? 15.242 -10.141 0.512 1 98.38 87 ALA B C 1
ATOM 2742 O O . ALA B 1 87 ? 15.312 -10.43 1.709 1 98.38 87 ALA B O 1
ATOM 2743 N N . GLY B 1 88 ? 15.258 -11.047 -0.498 1 98.06 88 GLY B N 1
ATOM 2744 C CA . GLY B 1 88 ? 15.602 -12.438 -0.246 1 98.06 88 GLY B CA 1
ATOM 2745 C C . GLY B 1 88 ? 14.391 -13.289 0.102 1 98.06 88 GLY B C 1
ATOM 2746 O O . GLY B 1 88 ? 14.516 -14.5 0.289 1 98.06 88 GLY B O 1
ATOM 2747 N N . GLU B 1 89 ? 13.211 -12.648 0.101 1 98.56 89 GLU B N 1
ATOM 2748 C CA . GLU B 1 89 ? 12.031 -13.383 0.556 1 98.56 89 GLU B CA 1
ATOM 2749 C C . GLU B 1 89 ? 11.164 -13.812 -0.622 1 98.56 89 GLU B C 1
ATOM 2751 O O . GLU B 1 89 ? 11.156 -13.164 -1.669 1 98.56 89 GLU B O 1
ATOM 2756 N N . TRP B 1 90 ? 10.508 -14.953 -0.419 1 98.62 90 TRP B N 1
ATOM 2757 C CA . TRP B 1 90 ? 9.453 -15.453 -1.289 1 98.62 90 TRP B CA 1
ATOM 2758 C C . TRP B 1 90 ? 8.102 -15.383 -0.595 1 98.62 90 TRP B C 1
ATOM 2760 O O . TRP B 1 90 ? 7.902 -15.984 0.464 1 98.62 90 TRP B O 1
ATOM 2770 N N . VAL B 1 91 ? 7.246 -14.609 -1.176 1 98.88 91 VAL B N 1
ATOM 2771 C CA . VAL B 1 91 ? 5.883 -14.555 -0.663 1 98.88 91 VAL B CA 1
ATOM 2772 C C . VAL B 1 91 ? 4.914 -15.117 -1.702 1 98.88 91 VAL B C 1
ATOM 2774 O O . VAL B 1 91 ? 4.961 -14.742 -2.875 1 98.88 91 VAL B O 1
ATOM 2777 N N . ILE B 1 92 ? 4.102 -16.062 -1.287 1 98.88 92 ILE B N 1
ATOM 2778 C CA . ILE B 1 92 ? 3.137 -16.719 -2.166 1 98.88 92 ILE B CA 1
ATOM 2779 C C . ILE B 1 92 ? 1.721 -16.484 -1.648 1 98.88 92 ILE B C 1
ATOM 2781 O O . ILE B 1 92 ? 1.397 -16.844 -0.516 1 98.88 92 ILE B O 1
ATOM 2785 N N . PHE B 1 93 ? 0.921 -15.859 -2.482 1 98.81 93 PHE B N 1
ATOM 2786 C CA . PHE B 1 93 ? -0.479 -15.641 -2.137 1 98.81 93 PHE B CA 1
ATOM 2787 C C . PHE B 1 93 ? -1.359 -16.734 -2.73 1 98.81 93 PHE B C 1
ATOM 2789 O O . PHE B 1 93 ? -1.448 -16.875 -3.953 1 98.81 93 PHE B O 1
ATOM 2796 N N . ASN B 1 94 ? -1.898 -17.609 -1.861 1 98.25 94 ASN B N 1
ATOM 2797 C CA . ASN B 1 94 ? -2.998 -18.484 -2.248 1 98.25 94 ASN B CA 1
ATOM 2798 C C . ASN B 1 94 ? -4.332 -17.75 -2.238 1 98.25 94 ASN B C 1
ATOM 2800 O O . ASN B 1 94 ? -5.066 -17.797 -1.248 1 98.25 94 ASN B O 1
ATOM 2804 N N . ARG B 1 95 ? -4.703 -17.219 -3.275 1 96.38 95 ARG B N 1
ATOM 2805 C CA . ARG B 1 95 ? -5.648 -16.109 -3.426 1 96.38 95 ARG B CA 1
ATOM 2806 C C . ARG B 1 95 ? -5.051 -14.812 -2.92 1 96.38 95 ARG B C 1
ATOM 2808 O O . ARG B 1 95 ? -4.164 -14.812 -2.062 1 96.38 95 ARG B O 1
ATOM 2815 N N . SER B 1 96 ? -5.438 -13.805 -3.514 1 98 96 SER B N 1
ATOM 2816 C CA . SER B 1 96 ? -4.785 -12.516 -3.291 1 98 96 SER B CA 1
ATOM 2817 C C . SER B 1 96 ? -5.797 -11.375 -3.318 1 98 96 SER B C 1
ATOM 2819 O O . SER B 1 96 ? -6.973 -11.57 -3 1 98 96 SER B O 1
ATOM 2821 N N . TRP B 1 97 ? -5.227 -10.172 -3.592 1 98.56 97 TRP B N 1
ATOM 2822 C CA . TRP B 1 97 ? -6.078 -8.992 -3.711 1 98.56 97 TRP B CA 1
ATOM 2823 C C . TRP B 1 97 ? -7.051 -9.141 -4.879 1 98.56 97 TRP B C 1
ATOM 2825 O O . TRP B 1 97 ? -8.008 -8.375 -4.996 1 98.56 97 TRP B O 1
ATOM 2835 N N . TYR B 1 98 ? -6.984 -10.203 -5.598 1 98.62 98 TYR B N 1
ATOM 2836 C CA . TYR B 1 98 ? -7.871 -10.406 -6.738 1 98.62 98 TYR B CA 1
ATOM 2837 C C . TYR B 1 98 ? -9.18 -11.047 -6.297 1 98.62 98 TYR B C 1
ATOM 2839 O O . TYR B 1 98 ? -10.109 -11.203 -7.102 1 98.62 98 TYR B O 1
ATOM 2847 N N . ASN B 1 99 ? -9.297 -11.367 -5 1 97.25 99 ASN B N 1
ATOM 2848 C CA . ASN B 1 99 ? -10.586 -11.812 -4.477 1 97.25 99 ASN B CA 1
ATOM 2849 C C . ASN B 1 99 ? -11.703 -10.844 -4.859 1 97.25 99 ASN B C 1
ATOM 2851 O O . ASN B 1 99 ? -12.82 -11.266 -5.156 1 97.25 99 ASN B O 1
ATOM 2855 N N . ARG B 1 100 ? -11.383 -9.625 -4.926 1 97.19 100 ARG B N 1
ATOM 2856 C CA . ARG B 1 100 ? -12.344 -8.562 -5.211 1 97.19 100 ARG B CA 1
ATOM 2857 C C . ARG B 1 100 ? -12.898 -8.695 -6.625 1 97.19 100 ARG B C 1
ATOM 2859 O O . ARG B 1 100 ? -14.047 -8.336 -6.879 1 97.19 100 ARG B O 1
ATOM 2866 N N . ALA B 1 101 ? -12.148 -9.273 -7.508 1 97.75 101 ALA B N 1
ATOM 2867 C CA . ALA B 1 101 ? -12.555 -9.375 -8.906 1 97.75 101 ALA B CA 1
ATOM 2868 C C . ALA B 1 101 ? -13.109 -10.766 -9.211 1 97.75 101 ALA B C 1
ATOM 2870 O O . ALA B 1 101 ? -13.648 -11 -10.297 1 97.75 101 ALA B O 1
ATOM 2871 N N . GLY B 1 102 ? -12.977 -11.719 -8.297 1 95.56 102 GLY B N 1
ATOM 2872 C CA . GLY B 1 102 ? -13.422 -13.086 -8.492 1 95.56 102 GLY B CA 1
ATOM 2873 C C . GLY B 1 102 ? -14.609 -13.461 -7.621 1 95.56 102 GLY B C 1
ATOM 2874 O O . GLY B 1 102 ? -15.75 -13.148 -7.953 1 95.56 102 GLY B O 1
ATOM 2875 N N . VAL B 1 103 ? -14.273 -14.016 -6.512 1 93.81 103 VAL B N 1
ATOM 2876 C CA . VAL B 1 103 ? -15.281 -14.617 -5.652 1 93.81 103 VAL B CA 1
ATOM 2877 C C . VAL B 1 103 ? -16.219 -13.539 -5.125 1 93.81 103 VAL B C 1
ATOM 2879 O O . VAL B 1 103 ? -17.438 -13.758 -5.004 1 93.81 103 VAL B O 1
ATOM 2882 N N . GLU B 1 104 ? -15.695 -12.367 -4.824 1 95.75 104 GLU B N 1
ATOM 2883 C CA . GLU B 1 104 ? -16.562 -11.336 -4.262 1 95.75 104 GLU B CA 1
ATOM 2884 C C . GLU B 1 104 ? -17.547 -10.82 -5.297 1 95.75 104 GLU B C 1
ATOM 2886 O O . GLU B 1 104 ? -18.688 -10.477 -4.961 1 95.75 104 GLU B O 1
ATOM 2891 N N . LYS B 1 105 ? -17.094 -10.75 -6.508 1 96.44 105 LYS B N 1
ATOM 2892 C CA . LYS B 1 105 ? -18 -10.336 -7.578 1 96.44 105 LYS B CA 1
ATOM 2893 C C . LYS B 1 105 ? -19.109 -11.367 -7.785 1 96.44 105 LYS B C 1
ATOM 2895 O O . LYS B 1 105 ? -20.281 -11.008 -7.863 1 96.44 105 LYS B O 1
ATOM 2900 N N . VAL B 1 106 ? -18.797 -12.602 -7.805 1 95.75 106 VAL B N 1
ATOM 2901 C CA . VAL B 1 106 ? -19.734 -13.68 -8.141 1 95.75 106 VAL B CA 1
ATOM 2902 C C . VAL B 1 106 ? -20.719 -13.883 -6.992 1 95.75 106 VAL B C 1
ATOM 2904 O O . VAL B 1 106 ? -21.906 -14.094 -7.219 1 95.75 106 VAL B O 1
ATOM 2907 N N . MET B 1 107 ? -20.234 -13.742 -5.734 1 94.12 107 MET B N 1
ATOM 2908 C CA . MET B 1 107 ? -21.062 -14.047 -4.57 1 94.12 107 MET B CA 1
ATOM 2909 C C . MET B 1 107 ? -21.734 -12.789 -4.027 1 94.12 107 MET B C 1
ATOM 2911 O O . MET B 1 107 ? -22.562 -12.867 -3.123 1 94.12 107 MET B O 1
ATOM 2915 N N . GLY B 1 108 ? -21.266 -11.641 -4.527 1 95 108 GLY B N 1
ATOM 2916 C CA . GLY B 1 108 ? -21.859 -10.391 -4.086 1 95 108 GLY B CA 1
ATOM 2917 C C . GLY B 1 108 ? -21.359 -9.93 -2.732 1 95 108 GLY B C 1
ATOM 2918 O O . GLY B 1 108 ? -22.109 -9.344 -1.949 1 95 108 GLY B O 1
ATOM 2919 N N . PHE B 1 109 ? -20.094 -10.242 -2.465 1 94.69 109 PHE B N 1
ATOM 2920 C CA . PHE B 1 109 ? -19.516 -9.859 -1.182 1 94.69 109 PHE B CA 1
ATOM 2921 C C . PHE B 1 109 ? -18.969 -8.438 -1.229 1 94.69 109 PHE B C 1
ATOM 2923 O O . PHE B 1 109 ? -18.547 -7.895 -0.208 1 94.69 109 PHE B O 1
ATOM 2930 N N . SER B 1 110 ? -18.938 -7.793 -2.357 1 96.56 110 SER B N 1
ATOM 2931 C CA . SER B 1 110 ? -18.547 -6.402 -2.562 1 96.56 110 SER B CA 1
ATOM 2932 C C . SER B 1 110 ? -19.484 -5.699 -3.543 1 96.56 110 SER B C 1
ATOM 2934 O O . SER B 1 110 ? -20.172 -6.355 -4.32 1 96.56 110 SER B O 1
ATOM 2936 N N . THR B 1 111 ? -19.516 -4.418 -3.467 1 97.25 111 THR B N 1
ATOM 2937 C CA . THR B 1 111 ? -20.391 -3.65 -4.348 1 97.25 111 THR B CA 1
ATOM 2938 C C . THR B 1 111 ? -19.766 -3.49 -5.727 1 97.25 111 THR B C 1
ATOM 2940 O O . THR B 1 111 ? -18.547 -3.604 -5.879 1 97.25 111 THR B O 1
ATOM 2943 N N . PRO B 1 112 ? -20.609 -3.242 -6.746 1 97.56 112 PRO B N 1
ATOM 2944 C CA . PRO B 1 112 ? -20.062 -2.967 -8.078 1 97.56 112 PRO B CA 1
ATOM 2945 C C . PRO B 1 112 ? -19.062 -1.815 -8.078 1 97.56 112 PRO B C 1
ATOM 2947 O O . PRO B 1 112 ? -18.078 -1.849 -8.82 1 97.56 112 PRO B O 1
ATOM 2950 N N . GLN B 1 113 ? -19.328 -0.834 -7.242 1 97.81 113 GLN B N 1
ATOM 2951 C CA . GLN B 1 113 ? -18.406 0.3 -7.148 1 97.81 113 GLN B CA 1
ATOM 2952 C C . GLN B 1 113 ? -17.047 -0.13 -6.605 1 97.81 113 GLN B C 1
ATOM 2954 O O . GLN B 1 113 ? -16.016 0.276 -7.125 1 97.81 113 GLN B O 1
ATOM 2959 N N . GLU B 1 114 ? -17.062 -0.938 -5.566 1 97.75 114 GLU B N 1
ATOM 2960 C CA . GLU B 1 114 ? -15.82 -1.461 -5.008 1 97.75 114 GLU B CA 1
ATOM 2961 C C . GLU B 1 114 ? -15.047 -2.273 -6.043 1 97.75 114 GLU B C 1
ATOM 2963 O O . GLU B 1 114 ? -13.82 -2.184 -6.121 1 97.75 114 GLU B O 1
ATOM 2968 N N . GLN B 1 115 ? -15.742 -3.061 -6.812 1 98.19 115 GLN B N 1
ATOM 2969 C CA . GLN B 1 115 ? -15.133 -3.893 -7.848 1 98.19 115 GLN B CA 1
ATOM 2970 C C . GLN B 1 115 ? -14.484 -3.035 -8.938 1 98.19 115 GLN B C 1
ATOM 2972 O O . GLN B 1 115 ? -13.367 -3.311 -9.367 1 98.19 115 GLN B O 1
ATOM 2977 N N . GLU B 1 116 ? -15.203 -1.992 -9.32 1 98.44 116 GLU B N 1
ATOM 2978 C CA . GLU B 1 116 ? -14.68 -1.089 -10.336 1 98.44 116 GLU B CA 1
ATOM 2979 C C . GLU B 1 116 ? -13.438 -0.354 -9.844 1 98.44 116 GLU B C 1
ATOM 2981 O O . GLU B 1 116 ? -12.453 -0.229 -10.57 1 98.44 116 GLU B O 1
ATOM 2986 N N . ILE B 1 117 ? -13.492 0.118 -8.617 1 98.44 117 ILE B N 1
ATOM 2987 C CA . ILE B 1 117 ? -12.352 0.801 -8.023 1 98.44 117 ILE B CA 1
ATOM 2988 C C . ILE B 1 117 ? -11.148 -0.137 -7.996 1 98.44 117 ILE B C 1
ATOM 2990 O O . ILE B 1 117 ? -10.031 0.262 -8.344 1 98.44 117 ILE B O 1
ATOM 2994 N N . PHE B 1 118 ? -11.336 -1.407 -7.602 1 98.69 118 PHE B N 1
ATOM 2995 C CA . PHE B 1 118 ? -10.258 -2.381 -7.559 1 98.69 118 PHE B CA 1
ATOM 2996 C C . PHE B 1 118 ? -9.625 -2.551 -8.93 1 98.69 118 PHE B C 1
ATOM 2998 O O . PHE B 1 118 ? -8.398 -2.492 -9.07 1 98.69 118 PHE B O 1
ATOM 3005 N N . LEU B 1 119 ? -10.469 -2.742 -9.938 1 98.5 119 LEU B N 1
ATOM 3006 C CA . LEU B 1 119 ? -9.961 -3.027 -11.273 1 98.5 119 LEU B CA 1
ATOM 3007 C C . LEU B 1 119 ? -9.211 -1.822 -11.844 1 98.5 119 LEU B C 1
ATOM 3009 O O . LEU B 1 119 ? -8.281 -1.979 -12.633 1 98.5 119 LEU B O 1
ATOM 3013 N N . ARG B 1 120 ? -9.555 -0.615 -11.398 1 98 120 ARG B N 1
ATOM 3014 C CA . ARG B 1 120 ? -8.836 0.591 -11.797 1 98 120 ARG B CA 1
ATOM 3015 C C . ARG B 1 120 ? -7.512 0.709 -11.047 1 98 120 ARG B C 1
ATOM 3017 O O . ARG B 1 120 ? -6.5 1.106 -11.625 1 98 120 ARG B O 1
ATOM 3024 N N . ASP B 1 121 ? -7.473 0.279 -9.82 1 98.56 121 ASP B N 1
ATOM 3025 C CA . ASP B 1 121 ? -6.363 0.568 -8.914 1 98.56 121 ASP B CA 1
ATOM 3026 C C . ASP B 1 121 ? -5.309 -0.533 -8.977 1 98.56 121 ASP B C 1
ATOM 3028 O O . ASP B 1 121 ? -4.156 -0.317 -8.594 1 98.56 121 ASP B O 1
ATOM 3032 N N . VAL B 1 122 ? -5.641 -1.742 -9.445 1 98.75 122 VAL B N 1
ATOM 3033 C CA . VAL B 1 122 ? -4.723 -2.871 -9.32 1 98.75 122 VAL B CA 1
ATOM 3034 C C . VAL B 1 122 ? -3.518 -2.666 -10.234 1 98.75 122 VAL B C 1
ATOM 3036 O O . VAL B 1 122 ? -2.395 -3.035 -9.875 1 98.75 122 VAL B O 1
ATOM 3039 N N . THR B 1 123 ? -3.662 -2.066 -11.398 1 98.56 123 THR B N 1
ATOM 3040 C CA . THR B 1 123 ? -2.551 -1.869 -12.32 1 98.56 123 THR B CA 1
ATOM 3041 C C . THR B 1 123 ? -1.533 -0.892 -11.742 1 98.56 123 THR B C 1
ATOM 3043 O O . THR B 1 123 ? -0.345 -1.207 -11.648 1 98.56 123 THR B O 1
ATOM 3046 N N . PRO B 1 124 ? -1.962 0.348 -11.258 1 98.5 124 PRO B N 1
ATOM 3047 C CA . PRO B 1 124 ? -0.966 1.218 -10.625 1 98.5 124 PRO B CA 1
ATOM 3048 C C . PRO B 1 124 ? -0.329 0.585 -9.391 1 98.5 124 PRO B C 1
ATOM 3050 O O . PRO B 1 124 ? 0.863 0.778 -9.133 1 98.5 124 PRO B O 1
ATOM 3053 N N . PHE B 1 125 ? -1.093 -0.153 -8.586 1 98.81 125 PHE B N 1
ATOM 3054 C CA . PHE B 1 125 ? -0.545 -0.821 -7.406 1 98.81 125 PHE B CA 1
ATOM 3055 C C . PHE B 1 125 ? 0.579 -1.771 -7.801 1 98.81 125 PHE B C 1
ATOM 3057 O O . PHE B 1 125 ? 1.688 -1.683 -7.27 1 98.81 125 PHE B O 1
ATOM 3064 N N . GLU B 1 126 ? 0.301 -2.602 -8.82 1 98.88 126 GLU B N 1
ATOM 3065 C CA . GLU B 1 126 ? 1.278 -3.604 -9.234 1 98.88 126 GLU B CA 1
ATOM 3066 C C . GLU B 1 126 ? 2.449 -2.959 -9.969 1 98.88 126 GLU B C 1
ATOM 3068 O O . GLU B 1 126 ? 3.576 -3.455 -9.906 1 98.88 126 GLU B O 1
ATOM 3073 N N . THR B 1 127 ? 2.244 -1.865 -10.625 1 98.75 127 THR B N 1
ATOM 3074 C CA . THR B 1 127 ? 3.334 -1.12 -11.25 1 98.75 127 THR B CA 1
ATOM 3075 C C . THR B 1 127 ? 4.305 -0.599 -10.195 1 98.75 127 THR B C 1
ATOM 3077 O O . THR B 1 127 ? 5.52 -0.645 -10.383 1 98.75 127 THR B O 1
ATOM 3080 N N . MET B 1 128 ? 3.764 -0.116 -9.07 1 98.75 128 MET B N 1
ATOM 3081 C CA . MET B 1 128 ? 4.633 0.34 -7.988 1 98.75 128 MET B CA 1
ATOM 3082 C C . MET B 1 128 ? 5.441 -0.818 -7.414 1 98.75 128 MET B C 1
ATOM 3084 O O . MET B 1 128 ? 6.586 -0.635 -6.996 1 98.75 128 MET B O 1
ATOM 3088 N N . LEU B 1 129 ? 4.836 -2.021 -7.359 1 98.75 129 LEU B N 1
ATOM 3089 C CA . LEU B 1 129 ? 5.578 -3.188 -6.895 1 98.75 129 LEU B CA 1
ATOM 3090 C C . LEU B 1 129 ? 6.734 -3.514 -7.836 1 98.75 129 LEU B C 1
ATOM 3092 O O . LEU B 1 129 ? 7.836 -3.826 -7.387 1 98.75 129 LEU B O 1
ATOM 3096 N N . ASP B 1 130 ? 6.441 -3.451 -9.125 1 98.5 130 ASP B N 1
ATOM 3097 C CA . ASP B 1 130 ? 7.477 -3.666 -10.133 1 98.5 130 ASP B CA 1
ATOM 3098 C C . ASP B 1 130 ? 8.586 -2.627 -10.008 1 98.5 130 ASP B C 1
ATOM 3100 O O . ASP B 1 130 ? 9.773 -2.965 -10.078 1 98.5 130 ASP B O 1
ATOM 3104 N N . ASP B 1 131 ? 8.234 -1.386 -9.789 1 98.06 131 ASP B N 1
ATOM 3105 C CA . ASP B 1 131 ? 9.195 -0.302 -9.609 1 98.06 131 ASP B CA 1
ATOM 3106 C C . ASP B 1 131 ? 10.094 -0.552 -8.398 1 98.06 131 ASP B C 1
ATOM 3108 O O . ASP B 1 131 ? 11.25 -0.131 -8.375 1 98.06 131 ASP B O 1
ATOM 3112 N N . ALA B 1 132 ? 9.547 -1.241 -7.434 1 98.06 132 ALA B N 1
ATOM 3113 C CA . ALA B 1 132 ? 10.273 -1.534 -6.203 1 98.06 132 ALA B CA 1
ATOM 3114 C C . ALA B 1 132 ? 11.172 -2.754 -6.375 1 98.06 132 ALA B C 1
ATOM 3116 O O . ALA B 1 132 ? 11.844 -3.176 -5.43 1 98.06 132 ALA B O 1
ATOM 3117 N N . GLY B 1 133 ? 11.141 -3.367 -7.551 1 97.5 133 GLY B N 1
ATOM 3118 C CA . GLY B 1 133 ? 12 -4.5 -7.848 1 97.5 133 GLY B CA 1
ATOM 3119 C C . GLY B 1 133 ? 11.406 -5.832 -7.438 1 97.5 133 GLY B C 1
ATOM 3120 O O . GLY B 1 133 ? 12.117 -6.836 -7.352 1 97.5 133 GLY B O 1
ATOM 3121 N N . ILE B 1 134 ? 10.156 -5.855 -7.105 1 98.56 134 ILE B N 1
ATOM 3122 C CA . ILE B 1 134 ? 9.492 -7.113 -6.773 1 98.56 134 ILE B CA 1
ATOM 3123 C C . ILE B 1 134 ? 9.188 -7.887 -8.055 1 98.56 134 ILE B C 1
ATOM 3125 O O . ILE B 1 134 ? 8.586 -7.348 -8.984 1 98.56 134 ILE B O 1
ATOM 3129 N N . ILE B 1 135 ? 9.617 -9.109 -8.141 1 98.25 135 ILE B N 1
ATOM 3130 C CA . ILE B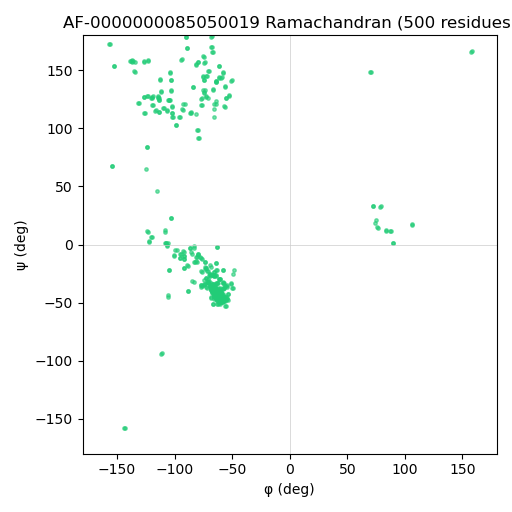 1 135 ? 9.25 -10.008 -9.234 1 98.25 135 ILE B CA 1
ATOM 3131 C C . ILE B 1 135 ? 7.867 -10.594 -8.977 1 98.25 135 ILE B C 1
ATOM 3133 O O . ILE B 1 135 ? 7.723 -11.531 -8.18 1 98.25 135 ILE B O 1
ATOM 3137 N N . LEU B 1 136 ? 6.891 -9.984 -9.625 1 98.69 136 LEU B N 1
ATOM 3138 C CA . LEU B 1 136 ? 5.5 -10.406 -9.469 1 98.69 136 LEU B CA 1
ATOM 3139 C C . LEU B 1 136 ? 5.109 -11.414 -10.539 1 98.69 136 LEU B C 1
ATOM 3141 O O . LEU B 1 136 ? 5.172 -11.109 -11.734 1 98.69 136 LEU B O 1
ATOM 3145 N N . ILE B 1 137 ? 4.781 -12.641 -10.156 1 98.75 137 ILE B N 1
ATOM 3146 C CA . ILE B 1 137 ? 4.309 -13.68 -11.062 1 98.75 137 ILE B CA 1
ATOM 3147 C C . ILE B 1 137 ? 2.855 -14.023 -10.75 1 98.75 137 ILE B C 1
ATOM 3149 O O . ILE B 1 137 ? 2.549 -14.523 -9.664 1 98.75 137 ILE B O 1
ATOM 3153 N N . LYS B 1 138 ? 1.967 -13.727 -11.664 1 98.88 138 LYS B N 1
ATOM 3154 C CA . LYS B 1 138 ? 0.539 -13.977 -11.484 1 98.88 138 LYS B CA 1
ATOM 3155 C C . LYS B 1 138 ? 0.087 -15.188 -12.305 1 98.88 138 LYS B C 1
ATOM 3157 O O . LYS B 1 138 ? 0.257 -15.211 -13.523 1 98.88 138 LYS B O 1
ATOM 3162 N N . LEU B 1 139 ? -0.497 -16.125 -11.617 1 98.94 139 LEU B N 1
ATOM 3163 C CA . LEU B 1 139 ? -0.932 -17.359 -12.273 1 98.94 139 LEU B CA 1
ATOM 3164 C C . LEU B 1 139 ? -2.441 -17.531 -12.141 1 98.94 139 LEU B C 1
ATOM 3166 O O . LEU B 1 139 ? -2.988 -17.438 -11.039 1 98.94 139 LEU B O 1
ATOM 3170 N N . TRP B 1 140 ? -3.088 -17.75 -13.25 1 98.81 140 TRP B N 1
ATOM 3171 C CA . TRP B 1 140 ? -4.473 -18.219 -13.273 1 98.81 140 TRP B CA 1
ATOM 3172 C C . TRP B 1 140 ? -4.535 -19.703 -13.586 1 98.81 140 TRP B C 1
ATOM 3174 O O . TRP B 1 140 ? -4.184 -20.125 -14.695 1 98.81 140 TRP B O 1
ATOM 3184 N N . LEU B 1 141 ? -4.941 -20.484 -12.664 1 98.81 141 LEU B N 1
ATOM 3185 C CA . LEU B 1 141 ? -5.09 -21.906 -12.875 1 98.81 141 LEU B CA 1
ATOM 3186 C C . LEU B 1 141 ? -6.453 -22.234 -13.477 1 98.81 141 LEU B C 1
ATOM 3188 O O . LEU B 1 141 ? -7.477 -22.125 -12.797 1 98.81 141 LEU B O 1
ATOM 3192 N N . ASP B 1 142 ? -6.449 -22.719 -14.711 1 98.38 142 ASP B N 1
ATOM 3193 C CA . ASP B 1 142 ? -7.637 -22.906 -15.539 1 98.38 142 ASP B CA 1
ATOM 3194 C C . ASP B 1 142 ? -8.055 -24.375 -15.555 1 98.38 142 ASP B C 1
ATOM 3196 O O . ASP B 1 142 ? -7.406 -25.203 -16.188 1 98.38 142 ASP B O 1
ATOM 3200 N N . ILE B 1 143 ? -9.172 -24.688 -14.914 1 98.19 143 ILE B N 1
ATOM 3201 C CA . ILE B 1 143 ? -9.68 -26.047 -14.82 1 98.19 143 ILE B CA 1
ATOM 3202 C C . ILE B 1 143 ? -10.992 -26.156 -15.602 1 98.19 143 ILE B C 1
ATOM 3204 O O . ILE B 1 143 ? -11.805 -25.234 -15.594 1 98.19 143 ILE B O 1
ATOM 3208 N N . SER B 1 144 ? -11.211 -27.281 -16.281 1 97.75 144 SER B N 1
ATOM 3209 C CA . SER B 1 144 ? -12.46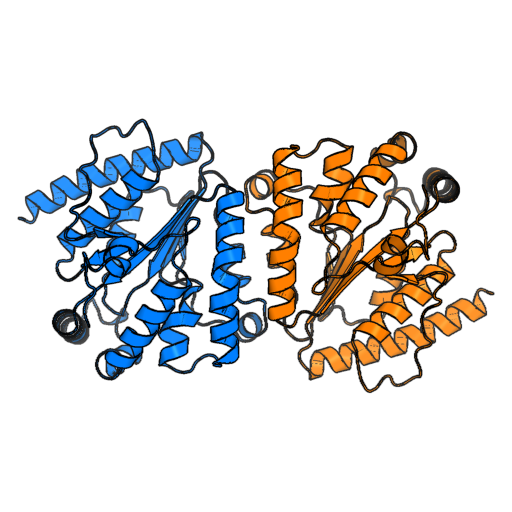1 -27.469 -17.016 1 97.75 144 SER B CA 1
ATOM 3210 C C . SER B 1 144 ? -13.617 -27.75 -16.062 1 97.75 144 SER B C 1
ATOM 3212 O O . SER B 1 144 ? -13.406 -28.219 -14.938 1 97.75 144 SER B O 1
ATOM 3214 N N . LYS B 1 145 ? -14.836 -27.453 -16.547 1 96.62 145 LYS B N 1
ATOM 3215 C CA . LYS B 1 145 ? -16.031 -27.688 -15.742 1 96.62 145 LYS B CA 1
ATOM 3216 C C . LYS B 1 145 ? -16.141 -29.156 -15.344 1 96.62 145 LYS B C 1
ATOM 3218 O O . LYS B 1 145 ? -16.438 -29.469 -14.195 1 96.62 145 LYS B O 1
ATOM 3223 N N . LYS B 1 146 ? -15.914 -30.016 -16.281 1 96.62 146 LYS B N 1
ATOM 3224 C CA . LYS B 1 146 ? -16 -31.469 -16.062 1 96.62 146 LYS B CA 1
ATOM 3225 C C . LYS B 1 146 ? -15.008 -31.906 -14.992 1 96.62 146 LYS B C 1
ATOM 3227 O O . LYS B 1 146 ? -15.375 -32.625 -14.062 1 96.62 146 LYS B O 1
ATOM 3232 N N . GLU B 1 147 ? -13.797 -31.484 -15.148 1 97 147 GLU B N 1
ATOM 3233 C CA . GLU B 1 147 ? -12.766 -31.875 -14.195 1 97 147 GLU B CA 1
ATOM 3234 C C . GLU B 1 147 ? -13.055 -31.312 -12.812 1 97 147 GLU B C 1
ATOM 3236 O O . GLU B 1 147 ? -12.828 -31.969 -11.797 1 97 147 GLU B O 1
ATOM 3241 N N . GLN B 1 148 ? -13.484 -30.031 -12.773 1 95.75 148 GLN B N 1
ATOM 3242 C CA . GLN B 1 148 ? -13.844 -29.453 -11.484 1 95.75 148 GLN B CA 1
ATOM 3243 C C . GLN B 1 148 ? -14.898 -30.297 -10.773 1 95.75 148 GLN B C 1
ATOM 3245 O O . GLN B 1 148 ? -14.781 -30.578 -9.586 1 95.75 148 GLN B O 1
ATOM 3250 N N . LYS B 1 149 ? -15.961 -30.672 -11.492 1 94.31 149 LYS B N 1
ATOM 3251 C CA . LYS B 1 149 ? -17.031 -31.5 -10.922 1 94.31 149 LYS B CA 1
ATOM 3252 C C . LYS B 1 149 ? -16.469 -32.812 -10.359 1 94.31 149 LYS B C 1
ATOM 3254 O O . LYS B 1 149 ? -16.828 -33.219 -9.25 1 94.31 149 LYS B O 1
ATOM 3259 N N . GLU B 1 150 ? -15.633 -33.406 -11.094 1 94.94 150 GLU B N 1
ATOM 3260 C CA . GLU B 1 150 ? -15.039 -34.656 -10.664 1 94.94 150 GLU B CA 1
ATOM 3261 C C . GLU B 1 150 ? -14.25 -34.5 -9.367 1 94.94 150 GLU B C 1
ATOM 3263 O O . GLU B 1 150 ? -14.352 -35.312 -8.461 1 94.94 150 GLU B O 1
ATOM 3268 N N . ARG B 1 151 ? -13.469 -33.438 -9.305 1 94.06 151 ARG B N 1
ATOM 3269 C CA . ARG B 1 151 ? -12.656 -33.188 -8.117 1 94.06 151 ARG B CA 1
ATOM 3270 C C . ARG B 1 151 ? -13.531 -32.844 -6.922 1 94.06 151 ARG B C 1
ATOM 3272 O O . ARG B 1 151 ? -13.219 -33.188 -5.789 1 94.06 151 ARG B O 1
ATOM 3279 N N . LEU B 1 152 ? -14.57 -32.094 -7.152 1 91.94 152 LEU B N 1
ATOM 3280 C CA . LEU B 1 152 ? -15.508 -31.766 -6.082 1 91.94 152 LEU B CA 1
ATOM 3281 C C . LEU B 1 152 ? -16.188 -33 -5.555 1 91.94 152 LEU B C 1
ATOM 3283 O O . LEU B 1 152 ? -16.375 -33.156 -4.344 1 91.94 152 LEU B O 1
ATOM 3287 N N . ASP B 1 153 ? -16.562 -33.906 -6.453 1 90.5 153 ASP B N 1
ATOM 3288 C CA . ASP B 1 153 ? -17.188 -35.156 -6.055 1 90.5 153 ASP B CA 1
ATOM 3289 C C . ASP B 1 153 ? -16.219 -36 -5.242 1 90.5 153 ASP B C 1
ATOM 3291 O O . ASP B 1 153 ? -16.625 -36.625 -4.258 1 90.5 153 ASP B O 1
ATOM 3295 N N . ASP B 1 154 ? -15.039 -35.969 -5.664 1 90 154 ASP B N 1
ATOM 3296 C CA . ASP B 1 154 ? -14.008 -36.719 -4.945 1 90 154 ASP B CA 1
ATOM 3297 C C . ASP B 1 154 ? -13.82 -36.188 -3.531 1 90 154 ASP B C 1
ATOM 3299 O O . ASP B 1 154 ? -13.562 -36.938 -2.596 1 90 154 ASP B O 1
ATOM 3303 N N . ARG B 1 155 ? -13.867 -34.812 -3.422 1 85.38 155 ARG B N 1
ATOM 3304 C CA . ARG B 1 155 ? -13.766 -34.156 -2.121 1 85.38 155 ARG B CA 1
ATOM 3305 C C . ARG B 1 155 ? -14.82 -34.688 -1.153 1 85.38 155 ARG B C 1
ATOM 3307 O O . ARG B 1 155 ? -14.547 -34.844 0.035 1 85.38 155 ARG B O 1
ATOM 3314 N N . ARG B 1 156 ? -15.914 -34.969 -1.615 1 81.94 156 ARG B N 1
ATOM 3315 C CA . ARG B 1 156 ? -17.047 -35.375 -0.79 1 81.94 156 ARG B CA 1
ATOM 3316 C C . ARG B 1 156 ? -16.906 -36.812 -0.341 1 81.94 156 ARG B C 1
ATOM 3318 O O . ARG B 1 156 ? -17.375 -37.188 0.736 1 81.94 156 ARG B O 1
ATOM 3325 N N . SER B 1 157 ? -16.188 -37.531 -1.029 1 85.31 157 SER B N 1
ATOM 3326 C CA . SER B 1 157 ? -16.141 -38.969 -0.763 1 85.31 157 SER B CA 1
ATOM 3327 C C . SER B 1 157 ? -14.852 -39.375 -0.064 1 85.31 157 SER B C 1
ATOM 3329 O O . SER B 1 157 ? -14.789 -40.438 0.584 1 85.31 157 SER B O 1
ATOM 3331 N N . ASP B 1 158 ? -13.93 -38.594 -0.204 1 85.19 158 ASP B N 1
ATOM 3332 C CA . ASP B 1 158 ? -12.617 -38.938 0.349 1 85.19 158 ASP B CA 1
ATOM 3333 C C . ASP B 1 158 ? -12.469 -38.375 1.763 1 85.19 158 ASP B C 1
ATOM 3335 O O . ASP B 1 158 ? -12.43 -37.156 1.957 1 85.19 158 ASP B O 1
ATOM 3339 N N . PRO B 1 159 ? -12.25 -39.156 2.711 1 82.56 159 PRO B N 1
ATOM 3340 C CA . PRO B 1 159 ? -12.141 -38.688 4.098 1 82.56 159 PRO B CA 1
ATOM 3341 C C . PRO B 1 159 ? -10.93 -37.781 4.332 1 82.56 159 PRO B C 1
ATOM 3343 O O . PRO B 1 159 ? -10.938 -36.969 5.246 1 82.56 159 PRO B O 1
ATOM 3346 N N . LEU B 1 160 ? -9.938 -37.875 3.543 1 80.31 160 LEU B N 1
ATOM 3347 C CA . LEU B 1 160 ? -8.719 -37.062 3.715 1 80.31 160 LEU B CA 1
ATOM 3348 C C . LEU B 1 160 ? -8.906 -35.656 3.166 1 80.31 160 LEU B C 1
ATOM 3350 O O . LEU B 1 160 ? -8.086 -34.781 3.416 1 80.31 160 LEU B O 1
ATOM 3354 N N . LYS B 1 161 ? -9.992 -35.531 2.473 1 81.69 161 LYS B N 1
ATOM 3355 C CA . LYS B 1 161 ? -10.242 -34.219 1.846 1 81.69 161 LYS B CA 1
ATOM 3356 C C . LYS B 1 161 ? -11.375 -33.5 2.543 1 81.69 161 LYS B C 1
ATOM 3358 O O . LYS B 1 161 ? -11.867 -32.469 2.037 1 81.69 161 LYS B O 1
ATOM 3363 N N . ARG B 1 162 ? -11.82 -33.875 3.633 1 81.25 162 ARG B N 1
ATOM 3364 C CA . ARG B 1 162 ? -12.984 -33.344 4.336 1 81.25 162 ARG B CA 1
ATOM 3365 C C . ARG B 1 162 ? -12.789 -31.875 4.676 1 81.25 162 ARG B C 1
ATOM 3367 O O . ARG B 1 162 ? -13.75 -31.109 4.707 1 81.25 162 ARG B O 1
ATOM 3374 N N . LEU B 1 163 ? -11.469 -31.484 4.883 1 77.75 163 LEU B N 1
ATOM 3375 C CA . LEU B 1 163 ? -11.172 -30.125 5.277 1 77.75 163 LEU B CA 1
ATOM 3376 C C . LEU B 1 163 ? -11.344 -29.156 4.102 1 77.75 163 LEU B C 1
ATOM 3378 O O . LEU B 1 163 ? -11.43 -27.953 4.293 1 77.75 163 LEU B O 1
ATOM 3382 N N . LYS B 1 164 ? -11.414 -29.734 2.994 1 83.75 164 LYS B N 1
ATOM 3383 C CA . LYS B 1 164 ? -11.477 -28.906 1.798 1 83.75 164 LYS B CA 1
ATOM 3384 C C . LYS B 1 164 ? -12.922 -28.609 1.406 1 83.75 164 LYS B C 1
ATOM 3386 O O . LYS B 1 164 ? -13.172 -27.781 0.52 1 83.75 164 LYS B O 1
ATOM 3391 N N . VAL B 1 165 ? -13.797 -29.266 2.027 1 80.81 165 VAL B N 1
ATOM 3392 C CA . VAL B 1 165 ? -15.203 -29.109 1.677 1 80.81 165 VAL B CA 1
ATOM 3393 C C . VAL B 1 165 ? -15.719 -27.766 2.203 1 80.81 165 VAL B C 1
ATOM 3395 O O . VAL B 1 165 ? -15.422 -27.375 3.338 1 80.81 165 VAL B O 1
ATOM 3398 N N . SER B 1 166 ? -16.375 -27.047 1.342 1 80.88 166 SER B N 1
ATOM 3399 C CA . SER B 1 166 ? -16.938 -25.766 1.734 1 80.88 166 SER B CA 1
ATOM 3400 C C . SER B 1 166 ? -18.328 -25.562 1.148 1 80.88 166 SER B C 1
ATOM 3402 O O . SER B 1 166 ? -18.703 -26.219 0.169 1 80.88 166 SER B O 1
ATOM 3404 N N . PRO B 1 167 ? -19.094 -24.703 1.772 1 79.38 167 PRO B N 1
ATOM 3405 C CA . PRO B 1 167 ? -20.406 -24.391 1.21 1 79.38 167 PRO B CA 1
ATOM 3406 C C . PRO B 1 167 ? -20.328 -23.844 -0.213 1 79.38 167 PRO B C 1
ATOM 3408 O O . PRO B 1 167 ? -21.297 -23.938 -0.972 1 79.38 167 PRO B O 1
ATOM 3411 N N . LEU B 1 168 ? -19.234 -23.344 -0.519 1 78.25 168 LEU B N 1
ATOM 3412 C CA . LEU B 1 168 ? -19.062 -22.75 -1.838 1 78.25 168 LEU B CA 1
ATOM 3413 C C . LEU B 1 168 ? -18.953 -23.828 -2.912 1 78.25 168 LEU B C 1
ATOM 3415 O O . LEU B 1 168 ? -19.188 -23.547 -4.094 1 78.25 168 LEU B O 1
ATOM 3419 N N . ASP B 1 169 ? -18.641 -25 -2.525 1 81.56 169 ASP B N 1
ATOM 3420 C CA . ASP B 1 169 ? -18.484 -26.094 -3.471 1 81.56 169 ASP B CA 1
ATOM 3421 C C . ASP B 1 169 ? -19.812 -26.406 -4.168 1 81.56 169 ASP B C 1
ATOM 3423 O O . ASP B 1 169 ? -19.844 -26.734 -5.355 1 81.56 169 ASP B O 1
ATOM 3427 N N . ALA B 1 170 ? -20.797 -26.188 -3.348 1 76.62 170 ALA B N 1
ATOM 3428 C CA . ALA B 1 170 ? -22.125 -26.531 -3.838 1 76.62 170 ALA B CA 1
ATOM 3429 C C . ALA B 1 170 ? -22.562 -25.594 -4.965 1 76.62 170 ALA B C 1
ATOM 3431 O O . ALA B 1 170 ? -23.344 -25.984 -5.84 1 76.62 170 ALA B O 1
ATOM 3432 N N . VAL B 1 171 ? -22.016 -24.453 -4.934 1 85.5 171 VAL B N 1
ATOM 3433 C CA . VAL B 1 171 ? -22.5 -23.484 -5.902 1 85.5 171 VAL B CA 1
ATOM 3434 C C . VAL B 1 171 ? -21.469 -23.281 -7.008 1 85.5 171 VAL B C 1
ATOM 3436 O O . VAL B 1 171 ? -21.703 -22.562 -7.973 1 85.5 171 VAL B O 1
ATOM 3439 N N . ALA B 1 172 ? -20.406 -23.953 -6.871 1 85.81 172 ALA B N 1
ATOM 3440 C CA . ALA B 1 172 ? -19.312 -23.766 -7.82 1 85.81 172 ALA B CA 1
ATOM 3441 C C . ALA B 1 172 ? -19.75 -24.109 -9.242 1 85.81 172 ALA B C 1
ATOM 3443 O O . ALA B 1 172 ? -19.5 -23.344 -10.172 1 85.81 172 ALA B O 1
ATOM 3444 N N . GLN B 1 173 ? -20.469 -25.188 -9.305 1 89.44 173 GLN B N 1
ATOM 3445 C CA . GLN B 1 173 ? -20.922 -25.625 -10.617 1 89.44 173 GLN B CA 1
ATOM 3446 C C . GLN B 1 173 ? -22.094 -24.781 -11.102 1 89.44 173 GLN B C 1
ATOM 3448 O O . GLN B 1 173 ? -22.188 -24.453 -12.289 1 89.44 173 GLN B O 1
ATOM 3453 N N . GLU B 1 174 ? -22.891 -24.438 -10.164 1 92.12 174 GLU B N 1
ATOM 3454 C CA . GLU B 1 174 ? -24.062 -23.641 -10.484 1 92.12 174 GLU B CA 1
ATOM 3455 C C . GLU B 1 174 ? -23.672 -22.25 -10.992 1 92.12 174 GLU B C 1
ATOM 3457 O O . GLU B 1 174 ? -24.297 -21.719 -11.906 1 92.12 174 GLU B O 1
ATOM 3462 N N . LYS B 1 175 ? -22.641 -21.734 -10.492 1 94.69 175 LYS B N 1
ATOM 3463 C CA . LYS B 1 175 ? -22.234 -20.375 -10.828 1 94.69 175 LYS B CA 1
ATOM 3464 C C . LYS B 1 175 ? -21.078 -20.375 -11.812 1 94.69 175 LYS B C 1
ATOM 3466 O O . LYS B 1 175 ? -20.297 -19.422 -11.859 1 94.69 175 LYS B O 1
ATOM 3471 N N . TRP B 1 176 ? -20.938 -21.438 -12.539 1 95.38 176 TRP B N 1
ATOM 3472 C CA . TRP B 1 176 ? -19.828 -21.625 -13.461 1 95.38 176 TRP B CA 1
ATOM 3473 C C . TRP B 1 176 ? -19.719 -20.438 -14.422 1 95.38 176 TRP B C 1
ATOM 3475 O O . TRP B 1 176 ? -18.641 -19.859 -14.578 1 95.38 176 TRP B O 1
ATOM 3485 N N . ASP B 1 177 ? -20.844 -20.047 -14.992 1 96.38 177 ASP B N 1
ATOM 3486 C CA . ASP B 1 177 ? -20.844 -18.984 -15.984 1 96.38 177 ASP B CA 1
ATOM 3487 C C . ASP B 1 177 ? -20.484 -17.641 -15.344 1 96.38 177 ASP B C 1
ATOM 3489 O O . ASP B 1 177 ? -19.781 -16.828 -15.938 1 96.38 177 ASP B O 1
ATOM 3493 N N . ALA B 1 178 ? -21.016 -17.438 -14.188 1 96.31 178 ALA B N 1
ATOM 3494 C CA . ALA B 1 178 ? -20.734 -16.203 -13.477 1 96.31 178 ALA B CA 1
ATOM 3495 C C . ALA B 1 178 ? -19.25 -16.078 -13.156 1 96.31 178 ALA B C 1
ATOM 3497 O O . ALA B 1 178 ? -18.641 -15.016 -13.32 1 96.31 178 ALA B O 1
ATOM 3498 N N . TYR B 1 179 ? -18.688 -17.172 -12.75 1 95.94 179 TYR B N 1
ATOM 3499 C CA . TYR B 1 179 ? -17.25 -17.172 -12.445 1 95.94 179 TYR B CA 1
ATOM 3500 C C . TYR B 1 179 ? -16.422 -16.984 -13.711 1 95.94 179 TYR B C 1
ATOM 3502 O O . TYR B 1 179 ? -15.383 -16.328 -13.688 1 95.94 179 TYR B O 1
ATOM 3510 N N . SER B 1 180 ? -16.859 -17.578 -14.773 1 97.19 180 SER B N 1
ATOM 3511 C CA . SER B 1 180 ? -16.156 -17.422 -16.031 1 97.19 180 SER B CA 1
ATOM 3512 C C . SER B 1 180 ? -16.172 -15.969 -16.5 1 97.19 180 SER B C 1
ATOM 3514 O O . SER B 1 180 ? -15.141 -15.453 -16.938 1 97.19 180 SER B O 1
ATOM 3516 N N . ALA B 1 181 ? -17.328 -15.344 -16.375 1 97.5 181 ALA B N 1
ATOM 3517 C CA . ALA B 1 181 ? -17.438 -13.938 -16.75 1 97.5 181 ALA B CA 1
ATOM 3518 C C . ALA B 1 181 ? -16.547 -13.062 -15.883 1 97.5 181 ALA B C 1
ATOM 3520 O O . ALA B 1 181 ? -15.867 -12.156 -16.375 1 97.5 181 ALA B O 1
ATOM 3521 N N . ALA B 1 182 ? -16.531 -13.336 -14.578 1 97.81 182 ALA B N 1
ATOM 3522 C CA . ALA B 1 182 ? -15.695 -12.578 -13.648 1 97.81 182 ALA B CA 1
ATOM 3523 C C . ALA B 1 182 ? -14.219 -12.75 -13.977 1 97.81 182 ALA B C 1
ATOM 3525 O O . ALA B 1 182 ? -13.461 -11.773 -14.008 1 97.81 182 ALA B O 1
ATOM 3526 N N . ARG B 1 183 ? -13.836 -13.945 -14.273 1 97.75 183 ARG B N 1
ATOM 3527 C CA . ARG B 1 183 ? -12.461 -14.25 -14.672 1 97.75 183 ARG B CA 1
ATOM 3528 C C . ARG B 1 183 ? -12.062 -13.477 -15.922 1 97.75 183 ARG B C 1
ATOM 3530 O O . ARG B 1 183 ? -11 -12.859 -15.969 1 97.75 183 ARG B O 1
ATOM 3537 N N . ASP B 1 184 ? -12.906 -13.562 -16.875 1 98.06 184 ASP B N 1
ATOM 3538 C CA . ASP B 1 184 ? -12.586 -12.914 -18.141 1 98.06 184 ASP B CA 1
ATOM 3539 C C . ASP B 1 184 ? -12.367 -11.414 -17.953 1 98.06 184 ASP B C 1
ATOM 3541 O O . ASP B 1 184 ? -11.422 -10.852 -18.5 1 98.06 184 ASP B O 1
ATOM 3545 N N . GLU B 1 185 ? -13.234 -10.812 -17.219 1 98.19 185 GLU B N 1
ATOM 3546 C CA . GLU B 1 185 ? -13.086 -9.383 -16.953 1 98.19 185 GLU B CA 1
ATOM 3547 C C . GLU B 1 185 ? -11.82 -9.102 -16.156 1 98.19 185 GLU B C 1
ATOM 3549 O O . GLU B 1 185 ? -11.07 -8.172 -16.484 1 98.19 185 GLU B O 1
ATOM 3554 N N . MET B 1 186 ? -11.594 -9.883 -15.125 1 98.56 186 MET B N 1
ATOM 3555 C CA . MET B 1 186 ? -10.422 -9.742 -14.258 1 98.56 186 MET B CA 1
ATOM 3556 C C . MET B 1 186 ? -9.133 -9.805 -15.078 1 98.56 186 MET B C 1
ATOM 3558 O O . MET B 1 186 ? -8.312 -8.891 -15.008 1 98.56 186 MET B O 1
ATOM 3562 N N . LEU B 1 187 ? -8.992 -10.852 -15.875 1 98.69 187 LEU B N 1
ATOM 3563 C CA . LEU B 1 187 ? -7.777 -11.039 -16.656 1 98.69 187 LEU B CA 1
ATOM 3564 C C . LEU B 1 187 ? -7.613 -9.922 -17.688 1 98.69 187 LEU B C 1
ATOM 3566 O O . LEU B 1 187 ? -6.523 -9.359 -17.812 1 98.69 187 LEU B O 1
ATOM 3570 N N . ARG B 1 188 ? -8.672 -9.609 -18.328 1 98.38 188 ARG B N 1
ATOM 3571 C CA . ARG B 1 188 ? -8.617 -8.594 -19.375 1 98.38 188 ARG B CA 1
ATOM 3572 C C . ARG B 1 188 ? -8.188 -7.25 -18.812 1 98.38 188 ARG B C 1
ATOM 3574 O O . ARG B 1 188 ? -7.367 -6.551 -19.406 1 98.38 188 ARG B O 1
ATOM 3581 N N . ARG B 1 189 ? -8.664 -6.895 -17.688 1 98.5 189 ARG B N 1
ATOM 3582 C CA . ARG B 1 189 ? -8.492 -5.539 -17.172 1 98.5 189 ARG B CA 1
ATOM 3583 C C . ARG B 1 189 ? -7.246 -5.438 -16.312 1 98.5 189 ARG B C 1
ATOM 3585 O O . ARG B 1 189 ? -6.789 -4.336 -15.992 1 98.5 189 ARG B O 1
ATOM 3592 N N . SER B 1 190 ? -6.652 -6.551 -15.93 1 98.75 190 SER B N 1
ATOM 3593 C CA . SER B 1 190 ? -5.539 -6.465 -14.992 1 98.75 190 SER B CA 1
ATOM 3594 C C . SER B 1 190 ? -4.281 -7.102 -15.57 1 98.75 190 SER B C 1
ATOM 3596 O O . SER B 1 190 ? -3.273 -7.242 -14.867 1 98.75 190 SER B O 1
ATOM 3598 N N . HIS B 1 191 ? -4.367 -7.582 -16.859 1 98.69 191 HIS B N 1
ATOM 3599 C CA . HIS B 1 191 ? -3.166 -7.988 -17.578 1 98.69 191 HIS B CA 1
ATOM 3600 C C . HIS B 1 191 ? -2.393 -6.773 -18.078 1 98.69 191 HIS B C 1
ATOM 3602 O O . HIS B 1 191 ? -2.934 -5.953 -18.828 1 98.69 191 HIS B O 1
ATOM 3608 N N . HIS B 1 192 ? -1.16 -6.621 -17.641 1 98.12 192 HIS B N 1
ATOM 3609 C CA . HIS B 1 192 ? -0.316 -5.492 -18.016 1 98.12 192 HIS B CA 1
ATOM 3610 C C . HIS B 1 192 ? 1.162 -5.832 -17.875 1 98.12 192 HIS B C 1
ATOM 3612 O O . HIS B 1 192 ? 1.508 -6.875 -17.312 1 98.12 192 HIS B O 1
ATOM 3618 N N . THR B 1 193 ? 2.055 -5.055 -18.281 1 97.19 193 THR B N 1
ATOM 3619 C CA . THR B 1 193 ? 3.477 -5.344 -18.422 1 97.19 193 THR B CA 1
ATOM 3620 C C . THR B 1 193 ? 4.117 -5.586 -17.062 1 97.19 193 THR B C 1
ATOM 3622 O O . THR B 1 193 ? 4.957 -6.477 -16.906 1 97.19 193 THR B O 1
ATOM 3625 N N . ALA B 1 194 ? 3.686 -4.855 -16.031 1 97.31 194 ALA B N 1
ATOM 3626 C CA . ALA B 1 194 ? 4.285 -4.961 -14.703 1 97.31 194 ALA B CA 1
ATOM 3627 C C . ALA B 1 194 ? 3.729 -6.16 -13.945 1 97.31 194 ALA B C 1
ATOM 3629 O O . ALA B 1 194 ? 4.281 -6.566 -12.922 1 97.31 194 ALA B O 1
ATOM 3630 N N . GLY B 1 195 ? 2.664 -6.688 -14.43 1 97.81 195 GLY B N 1
ATOM 3631 C CA . GLY B 1 195 ? 2.004 -7.828 -13.812 1 97.81 195 GLY B CA 1
ATOM 3632 C C . GLY B 1 195 ? 1.198 -8.648 -14.805 1 97.81 195 GLY B C 1
ATOM 3633 O O . GLY B 1 195 ? -0.03 -8.711 -14.711 1 97.81 195 GLY B O 1
ATOM 3634 N N . PRO B 1 196 ? 1.92 -9.281 -15.695 1 98.56 196 PRO B N 1
ATOM 3635 C CA . PRO B 1 196 ? 1.205 -10.062 -16.703 1 98.56 196 PRO B CA 1
ATOM 3636 C C . PRO B 1 196 ? 0.595 -11.344 -16.141 1 98.56 196 PRO B C 1
ATOM 3638 O O . PRO B 1 196 ? 1.181 -11.969 -15.25 1 98.56 196 PRO B O 1
ATOM 3641 N N . TRP B 1 197 ? -0.546 -11.672 -16.672 1 98.81 197 TRP B N 1
ATOM 3642 C CA . TRP B 1 197 ? -1.174 -12.93 -16.281 1 98.81 197 TRP B CA 1
ATOM 3643 C C . TRP B 1 197 ? -0.603 -14.094 -17.094 1 98.81 197 TRP B C 1
ATOM 3645 O O . TRP B 1 197 ? -0.405 -13.977 -18.312 1 98.81 197 TRP B O 1
ATOM 3655 N N . THR B 1 198 ? -0.327 -15.125 -16.406 1 98.81 198 THR B N 1
ATOM 3656 C CA . THR B 1 198 ? -0.019 -16.422 -17 1 98.81 198 THR B CA 1
ATOM 3657 C C . THR B 1 198 ? -1.128 -17.422 -16.703 1 98.81 198 THR B C 1
ATOM 3659 O O . THR B 1 198 ? -1.559 -17.562 -15.555 1 98.81 198 THR B O 1
ATOM 3662 N N . CYS B 1 199 ? -1.569 -18.125 -17.75 1 98.81 199 CYS B N 1
ATOM 3663 C CA . CYS B 1 199 ? -2.633 -19.109 -17.609 1 98.81 199 CYS B CA 1
ATOM 3664 C C . CYS B 1 199 ? -2.064 -20.531 -17.609 1 98.81 199 CYS B C 1
ATOM 3666 O O . CYS B 1 199 ? -1.137 -20.828 -18.359 1 98.81 199 CYS B O 1
ATOM 3668 N N . VAL B 1 200 ? -2.643 -21.391 -16.781 1 98.88 200 VAL B N 1
ATOM 3669 C CA . VAL B 1 200 ? -2.17 -22.766 -16.672 1 98.88 200 VAL B CA 1
ATOM 3670 C C . VAL B 1 200 ? -3.352 -23.719 -16.766 1 98.88 200 VAL B C 1
ATOM 3672 O O . VAL B 1 200 ? -4.285 -23.641 -15.961 1 98.88 200 VAL B O 1
ATOM 3675 N N . LYS B 1 201 ? -3.314 -24.609 -17.734 1 98.56 201 LYS B N 1
ATOM 3676 C CA . LYS B 1 201 ? -4.297 -25.703 -17.781 1 98.56 201 LYS B CA 1
ATOM 3677 C C . LYS B 1 201 ? -4.02 -26.734 -16.703 1 98.56 201 LYS B C 1
ATOM 3679 O O . LYS B 1 201 ? -2.938 -27.328 -16.656 1 98.56 201 LYS B O 1
ATOM 3684 N N . THR B 1 202 ? -5.07 -27.031 -15.906 1 98.5 202 THR B N 1
ATOM 3685 C CA . THR B 1 202 ? -4.738 -27.781 -14.703 1 98.5 202 THR B CA 1
ATOM 3686 C C . THR B 1 202 ? -5.531 -29.094 -14.648 1 98.5 202 THR B C 1
ATOM 3688 O O . THR B 1 202 ? -5.562 -29.75 -13.609 1 98.5 202 THR B O 1
ATOM 3691 N N . ASP B 1 203 ? -6.203 -29.484 -15.711 1 97.94 203 ASP B N 1
ATOM 3692 C CA . ASP B 1 203 ? -6.949 -30.75 -15.695 1 97.94 203 ASP B CA 1
ATOM 3693 C C . ASP B 1 203 ? -6.039 -31.922 -15.359 1 97.94 203 ASP B C 1
ATOM 3695 O O . ASP B 1 203 ? -6.477 -32.906 -14.734 1 97.94 203 ASP B O 1
ATOM 3699 N N . ARG B 1 204 ? -4.848 -31.875 -15.859 1 97.38 204 ARG B N 1
ATOM 3700 C CA . ARG B 1 204 ? -3.83 -32.875 -15.492 1 97.38 204 ARG B CA 1
ATOM 3701 C C . ARG B 1 204 ? -2.906 -32.312 -14.406 1 97.38 204 ARG B C 1
ATOM 3703 O O . ARG B 1 204 ? -1.933 -31.625 -14.703 1 97.38 204 ARG B O 1
ATOM 3710 N N . LYS B 1 205 ? -3.066 -32.688 -13.164 1 96.44 205 LYS B N 1
ATOM 3711 C CA . LYS B 1 205 ? -2.477 -32.094 -11.977 1 96.44 205 LYS B CA 1
ATOM 3712 C C . LYS B 1 205 ? -0.952 -32.156 -12.031 1 96.44 205 LYS B C 1
ATOM 3714 O O . LYS B 1 205 ? -0.283 -31.125 -11.867 1 96.44 205 LYS B O 1
ATOM 3719 N N . LYS B 1 206 ? -0.463 -33.312 -12.289 1 97.56 206 LYS B N 1
ATOM 3720 C CA . LYS B 1 206 ? 0.981 -33.531 -12.25 1 97.56 206 LYS B CA 1
ATOM 3721 C C . LYS B 1 206 ? 1.685 -32.688 -13.32 1 97.56 206 LYS B C 1
ATOM 3723 O O . LYS B 1 206 ? 2.697 -32.031 -13.055 1 97.56 206 LYS B O 1
ATOM 3728 N N . ASP B 1 207 ? 1.114 -32.688 -14.484 1 97.88 207 ASP B N 1
ATOM 3729 C CA . ASP B 1 207 ? 1.665 -31.875 -15.57 1 97.88 207 ASP B CA 1
ATOM 3730 C C . ASP B 1 207 ? 1.63 -30.391 -15.219 1 97.88 207 ASP B C 1
ATOM 3732 O O . ASP B 1 207 ? 2.598 -29.672 -15.469 1 97.88 207 ASP B O 1
ATOM 3736 N N . ALA B 1 208 ? 0.526 -29.969 -14.688 1 98.5 208 ALA B N 1
ATOM 3737 C CA . ALA B 1 208 ? 0.369 -28.562 -14.312 1 98.5 208 ALA B CA 1
ATOM 3738 C C . ALA B 1 208 ? 1.411 -28.156 -13.273 1 98.5 208 ALA B C 1
ATOM 3740 O O . ALA B 1 208 ? 2.055 -27.109 -13.414 1 98.5 208 ALA B O 1
ATOM 3741 N N . ARG B 1 209 ? 1.618 -28.969 -12.273 1 98.69 209 ARG B N 1
ATOM 3742 C CA . ARG B 1 209 ? 2.568 -28.688 -11.203 1 98.69 209 ARG B CA 1
ATOM 3743 C C . ARG B 1 209 ? 3.979 -28.5 -11.758 1 98.69 209 ARG B C 1
ATOM 3745 O O . ARG B 1 209 ? 4.652 -27.531 -11.438 1 98.69 209 ARG B O 1
ATOM 3752 N N . LEU B 1 210 ? 4.375 -29.438 -12.586 1 98.56 210 LEU B N 1
ATOM 3753 C CA . LEU B 1 210 ? 5.711 -29.375 -13.172 1 98.56 210 LEU B CA 1
ATOM 3754 C C . LEU B 1 210 ? 5.867 -28.109 -14.023 1 98.56 210 LEU B C 1
ATOM 3756 O O . LEU B 1 210 ? 6.879 -27.422 -13.922 1 98.56 210 LEU B O 1
ATOM 3760 N N . ASN B 1 211 ? 4.898 -27.797 -14.781 1 98.62 211 ASN B N 1
ATOM 3761 C CA . ASN B 1 211 ? 4.996 -26.672 -15.695 1 98.62 211 ASN B CA 1
ATOM 3762 C C . ASN B 1 211 ? 4.906 -25.344 -14.953 1 98.62 211 ASN B C 1
ATOM 3764 O O . ASN B 1 211 ? 5.531 -24.359 -15.359 1 98.62 211 ASN B O 1
ATOM 3768 N N . ILE B 1 212 ? 4.125 -25.281 -13.891 1 98.81 212 ILE B N 1
ATOM 3769 C CA . ILE B 1 212 ? 4.098 -24.094 -13.039 1 98.81 212 ILE B CA 1
ATOM 3770 C C . ILE B 1 212 ? 5.496 -23.812 -12.492 1 98.81 212 ILE B C 1
ATOM 3772 O O . ILE B 1 212 ? 5.98 -22.672 -12.562 1 98.81 212 ILE B O 1
ATOM 3776 N N . ILE B 1 213 ? 6.156 -24.828 -11.969 1 98.12 213 ILE B N 1
ATOM 3777 C CA . ILE B 1 213 ? 7.492 -24.672 -11.406 1 98.12 213 ILE B CA 1
ATOM 3778 C C . ILE B 1 213 ? 8.461 -24.203 -12.492 1 98.12 213 ILE B C 1
ATOM 3780 O O . ILE B 1 213 ? 9.25 -23.281 -12.281 1 98.12 213 ILE B O 1
ATOM 3784 N N . ARG B 1 214 ? 8.391 -24.875 -13.672 1 97.12 214 ARG B N 1
ATOM 3785 C CA . ARG B 1 214 ? 9.227 -24.453 -14.789 1 97.12 214 ARG B CA 1
ATOM 3786 C C . ARG B 1 214 ? 9.016 -22.969 -15.102 1 97.12 214 ARG B C 1
ATOM 3788 O O . ARG B 1 214 ? 9.977 -22.219 -15.281 1 97.12 214 ARG B O 1
ATOM 3795 N N . HIS B 1 215 ? 7.773 -22.531 -15.156 1 97.81 215 HIS B N 1
ATOM 3796 C CA . HIS B 1 215 ? 7.445 -21.156 -15.469 1 97.81 215 HIS B CA 1
ATOM 3797 C C . HIS B 1 215 ? 8.023 -20.203 -14.43 1 97.81 215 HIS B C 1
ATOM 3799 O O . HIS B 1 215 ? 8.633 -19.188 -14.789 1 97.81 215 HIS B O 1
ATOM 3805 N N . VAL B 1 216 ? 7.812 -20.531 -13.172 1 97.75 216 VAL B N 1
ATOM 3806 C CA . VAL B 1 216 ? 8.336 -19.703 -12.094 1 97.75 216 VAL B CA 1
ATOM 3807 C C . VAL B 1 216 ? 9.852 -19.562 -12.234 1 97.75 216 VAL B C 1
ATOM 3809 O O . VAL B 1 216 ? 10.383 -18.438 -12.219 1 97.75 216 VAL B O 1
ATOM 3812 N N . LEU B 1 217 ? 10.539 -20.656 -12.453 1 96.62 217 LEU B N 1
ATOM 3813 C CA . LEU B 1 217 ? 12 -20.656 -12.539 1 96.62 217 LEU B CA 1
ATOM 3814 C C . LEU B 1 217 ? 12.477 -19.844 -13.734 1 96.62 217 LEU B C 1
ATOM 3816 O O . LEU B 1 217 ? 13.445 -19.094 -13.625 1 96.62 217 LEU B O 1
ATOM 3820 N N . HIS B 1 218 ? 11.766 -20 -14.812 1 95.06 218 HIS B N 1
ATOM 3821 C CA . HIS B 1 218 ? 12.164 -19.266 -16.016 1 95.06 218 HIS B CA 1
ATOM 3822 C C . HIS B 1 218 ? 11.922 -17.766 -15.844 1 95.06 218 HIS B C 1
ATOM 3824 O O . HIS B 1 218 ? 12.625 -16.953 -16.453 1 95.06 218 HIS B O 1
ATOM 3830 N N . ASN B 1 219 ? 11.016 -17.375 -15.008 1 94.69 219 ASN B N 1
ATOM 3831 C CA . ASN B 1 219 ? 10.688 -15.961 -14.82 1 94.69 219 ASN B CA 1
ATOM 3832 C C . ASN B 1 219 ? 11.562 -15.32 -13.742 1 94.69 219 ASN B C 1
ATOM 3834 O O . ASN B 1 219 ? 11.641 -14.094 -13.641 1 94.69 219 ASN B O 1
ATOM 3838 N N . LEU B 1 220 ? 12.188 -16.016 -12.914 1 94 220 LEU B N 1
ATOM 3839 C CA . LEU B 1 220 ? 13.062 -15.477 -11.875 1 94 220 LEU B CA 1
ATOM 3840 C C . LEU B 1 220 ? 14.383 -14.992 -12.477 1 94 220 LEU B C 1
ATOM 3842 O O . LEU B 1 220 ? 14.992 -14.047 -11.969 1 94 220 LEU B O 1
ATOM 3846 N N . GLY B 1 221 ? 14.859 -15.57 -13.531 1 82.19 221 GLY B N 1
ATOM 3847 C CA . GLY B 1 221 ? 16.094 -15.156 -14.188 1 82.19 221 GLY B CA 1
ATOM 3848 C C . GLY B 1 221 ? 17.344 -15.547 -13.414 1 82.19 221 GLY B C 1
ATOM 3849 O O . GLY B 1 221 ? 18.375 -14.883 -13.523 1 82.19 221 GLY B O 1
ATOM 3850 N N . CYS B 1 222 ? 17.234 -16.422 -12.57 1 85.5 222 CYS B N 1
ATOM 3851 C CA . CYS B 1 222 ? 18.406 -16.938 -11.875 1 85.5 222 CYS B CA 1
ATOM 3852 C C . CYS B 1 222 ? 19.438 -17.469 -12.859 1 85.5 222 CYS B C 1
ATOM 3854 O O . CYS B 1 222 ? 19.109 -18.328 -13.695 1 85.5 222 CYS B O 1
ATOM 3856 N N . PRO B 1 223 ? 20.656 -16.906 -12.922 1 81.5 223 PRO B N 1
ATOM 3857 C CA . PRO B 1 223 ? 21.656 -17.312 -13.914 1 81.5 223 PRO B CA 1
ATOM 3858 C C . PRO B 1 223 ? 22.141 -18.734 -13.711 1 81.5 223 PRO B C 1
ATOM 3860 O O . PRO B 1 223 ? 22.672 -19.344 -14.648 1 81.5 223 PRO B O 1
ATOM 3863 N N . ALA B 1 224 ? 22.125 -19.281 -12.555 1 68.75 224 ALA B N 1
ATOM 3864 C CA . ALA B 1 224 ? 22.859 -20.516 -12.266 1 68.75 224 ALA B CA 1
ATOM 3865 C C . ALA B 1 224 ? 21.953 -21.594 -11.711 1 68.75 224 ALA B C 1
ATOM 3867 O O . ALA B 1 224 ? 21.906 -21.828 -10.5 1 68.75 224 ALA B O 1
ATOM 3868 N N . TYR B 1 225 ? 21.094 -21.969 -12.539 1 70.62 225 TYR B N 1
ATOM 3869 C CA . TYR B 1 225 ? 20.469 -23.172 -12.016 1 70.62 225 TYR B CA 1
ATOM 3870 C C . TYR B 1 225 ? 21.422 -24.359 -12.07 1 70.62 225 TYR B C 1
ATOM 3872 O O . TYR B 1 225 ? 22.234 -24.469 -12.992 1 70.62 225 TYR B O 1
ATOM 3880 N N . SER B 1 226 ? 21.625 -25.016 -10.977 1 67.81 226 SER B N 1
ATOM 3881 C CA . SER B 1 226 ? 22.516 -26.172 -10.977 1 67.81 226 SER B CA 1
ATOM 3882 C C . SER B 1 226 ? 22.188 -27.125 -12.117 1 67.81 226 SER B C 1
ATOM 3884 O O . SER B 1 226 ? 23.031 -27.938 -12.516 1 67.81 226 SER B O 1
ATOM 3886 N N . HIS B 1 227 ? 20.953 -26.984 -12.547 1 68.06 227 HIS B N 1
ATOM 3887 C CA . HIS B 1 227 ? 20.5 -27.875 -13.609 1 68.06 227 HIS B CA 1
ATOM 3888 C C . HIS B 1 227 ? 19.719 -27.109 -14.664 1 68.06 227 HIS B C 1
ATOM 3890 O O . HIS B 1 227 ? 19.234 -26 -14.414 1 68.06 227 HIS B O 1
ATOM 3896 N N . ASP B 1 228 ? 19.688 -27.734 -15.859 1 85.31 228 ASP B N 1
ATOM 3897 C CA . ASP B 1 228 ? 18.891 -27.203 -16.953 1 85.31 228 ASP B 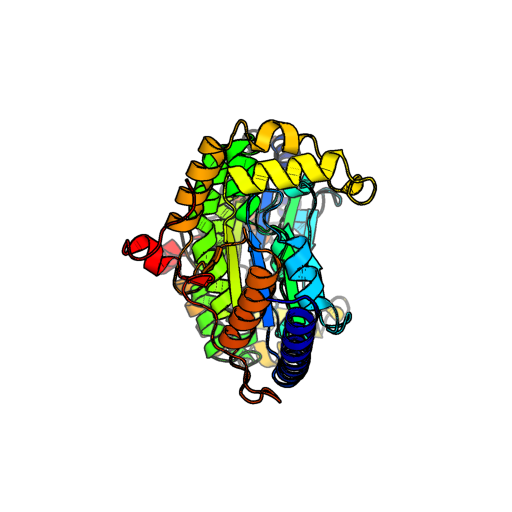CA 1
ATOM 3898 C C . ASP B 1 228 ? 17.391 -27.281 -16.625 1 85.31 228 ASP B C 1
ATOM 3900 O O . ASP B 1 228 ? 16.891 -28.344 -16.234 1 85.31 228 ASP B O 1
ATOM 3904 N N . VAL B 1 229 ? 16.656 -26.266 -16.516 1 92.44 229 VAL B N 1
ATOM 3905 C CA . VAL B 1 229 ? 15.211 -26.219 -16.328 1 92.44 229 VAL B CA 1
ATOM 3906 C C . VAL B 1 229 ? 14.508 -26.266 -17.688 1 92.44 229 VAL B C 1
ATOM 3908 O O . VAL B 1 229 ? 14.68 -25.344 -18.5 1 92.44 229 VAL B O 1
ATOM 3911 N N . PRO B 1 230 ? 13.828 -27.344 -17.906 1 93.75 230 PRO B N 1
ATOM 3912 C CA . PRO B 1 230 ? 13.109 -27.391 -19.188 1 93.75 230 PRO B CA 1
ATOM 3913 C C . PRO B 1 230 ? 12.125 -26.25 -19.359 1 93.75 230 PRO B C 1
ATOM 3915 O O . PRO B 1 230 ? 11.594 -25.719 -18.359 1 93.75 230 PRO B O 1
ATOM 3918 N N . THR B 1 231 ? 11.938 -25.812 -20.594 1 94.88 231 THR B N 1
ATOM 3919 C CA . THR B 1 231 ? 10.938 -24.797 -20.906 1 94.88 231 THR B CA 1
ATOM 3920 C C . THR B 1 231 ? 9.531 -25.312 -20.625 1 94.88 231 THR B C 1
ATOM 3922 O O . THR B 1 231 ? 9.234 -26.484 -20.891 1 94.88 231 THR B O 1
ATOM 3925 N N . PRO B 1 232 ? 8.68 -24.453 -20.078 1 97.38 232 PRO B N 1
ATOM 3926 C CA . PRO B 1 232 ? 7.297 -24.891 -19.891 1 97.38 232 PRO B CA 1
ATOM 3927 C C . PRO B 1 232 ? 6.605 -25.297 -21.188 1 97.38 232 PRO B C 1
ATOM 3929 O O . PRO B 1 232 ? 6.918 -24.734 -22.25 1 97.38 232 PRO B O 1
ATOM 3932 N N . ASP B 1 233 ? 5.781 -26.297 -21.047 1 98.19 233 ASP B N 1
ATOM 3933 C CA . ASP B 1 233 ? 4.961 -26.703 -22.188 1 98.19 233 ASP B CA 1
ATOM 3934 C C . ASP B 1 233 ? 3.961 -25.609 -22.562 1 98.19 233 ASP B C 1
ATOM 3936 O O . ASP B 1 233 ? 3.07 -25.281 -21.766 1 98.19 233 ASP B O 1
ATOM 3940 N N . ALA B 1 234 ? 4.012 -25.109 -23.781 1 97.75 234 ALA B N 1
ATOM 3941 C CA . ALA B 1 234 ? 3.199 -23.969 -24.234 1 97.75 234 ALA B CA 1
ATOM 3942 C C . ALA B 1 234 ? 1.725 -24.359 -24.312 1 97.75 234 ALA B C 1
ATOM 3944 O O . ALA B 1 234 ? 0.853 -23.484 -24.391 1 97.75 234 ALA B O 1
ATOM 3945 N N . ASP B 1 235 ? 1.465 -25.641 -24.359 1 97.56 235 ASP B N 1
ATOM 3946 C CA . ASP B 1 235 ? 0.072 -26.078 -24.391 1 97.56 235 ASP B CA 1
ATOM 3947 C C . ASP B 1 235 ? -0.531 -26.109 -23 1 97.56 235 ASP B C 1
ATOM 3949 O O . ASP B 1 235 ? -1.751 -26.188 -22.844 1 97.56 235 ASP B O 1
ATOM 3953 N N . ILE B 1 236 ? 0.318 -26.047 -21.969 1 98.31 236 ILE B N 1
ATOM 3954 C CA . ILE B 1 236 ? -0.133 -26.109 -20.578 1 98.31 236 ILE B CA 1
ATOM 3955 C C . ILE B 1 236 ? -0.037 -24.719 -19.953 1 98.31 236 ILE B C 1
ATOM 3957 O O . ILE B 1 236 ? -0.942 -24.297 -19.234 1 98.31 236 ILE B O 1
ATOM 3961 N N . VAL B 1 237 ? 1.058 -24.047 -20.188 1 98.69 237 VAL B N 1
ATOM 3962 C CA . VAL B 1 237 ? 1.312 -22.719 -19.625 1 98.69 237 VAL B CA 1
ATOM 3963 C C . VAL B 1 237 ? 1.488 -21.703 -20.766 1 98.69 237 VAL B C 1
ATOM 3965 O O . VAL B 1 237 ? 2.322 -21.891 -21.656 1 98.69 237 VAL B O 1
ATOM 3968 N N . PHE B 1 238 ? 0.721 -20.641 -20.719 1 98.62 238 PHE B N 1
ATOM 3969 C CA . PHE B 1 238 ? 0.845 -19.609 -21.75 1 98.62 238 PHE B CA 1
ATOM 3970 C C . PHE B 1 238 ? 0.417 -18.25 -21.203 1 98.62 238 PHE B C 1
ATOM 3972 O O . PHE B 1 238 ? -0.362 -18.172 -20.25 1 98.62 238 PHE B O 1
ATOM 3979 N N . GLY B 1 239 ? 0.961 -17.219 -21.797 1 98.44 239 GLY B N 1
ATOM 3980 C CA . GLY B 1 239 ? 0.579 -15.875 -21.406 1 98.44 239 GLY B CA 1
ATOM 3981 C C . GLY B 1 239 ? -0.83 -15.508 -21.844 1 98.44 239 GLY B C 1
ATOM 3982 O O . GLY B 1 239 ? -1.296 -15.938 -22.891 1 98.44 239 GLY B O 1
ATOM 3983 N N . TYR B 1 240 ? -1.406 -14.68 -21.031 1 98.62 240 TYR B N 1
ATOM 3984 C CA . TYR B 1 240 ? -2.75 -14.234 -21.391 1 98.62 240 TYR B CA 1
ATOM 3985 C C . TYR B 1 240 ? -2.742 -13.453 -22.688 1 98.62 240 TYR B C 1
ATOM 3987 O O . TYR B 1 240 ? -3.77 -13.344 -23.375 1 98.62 240 TYR B O 1
ATOM 3995 N N . ASP B 1 241 ? -1.614 -12.891 -23.094 1 97.94 241 ASP B N 1
ATOM 3996 C CA . ASP B 1 241 ? -1.492 -12.211 -24.375 1 97.94 241 ASP B CA 1
ATOM 3997 C C . ASP B 1 241 ? -1.849 -13.148 -25.531 1 97.94 241 ASP B C 1
ATOM 3999 O O . ASP B 1 241 ? -2.381 -12.711 -26.547 1 97.94 241 ASP B O 1
ATOM 4003 N N . LYS B 1 242 ? -1.56 -14.43 -25.375 1 98.06 242 LYS B N 1
ATOM 4004 C CA . LYS B 1 242 ? -1.899 -15.406 -26.406 1 98.06 242 LYS B CA 1
ATOM 4005 C C . LYS B 1 242 ? -3.408 -15.633 -26.469 1 98.06 242 LYS B C 1
ATOM 4007 O O . LYS B 1 242 ? -3.939 -15.992 -27.516 1 98.06 242 LYS B O 1
ATOM 4012 N N . VAL B 1 243 ? -4.02 -15.516 -25.328 1 97.81 243 VAL B N 1
ATOM 4013 C CA . VAL B 1 243 ? -5.477 -15.617 -25.297 1 97.81 243 VAL B CA 1
ATOM 4014 C C . VAL B 1 243 ? -6.094 -14.406 -26 1 97.81 243 VAL B C 1
ATOM 4016 O O . VAL B 1 243 ? -7.004 -14.555 -26.812 1 97.81 243 VAL B O 1
ATOM 4019 N N . ILE B 1 244 ? -5.566 -13.219 -25.688 1 96.81 244 ILE B N 1
ATOM 4020 C CA . ILE B 1 244 ? -6.023 -11.992 -26.312 1 96.81 244 ILE B CA 1
ATOM 4021 C C . ILE B 1 244 ? -5.863 -12.094 -27.828 1 96.81 244 ILE B C 1
ATOM 4023 O O . ILE B 1 244 ? -6.742 -11.68 -28.594 1 96.81 244 ILE B O 1
ATOM 4027 N N . ALA B 1 245 ? -4.812 -12.711 -28.266 1 97.25 245 ALA B N 1
ATOM 4028 C CA . ALA B 1 245 ? -4.48 -12.828 -29.688 1 97.25 245 ALA B CA 1
ATOM 4029 C C . ALA B 1 245 ? -5.301 -13.93 -30.344 1 97.25 245 ALA B C 1
ATOM 4031 O O . ALA B 1 245 ? -5.254 -14.094 -31.578 1 97.25 245 ALA B O 1
ATOM 4032 N N . GLY B 1 246 ? -5.992 -14.703 -29.625 1 96.75 246 GLY B N 1
ATOM 4033 C CA . GLY B 1 246 ? -6.805 -15.781 -30.172 1 96.75 246 GLY B CA 1
ATOM 4034 C C . GLY B 1 246 ? -6.02 -17.047 -30.438 1 96.75 246 GLY B C 1
ATOM 4035 O O . GLY B 1 246 ? -6.523 -17.969 -31.078 1 96.75 246 GLY B O 1
ATOM 4036 N N . GLU B 1 247 ? -4.777 -17.109 -29.922 1 97.38 247 GLU B N 1
ATOM 4037 C CA . GLU B 1 247 ? -3.918 -18.281 -30.141 1 97.38 247 GLU B CA 1
ATOM 4038 C C . GLU B 1 247 ? -4.223 -19.391 -29.141 1 97.38 247 GLU B C 1
ATOM 4040 O O . GLU B 1 247 ? -3.973 -20.562 -29.422 1 97.38 247 GLU B O 1
ATOM 4045 N N . LYS B 1 248 ? -4.602 -18.984 -27.984 1 97.44 248 LYS B N 1
ATOM 4046 C CA . LYS B 1 248 ? -4.977 -19.891 -26.891 1 97.44 248 LYS B CA 1
ATOM 4047 C C . LYS B 1 248 ? -6.359 -19.547 -26.344 1 97.44 248 LYS B C 1
ATOM 4049 O O . LYS B 1 248 ? -6.879 -18.453 -26.594 1 97.44 248 LYS B O 1
ATOM 4054 N N . ALA B 1 249 ? -6.969 -20.516 -25.719 1 96.56 249 ALA B N 1
ATOM 4055 C CA . ALA B 1 249 ? -8.289 -20.281 -25.125 1 96.56 249 ALA B CA 1
ATOM 4056 C C . ALA B 1 249 ? -8.375 -20.875 -23.734 1 96.56 249 ALA B C 1
ATOM 4058 O O . ALA B 1 249 ? -7.727 -21.875 -23.422 1 96.56 249 ALA B O 1
ATOM 4059 N N . LEU B 1 250 ? -9.18 -20.234 -22.906 1 96.94 250 LEU B N 1
ATOM 4060 C CA . LEU B 1 250 ? -9.484 -20.75 -21.578 1 96.94 250 LEU B CA 1
ATOM 4061 C C . LEU B 1 250 ? -10.773 -21.578 -21.594 1 96.94 250 LEU B C 1
ATOM 4063 O O . LEU B 1 250 ? -11.57 -21.469 -22.531 1 96.94 250 LEU B O 1
ATOM 4067 N N . PHE B 1 251 ? -10.953 -22.391 -20.641 1 93.94 251 PHE B N 1
ATOM 4068 C CA . PHE B 1 251 ? -12.172 -23.188 -20.547 1 93.94 251 PHE B CA 1
ATOM 4069 C C . PHE B 1 251 ? -13.383 -22.281 -20.359 1 93.94 251 PHE B C 1
ATOM 4071 O O . PHE B 1 251 ? -13.312 -21.281 -19.641 1 93.94 251 PHE B O 1
ATOM 4078 N N . GLN B 1 252 ? -14.469 -22.609 -20.984 1 88.25 252 GLN B N 1
ATOM 4079 C CA . GLN B 1 252 ? -15.688 -21.812 -20.875 1 88.25 252 GLN B CA 1
ATOM 4080 C C . GLN B 1 252 ? -16.703 -22.469 -19.938 1 88.25 252 GLN B C 1
ATOM 4082 O O . GLN B 1 252 ? -16.719 -23.703 -19.797 1 88.25 252 GLN B O 1
#

Secondary structure (DSSP, 8-state):
--HHHHHHHHHHHHHHHHHHHHHHHHHT-EEEEEEEESTTSSHHHHHHHHHTTS-TTTEEEE---SPPHHHHTS-TTHHHHTT---TT-EEEEES-GGGGGTHHHHHT-S-HHHHHHHHHHHHHHHHHHHHTTEEEEEEEEE--HHHHHHHHHHHHH-GGGGGG--TTHHHHTTTHHHHHHHHHHHHHHH-BTTB-EEEEE-SSHHHHHHHHHHHHHHHHT-TT-SS--PPPPTTTEEEHHHHHTTSS----/--HHHHHHHHHHHHHHHHHHHHHHHHHT-EEEEEEEESTTSSHHHHHHHHHTTS-TTTEEEE---SPPHHHHHS-TTHHHHTT---TT-EEEEES-GGGGGTHHHHHT-S-HHHHHHHHHHHHHHHHHHHHTTEEEEEEEEE--HHHHHHHHHHHHH-GGGGGG--TTHHHHTTTHHHHHHHHHHHHHHH-BTTB-EEEEE-SSHHHHHHHHHHHHHHHHT-S--SS--PPPPTTTEEEHHHHHTTSS----